Protein AF-A0AA35TFX8-F1 (afdb_monomer_lite)

Structure (mmCIF, N/CA/C/O backbone):
data_AF-A0AA35TFX8-F1
#
_entry.id   AF-A0AA35TFX8-F1
#
loop_
_atom_site.group_PDB
_atom_site.id
_atom_site.type_symbol
_atom_site.label_atom_id
_atom_site.label_alt_id
_atom_site.label_comp_id
_atom_site.label_asym_id
_atom_site.label_entity_id
_atom_site.label_seq_id
_atom_site.pdbx_PDB_ins_code
_atom_site.Cartn_x
_atom_site.Cartn_y
_atom_site.Cartn_z
_atom_site.occupancy
_atom_site.B_iso_or_equiv
_atom_site.auth_seq_id
_atom_site.auth_comp_id
_atom_site.auth_asym_id
_atom_site.auth_atom_id
_atom_site.pdbx_PDB_model_num
ATOM 1 N N . MET A 1 1 ? -72.679 -23.260 6.362 1.00 46.44 1 MET A N 1
ATOM 2 C CA . MET A 1 1 ? -71.727 -23.851 5.399 1.00 46.44 1 MET A CA 1
ATOM 3 C C . MET A 1 1 ? -71.003 -22.729 4.671 1.00 46.44 1 MET A C 1
ATOM 5 O O . MET A 1 1 ? -71.561 -22.204 3.730 1.00 46.44 1 MET A O 1
ATOM 9 N N . TYR A 1 2 ? -69.810 -22.339 5.118 1.00 37.56 2 TYR A N 1
ATOM 10 C CA . TYR A 1 2 ? -68.874 -21.519 4.339 1.00 37.56 2 TYR A CA 1
ATOM 11 C C . TYR A 1 2 ? -67.462 -21.872 4.824 1.00 37.56 2 TYR A C 1
ATOM 13 O O . TYR A 1 2 ? -67.137 -21.664 5.990 1.00 37.56 2 TYR A O 1
ATOM 21 N N . LYS A 1 3 ? -66.669 -22.502 3.951 1.00 39.16 3 LYS A N 1
ATOM 22 C CA . LYS A 1 3 ? -65.233 -22.749 4.153 1.00 39.16 3 LYS A CA 1
ATOM 23 C C . LYS A 1 3 ? -64.471 -21.485 3.732 1.00 39.16 3 LYS A C 1
ATOM 25 O O . LYS A 1 3 ? -64.772 -20.980 2.651 1.00 39.16 3 LYS A O 1
ATOM 30 N N . PRO A 1 4 ? -63.481 -20.992 4.495 1.00 50.59 4 PRO A N 1
ATOM 31 C CA . PRO A 1 4 ? -62.569 -19.984 3.980 1.00 50.59 4 PRO A CA 1
ATOM 32 C C . PRO A 1 4 ? -61.516 -20.654 3.086 1.00 50.59 4 PRO A C 1
ATOM 34 O O . PRO A 1 4 ? -60.924 -21.673 3.443 1.00 50.59 4 PRO A O 1
ATOM 37 N N . ALA A 1 5 ? -61.328 -20.086 1.897 1.00 44.22 5 ALA A N 1
ATOM 38 C CA . ALA A 1 5 ? -60.324 -20.494 0.929 1.00 44.22 5 ALA A CA 1
ATOM 39 C C . ALA A 1 5 ? -58.923 -20.107 1.425 1.00 44.22 5 ALA A C 1
ATOM 41 O O . ALA A 1 5 ? -58.648 -18.941 1.706 1.00 44.22 5 ALA A O 1
ATOM 42 N N . ILE A 1 6 ? -58.040 -21.099 1.519 1.00 43.09 6 ILE A N 1
ATOM 43 C CA . ILE A 1 6 ? -56.610 -20.918 1.759 1.00 43.09 6 ILE A CA 1
ATOM 44 C C . ILE A 1 6 ? -55.979 -20.563 0.410 1.00 43.09 6 ILE A C 1
ATOM 46 O O . ILE A 1 6 ? -55.882 -21.412 -0.475 1.00 43.09 6 ILE A O 1
ATOM 50 N N . PHE A 1 7 ? -55.564 -19.308 0.242 1.00 44.88 7 PHE A N 1
ATOM 51 C CA . PHE A 1 7 ? -54.688 -18.909 -0.858 1.00 44.88 7 PHE A CA 1
ATOM 52 C C . PHE A 1 7 ? -53.270 -19.407 -0.542 1.00 44.88 7 PHE A C 1
ATOM 54 O O . PHE A 1 7 ? -52.520 -18.776 0.200 1.00 44.88 7 PHE A O 1
ATOM 61 N N . MET A 1 8 ? -52.923 -20.579 -1.074 1.00 42.47 8 MET A N 1
ATOM 62 C CA . MET A 1 8 ? -51.545 -21.064 -1.154 1.00 42.47 8 MET A CA 1
ATOM 63 C C . MET A 1 8 ? -50.788 -20.184 -2.155 1.00 42.47 8 MET A C 1
ATOM 65 O O . MET A 1 8 ? -50.942 -20.336 -3.366 1.00 42.47 8 MET A O 1
ATOM 69 N N . ILE A 1 9 ? -49.984 -19.246 -1.657 1.00 48.06 9 ILE A N 1
ATOM 70 C CA . ILE A 1 9 ? -48.990 -18.554 -2.479 1.00 48.06 9 ILE A CA 1
ATOM 71 C C . ILE A 1 9 ? -47.874 -19.566 -2.744 1.00 48.06 9 ILE A C 1
ATOM 73 O O . ILE A 1 9 ? -47.087 -19.891 -1.858 1.00 48.06 9 ILE A O 1
ATOM 77 N N . SER A 1 10 ? -47.860 -20.101 -3.962 1.00 43.56 10 SER A N 1
ATOM 78 C CA . SER A 1 10 ? -46.815 -20.986 -4.466 1.00 43.56 10 SER A CA 1
ATOM 79 C C . SER A 1 10 ? -45.492 -20.219 -4.514 1.00 43.56 10 SER A C 1
ATOM 81 O O . SER A 1 10 ? -45.289 -19.382 -5.394 1.00 43.56 10 SER A O 1
ATOM 83 N N . LEU A 1 11 ? -44.596 -20.479 -3.559 1.00 46.06 11 LEU A N 1
ATOM 84 C CA . LEU A 1 11 ? -43.199 -20.055 -3.660 1.00 46.06 11 LEU A CA 1
ATOM 85 C C . LEU A 1 11 ? -42.548 -20.783 -4.853 1.00 46.06 11 LEU A C 1
ATOM 87 O O . LEU A 1 11 ? -42.761 -21.990 -5.002 1.00 46.06 11 LEU A O 1
ATOM 91 N N . PRO A 1 12 ? -41.761 -20.099 -5.701 1.00 59.03 12 PRO A N 1
ATOM 92 C CA . PRO A 1 12 ? -40.965 -20.776 -6.716 1.00 59.03 12 PRO A CA 1
ATOM 93 C C . PRO A 1 12 ? -39.905 -21.671 -6.045 1.00 59.03 12 PRO A C 1
ATOM 95 O O . PRO A 1 12 ? -39.403 -21.319 -4.972 1.00 59.03 12 PRO A O 1
ATOM 98 N N . PRO A 1 13 ? -39.556 -22.823 -6.647 1.00 52.19 13 PRO A N 1
ATOM 99 C CA . PRO A 1 13 ? -38.568 -23.727 -6.077 1.00 52.19 13 PRO A CA 1
ATOM 100 C C . PRO A 1 13 ? -37.192 -23.053 -6.041 1.00 52.19 13 PRO A C 1
ATOM 102 O O . PRO A 1 13 ? -36.768 -22.417 -7.009 1.00 52.19 13 PRO A O 1
ATOM 105 N N . LEU A 1 14 ? -36.509 -23.195 -4.904 1.00 46.81 14 LEU A N 1
ATOM 106 C CA . LEU A 1 14 ? -35.117 -22.786 -4.715 1.00 46.81 14 LEU A CA 1
ATOM 107 C C . LEU A 1 14 ? -34.228 -23.453 -5.783 1.00 46.81 14 LEU A C 1
ATOM 109 O O . LEU A 1 14 ? -34.401 -24.649 -6.039 1.00 46.81 14 LEU A O 1
ATOM 113 N N . PRO A 1 15 ? -33.276 -22.729 -6.399 1.00 49.41 15 PRO A N 1
ATOM 114 C CA . PRO A 1 15 ? -32.299 -23.353 -7.278 1.00 49.41 15 PRO A CA 1
ATOM 115 C C . PRO A 1 15 ? -31.443 -24.334 -6.467 1.00 49.41 15 PRO A C 1
ATOM 117 O O . PRO A 1 15 ? -30.994 -24.020 -5.364 1.00 49.41 15 PRO A O 1
ATOM 120 N N . ALA A 1 16 ? -31.265 -25.535 -7.016 1.00 46.31 16 ALA A N 1
ATOM 121 C CA . ALA A 1 16 ? -30.458 -26.594 -6.426 1.00 46.31 16 ALA A CA 1
ATOM 122 C C . ALA A 1 16 ? -29.008 -26.126 -6.168 1.00 46.31 16 ALA A C 1
ATOM 124 O O . ALA A 1 16 ? -28.510 -25.266 -6.902 1.00 46.31 16 ALA A O 1
ATOM 125 N N . PRO A 1 17 ? -28.309 -26.696 -5.168 1.00 45.78 17 PRO A N 1
ATOM 126 C CA . PRO A 1 17 ? -26.899 -26.409 -4.939 1.00 45.78 17 PRO A CA 1
ATOM 127 C C . PRO A 1 17 ? -26.095 -26.812 -6.178 1.00 45.78 17 PRO A C 1
ATOM 129 O O . PRO A 1 17 ? -26.141 -27.970 -6.599 1.00 45.78 17 PRO A O 1
ATOM 132 N N . CYS A 1 18 ? -25.363 -25.867 -6.771 1.00 36.03 18 CYS A N 1
ATOM 133 C CA . CYS A 1 18 ? -24.389 -26.187 -7.806 1.00 36.03 18 CYS A CA 1
ATOM 134 C C . CYS A 1 18 ? -23.297 -27.063 -7.189 1.00 36.03 18 CYS A C 1
ATOM 136 O O . CYS A 1 18 ? -22.444 -26.584 -6.444 1.00 36.03 18 CYS A O 1
ATOM 138 N N . HIS A 1 19 ? -23.354 -28.353 -7.513 1.00 35.75 19 HIS A N 1
ATOM 139 C CA . HIS A 1 19 ? -22.256 -29.287 -7.350 1.00 35.75 19 HIS A CA 1
ATOM 140 C C . HIS A 1 19 ? -21.002 -28.717 -8.017 1.00 35.75 19 HIS A C 1
ATOM 142 O O . HIS A 1 19 ? -20.992 -28.397 -9.206 1.00 35.75 19 HIS A O 1
ATOM 148 N N . ILE A 1 20 ? -19.953 -28.601 -7.210 1.00 39.19 20 ILE A N 1
ATOM 149 C CA . ILE A 1 20 ? -18.574 -28.385 -7.623 1.00 39.19 20 ILE A CA 1
ATOM 150 C C . ILE A 1 20 ? -18.202 -29.547 -8.551 1.00 39.19 20 ILE A C 1
ATOM 152 O O . ILE A 1 20 ? -18.060 -30.684 -8.101 1.00 39.19 20 ILE A O 1
ATOM 156 N N . LEU A 1 21 ? -18.085 -29.272 -9.850 1.00 37.91 21 LEU A N 1
ATOM 157 C CA . LEU A 1 21 ? -17.354 -30.144 -10.760 1.00 37.91 21 LEU A CA 1
ATOM 158 C C . LEU A 1 21 ? -15.869 -29.886 -10.526 1.00 37.91 21 LEU A C 1
ATOM 160 O O . LEU A 1 21 ? -15.294 -28.917 -11.013 1.00 37.91 21 LEU A O 1
ATOM 164 N N . GLN A 1 22 ? -15.283 -30.757 -9.714 1.00 40.78 22 GLN A N 1
ATOM 165 C CA . GLN A 1 22 ? -13.855 -31.001 -9.673 1.00 40.78 22 GLN A CA 1
ATOM 166 C C . GLN A 1 22 ? -13.523 -31.873 -10.889 1.00 40.78 22 GLN A C 1
ATOM 168 O O . GLN A 1 22 ? -13.574 -33.096 -10.816 1.00 40.78 22 GLN A O 1
ATOM 173 N N . GLU A 1 23 ? -13.242 -31.243 -12.029 1.00 35.34 23 GLU A N 1
ATOM 174 C CA . GLU A 1 23 ? -12.523 -31.904 -13.118 1.00 35.34 23 GLU A CA 1
ATOM 175 C C . GLU A 1 23 ? -11.025 -31.717 -12.865 1.00 35.34 23 GLU A C 1
ATOM 177 O O . GLU A 1 23 ? -10.430 -30.688 -13.177 1.00 35.34 23 GLU A O 1
ATOM 182 N N . SER A 1 24 ? -10.433 -32.721 -12.222 1.00 39.06 24 SER A N 1
ATOM 183 C CA . SER A 1 24 ? -9.000 -32.982 -12.260 1.00 39.06 24 SER A CA 1
ATOM 184 C C . SER A 1 24 ? -8.685 -33.696 -13.575 1.00 39.06 24 SER A C 1
ATOM 186 O O . SER A 1 24 ? -8.934 -34.895 -13.705 1.00 39.06 24 SER A O 1
ATOM 188 N N . SER A 1 25 ? -8.153 -32.970 -14.550 1.00 37.31 25 SER A N 1
ATOM 189 C CA . SER A 1 25 ? -7.489 -33.553 -15.716 1.00 37.31 25 SER A CA 1
ATOM 190 C C . SER A 1 25 ? -5.995 -33.272 -15.599 1.00 37.31 25 SER A C 1
ATOM 192 O O . SER A 1 25 ? -5.509 -32.216 -16.004 1.00 37.31 25 SER A O 1
ATOM 194 N N . GLU A 1 26 ? -5.294 -34.210 -14.966 1.00 45.06 26 GLU A N 1
ATOM 195 C CA . GLU A 1 26 ? -3.845 -34.348 -15.039 1.00 45.06 26 GLU A CA 1
ATOM 196 C C . GLU A 1 26 ? -3.511 -34.924 -16.423 1.00 45.06 26 GLU A C 1
ATOM 198 O O . GLU A 1 26 ? -3.779 -36.095 -16.686 1.00 45.06 26 GLU A O 1
ATOM 203 N N . GLU A 1 27 ? -2.960 -34.108 -17.323 1.00 42.91 27 GLU A N 1
ATOM 204 C CA . GLU A 1 27 ? -2.281 -34.608 -18.520 1.00 42.91 27 GLU A CA 1
ATOM 205 C C . GLU A 1 27 ? -0.792 -34.259 -18.447 1.00 42.91 27 GLU A C 1
ATOM 207 O O . GLU A 1 27 ? -0.385 -33.097 -18.410 1.00 42.91 27 GLU A O 1
ATOM 212 N N . ASP A 1 28 ? -0.003 -35.327 -18.391 1.00 45.78 28 ASP A N 1
ATOM 213 C CA . ASP A 1 28 ? 1.448 -35.390 -18.470 1.00 45.78 28 ASP A CA 1
ATOM 214 C C . ASP A 1 28 ? 1.917 -34.958 -19.870 1.00 45.78 28 ASP A C 1
ATOM 216 O O . ASP A 1 28 ? 1.682 -35.649 -20.865 1.00 45.78 28 ASP A O 1
ATOM 220 N N . LEU A 1 29 ? 2.575 -33.799 -19.962 1.00 45.09 29 LEU A N 1
ATOM 221 C CA . LEU A 1 29 ? 3.284 -33.363 -21.164 1.00 45.09 29 LEU A CA 1
ATOM 222 C C . LEU A 1 29 ? 4.779 -33.265 -20.869 1.00 45.09 29 LEU A C 1
ATOM 224 O O . LEU A 1 29 ? 5.313 -32.235 -20.458 1.00 45.09 29 LEU A O 1
ATOM 228 N N . THR A 1 30 ? 5.464 -34.364 -21.161 1.00 51.28 30 THR A N 1
ATOM 229 C CA . THR A 1 30 ? 6.911 -34.417 -21.344 1.00 51.28 30 THR A CA 1
ATOM 230 C C . THR A 1 30 ? 7.299 -33.638 -22.608 1.00 51.28 30 THR A C 1
ATOM 232 O O . THR A 1 30 ? 7.243 -34.153 -23.722 1.00 51.28 30 THR A O 1
ATOM 235 N N . VAL A 1 31 ? 7.721 -32.378 -22.456 1.00 51.38 31 VAL A N 1
ATOM 236 C CA . VAL A 1 31 ? 8.338 -31.598 -23.546 1.00 51.38 31 VAL A CA 1
ATOM 237 C C . VAL A 1 31 ? 9.799 -31.306 -23.214 1.00 51.38 31 VAL A C 1
ATOM 239 O O . VAL A 1 31 ? 10.156 -30.379 -22.499 1.00 51.38 31 VAL A O 1
ATOM 242 N N . GLN A 1 32 ? 10.615 -32.216 -23.736 1.00 46.22 32 GLN A N 1
ATOM 243 C CA . GLN A 1 32 ? 11.976 -32.082 -24.247 1.00 46.22 32 GLN A CA 1
ATOM 244 C C . GLN A 1 32 ? 12.605 -30.677 -24.166 1.00 46.22 32 GLN A C 1
ATOM 246 O O . GLN A 1 32 ? 12.155 -29.734 -24.813 1.00 46.22 32 GLN A O 1
ATOM 251 N N . GLY A 1 33 ? 13.713 -30.584 -23.423 1.00 53.59 33 GLY A N 1
ATOM 252 C CA . GLY A 1 33 ? 14.543 -29.388 -23.330 1.00 53.59 33 GLY A CA 1
ATOM 253 C C . GLY A 1 33 ? 15.078 -28.948 -24.691 1.00 53.59 33 GLY A C 1
ATOM 254 O O . GLY A 1 33 ? 15.866 -29.651 -25.325 1.00 53.59 33 GLY A O 1
ATOM 255 N N . SER A 1 34 ? 14.657 -27.758 -25.108 1.00 46.97 34 SER A N 1
ATOM 256 C CA . SER A 1 34 ? 15.261 -26.986 -26.186 1.00 46.97 34 SER A CA 1
ATOM 257 C C . SER A 1 34 ? 15.918 -25.749 -25.581 1.00 46.97 34 SER A C 1
ATOM 259 O O . SER A 1 34 ? 15.240 -24.809 -25.174 1.00 46.97 34 SER A O 1
ATOM 261 N N . ASP A 1 35 ? 17.243 -25.797 -25.507 1.00 51.19 35 ASP A N 1
ATOM 262 C CA . ASP A 1 35 ? 18.134 -24.681 -25.209 1.00 51.19 35 ASP A CA 1
ATOM 263 C C . ASP A 1 35 ? 17.951 -23.577 -26.268 1.00 51.19 35 ASP A C 1
ATOM 265 O O . ASP A 1 35 ? 18.228 -23.787 -27.452 1.00 51.19 35 ASP A O 1
ATOM 269 N N . SER A 1 36 ? 17.393 -22.433 -25.861 1.00 48.16 36 SER A N 1
ATOM 270 C CA . SER A 1 36 ? 17.274 -21.234 -26.696 1.00 48.16 36 SER A CA 1
ATOM 271 C C . SER A 1 36 ? 17.065 -19.980 -25.837 1.00 48.16 36 SER A C 1
ATOM 273 O O . SER A 1 36 ? 15.941 -19.525 -25.658 1.00 48.16 36 SER A O 1
ATOM 275 N N . SER A 1 37 ? 18.181 -19.435 -25.349 1.00 51.41 37 SER A N 1
ATOM 276 C CA . SER A 1 37 ? 18.497 -18.000 -25.201 1.00 51.41 37 SER A CA 1
ATOM 277 C C . SER A 1 37 ? 17.366 -17.030 -24.798 1.00 51.41 37 SER A C 1
ATOM 279 O O . SER A 1 37 ? 16.673 -16.495 -25.658 1.00 51.41 37 SER A O 1
ATOM 281 N N . ASP A 1 38 ? 17.296 -16.744 -23.495 1.00 51.88 38 ASP A N 1
ATOM 282 C CA . ASP A 1 38 ? 17.384 -15.398 -22.885 1.00 51.88 38 ASP A CA 1
ATOM 283 C C . ASP A 1 38 ? 16.699 -14.219 -23.624 1.00 51.88 38 ASP A C 1
ATOM 285 O O . ASP A 1 38 ? 17.381 -13.448 -24.296 1.00 51.88 38 ASP A O 1
ATOM 289 N N . ASP A 1 39 ? 15.362 -14.107 -23.516 1.00 51.06 39 ASP A N 1
ATOM 290 C CA . ASP A 1 39 ? 14.567 -12.867 -23.727 1.00 51.06 39 ASP A CA 1
ATOM 291 C C . ASP A 1 39 ? 13.094 -13.055 -23.267 1.00 51.06 39 ASP A C 1
ATOM 293 O O . ASP A 1 39 ? 12.154 -12.988 -24.062 1.00 51.06 39 ASP A O 1
ATOM 297 N N . SER A 1 40 ? 12.839 -13.440 -22.006 1.00 49.91 40 SER A N 1
ATOM 298 C CA . SER A 1 40 ? 11.455 -13.646 -21.499 1.00 49.91 40 SER A CA 1
ATOM 299 C C . SER A 1 40 ? 11.252 -13.326 -20.010 1.00 49.91 40 SER A C 1
ATOM 301 O O . SER A 1 40 ? 10.298 -13.807 -19.401 1.00 49.91 40 SER A O 1
ATOM 303 N N . GLU A 1 41 ? 12.113 -12.503 -19.406 1.00 53.16 41 GLU A N 1
ATOM 304 C CA . GLU A 1 41 ? 11.999 -12.166 -17.976 1.00 53.16 41 GLU A CA 1
ATOM 305 C C . GLU A 1 41 ? 10.875 -11.152 -17.656 1.00 53.16 41 GLU A C 1
ATOM 307 O O . GLU A 1 41 ? 10.495 -11.027 -16.495 1.00 53.16 41 GLU A O 1
ATOM 312 N N . GLU A 1 42 ? 10.268 -10.484 -18.651 1.00 53.50 42 GLU A N 1
ATOM 313 C CA . GLU A 1 42 ? 9.196 -9.489 -18.420 1.00 53.50 42 GLU A CA 1
ATOM 314 C C . GLU A 1 42 ? 7.765 -10.077 -18.322 1.00 53.50 42 GLU A C 1
ATOM 316 O O . GLU A 1 42 ? 6.894 -9.442 -17.738 1.00 53.50 42 GLU A O 1
ATOM 321 N N . GLU A 1 43 ? 7.484 -11.289 -18.825 1.00 52.66 43 GLU A N 1
ATOM 322 C CA . GLU A 1 43 ? 6.113 -11.870 -18.822 1.00 52.66 43 GLU A CA 1
ATOM 323 C C . GLU A 1 43 ? 5.791 -12.702 -17.558 1.00 52.66 43 GLU A C 1
ATOM 325 O O . GLU A 1 43 ? 4.629 -13.007 -17.276 1.00 52.66 43 GLU A O 1
ATOM 330 N N . ILE A 1 44 ? 6.805 -13.065 -16.762 1.00 56.81 44 ILE A N 1
ATOM 331 C CA . ILE A 1 44 ? 6.626 -13.822 -15.508 1.00 56.81 44 ILE A CA 1
ATOM 332 C C . ILE A 1 44 ? 6.074 -12.911 -14.394 1.00 56.81 44 ILE A C 1
ATOM 334 O O . ILE A 1 44 ? 5.292 -13.370 -13.555 1.00 56.81 44 ILE A O 1
ATOM 338 N N . ASP A 1 45 ? 6.415 -11.619 -14.423 1.00 62.41 45 ASP A N 1
ATOM 339 C CA . ASP A 1 45 ? 6.026 -10.637 -13.403 1.00 62.41 45 ASP A CA 1
ATOM 340 C C . ASP A 1 45 ? 4.518 -10.313 -13.447 1.00 62.41 45 ASP A C 1
ATOM 342 O O . ASP A 1 45 ? 3.835 -10.322 -12.421 1.00 62.41 45 ASP A O 1
ATOM 346 N N . ASP A 1 46 ? 3.936 -10.174 -14.643 1.00 63.78 46 ASP A N 1
ATOM 347 C CA . ASP A 1 46 ? 2.497 -9.921 -14.808 1.00 63.78 46 ASP A CA 1
ATOM 348 C C . ASP A 1 46 ? 1.633 -11.125 -14.385 1.00 63.78 46 ASP A C 1
ATOM 350 O O . ASP A 1 46 ? 0.573 -10.963 -13.768 1.00 63.78 46 ASP A O 1
ATOM 354 N N . SER A 1 47 ? 2.087 -12.353 -14.660 1.00 70.88 47 SER A N 1
ATOM 355 C CA . SER A 1 47 ? 1.386 -13.573 -14.236 1.00 70.88 47 SER A CA 1
ATOM 356 C C . SER A 1 47 ? 1.453 -13.774 -12.718 1.00 70.88 47 SER A C 1
ATOM 358 O O . SER A 1 47 ? 0.460 -14.180 -12.106 1.00 70.88 47 SER A O 1
ATOM 360 N N . ALA A 1 48 ? 2.595 -13.472 -12.094 1.00 72.19 48 ALA A N 1
ATOM 361 C CA . ALA A 1 48 ? 2.761 -13.527 -10.643 1.00 72.19 48 ALA A CA 1
ATOM 362 C C . ALA A 1 48 ? 1.943 -12.431 -9.933 1.00 72.19 48 ALA A C 1
ATOM 364 O O . ALA A 1 48 ? 1.275 -12.704 -8.934 1.00 72.19 48 ALA A O 1
ATOM 365 N N . SER A 1 49 ? 1.910 -11.220 -10.494 1.00 72.38 49 SER A N 1
ATOM 366 C CA . SER A 1 49 ? 1.107 -10.087 -10.014 1.00 72.38 49 SER A CA 1
ATOM 367 C C . SER A 1 49 ? -0.402 -10.366 -10.072 1.00 72.38 49 SER A C 1
ATOM 369 O O . SER A 1 49 ? -1.143 -10.107 -9.112 1.00 72.38 49 SER A O 1
ATOM 371 N N . LEU A 1 50 ? -0.875 -10.983 -11.161 1.00 75.81 50 LEU A N 1
ATOM 372 C CA . LEU A 1 50 ? -2.270 -11.408 -11.297 1.00 75.81 50 LEU A CA 1
ATOM 373 C C . LEU A 1 50 ? -2.619 -12.560 -10.348 1.00 75.81 50 LEU A C 1
ATOM 375 O O . LEU A 1 50 ? -3.687 -12.529 -9.735 1.00 75.81 50 LEU A O 1
ATOM 379 N N . ALA A 1 51 ? -1.734 -13.546 -10.183 1.00 78.62 51 ALA A N 1
ATOM 380 C CA . ALA A 1 51 ? -1.930 -14.637 -9.228 1.00 78.62 51 ALA A CA 1
ATOM 381 C C . ALA A 1 51 ? -1.997 -14.125 -7.777 1.00 78.62 51 ALA A C 1
ATOM 383 O O . ALA A 1 51 ? -2.884 -14.531 -7.025 1.00 78.62 51 ALA A O 1
ATOM 384 N N . SER A 1 52 ? -1.130 -13.173 -7.417 1.00 83.25 52 SER A N 1
ATOM 385 C CA . SER A 1 52 ? -1.138 -12.489 -6.119 1.00 83.25 52 SER A CA 1
ATOM 386 C C . SER A 1 52 ? -2.454 -11.735 -5.884 1.00 83.25 52 SER A C 1
ATOM 388 O O . SER A 1 52 ? -3.143 -11.961 -4.892 1.00 83.25 52 SER A O 1
ATOM 390 N N . SER A 1 53 ? -2.906 -10.954 -6.870 1.00 87.19 53 SER A N 1
ATOM 391 C CA . SER A 1 53 ? -4.186 -10.233 -6.795 1.00 87.19 53 SER A CA 1
ATOM 392 C C . SER A 1 53 ? -5.398 -11.168 -6.669 1.00 87.19 53 SER A C 1
ATOM 394 O O . SER A 1 53 ? -6.400 -10.825 -6.039 1.00 87.19 53 SER A O 1
ATOM 396 N N . VAL A 1 54 ? -5.342 -12.359 -7.272 1.00 84.38 54 VAL A N 1
ATOM 397 C CA . VAL A 1 54 ? -6.388 -13.383 -7.125 1.00 84.38 54 VAL A CA 1
ATOM 398 C C . VAL A 1 54 ? -6.373 -13.987 -5.720 1.00 84.38 54 VAL A C 1
ATOM 400 O O . VAL A 1 54 ? -7.446 -14.184 -5.147 1.00 84.38 54 VAL A O 1
ATOM 403 N N . ALA A 1 55 ? -5.194 -14.237 -5.147 1.00 86.00 55 ALA A N 1
ATOM 404 C CA . ALA A 1 55 ? -5.055 -14.706 -3.770 1.00 86.00 55 ALA A CA 1
ATOM 405 C C . ALA A 1 55 ? -5.575 -13.668 -2.759 1.00 86.00 55 ALA A C 1
ATOM 407 O O . ALA A 1 55 ? -6.321 -14.030 -1.848 1.00 86.00 55 ALA A O 1
ATOM 408 N N . ASP A 1 56 ? -5.290 -12.383 -2.981 1.00 83.12 56 ASP A N 1
ATOM 409 C CA . ASP A 1 56 ? -5.796 -11.270 -2.170 1.00 83.12 56 ASP A CA 1
ATOM 410 C C . ASP A 1 56 ? -7.319 -11.144 -2.246 1.00 83.12 56 ASP A C 1
ATOM 412 O O . ASP A 1 56 ? -8.004 -11.029 -1.231 1.00 83.12 56 ASP A O 1
ATOM 416 N N . LEU A 1 57 ? -7.892 -11.229 -3.450 1.00 84.31 57 LEU A N 1
ATOM 417 C CA . LEU A 1 57 ? -9.346 -11.231 -3.601 1.00 84.31 57 LEU A CA 1
ATOM 418 C C . LEU A 1 57 ? -9.980 -12.457 -2.936 1.00 84.31 57 LEU A C 1
ATOM 420 O O . LEU A 1 57 ? -11.063 -12.347 -2.368 1.00 84.31 57 LEU A O 1
ATOM 424 N N . SER A 1 58 ? -9.325 -13.615 -2.992 1.00 87.06 58 SER A N 1
ATOM 425 C CA . SER A 1 58 ? -9.809 -14.842 -2.357 1.00 87.06 58 SER A CA 1
ATOM 426 C C . SER A 1 58 ? -9.770 -14.754 -0.828 1.00 87.06 58 SER A C 1
ATOM 428 O O . SER A 1 58 ? -10.726 -15.163 -0.165 1.00 87.06 58 SER A O 1
ATOM 430 N N . SER A 1 59 ? -8.708 -14.189 -0.248 1.00 88.31 59 SER A N 1
ATOM 431 C CA . SER A 1 59 ? -8.611 -13.979 1.201 1.00 88.31 59 SER A CA 1
ATOM 432 C C . SER A 1 59 ? -9.635 -12.945 1.684 1.00 88.31 59 SER A C 1
ATOM 434 O O . SER A 1 59 ? -10.318 -13.175 2.684 1.00 88.31 59 SER A O 1
ATOM 436 N N . GLU A 1 60 ? -9.845 -11.867 0.922 1.00 88.94 60 GLU A N 1
ATOM 437 C CA . GLU A 1 60 ? -10.847 -10.845 1.230 1.00 88.94 60 GLU A CA 1
ATOM 438 C C . GLU A 1 60 ? -12.286 -11.375 1.096 1.00 88.94 60 GLU A C 1
ATOM 440 O O . GLU A 1 60 ? -13.165 -10.991 1.872 1.00 88.94 60 GLU A O 1
ATOM 445 N N . ILE A 1 61 ? -12.544 -12.288 0.153 1.00 85.12 61 ILE A N 1
ATOM 446 C CA . ILE A 1 61 ? -13.831 -12.991 0.044 1.00 85.12 61 ILE A CA 1
ATOM 447 C C . ILE A 1 61 ? -14.064 -13.870 1.273 1.00 85.12 61 ILE A C 1
ATOM 449 O O . ILE A 1 61 ? -15.111 -13.731 1.900 1.00 85.12 61 ILE A O 1
ATOM 453 N N . ASN A 1 62 ? -13.091 -14.699 1.661 1.00 87.25 62 ASN A N 1
ATOM 454 C CA . ASN A 1 62 ? -13.217 -15.567 2.836 1.00 87.25 62 ASN A CA 1
ATOM 455 C C . ASN A 1 62 ? -13.474 -14.759 4.116 1.00 87.25 62 ASN A C 1
ATOM 457 O O . ASN A 1 62 ? -14.337 -15.114 4.918 1.00 87.25 62 ASN A O 1
ATOM 461 N N . LEU A 1 63 ? -12.771 -13.637 4.293 1.00 85.81 63 LEU A N 1
ATOM 462 C CA . LEU A 1 63 ? -12.983 -12.749 5.435 1.00 85.81 63 LEU A CA 1
ATOM 463 C C . LEU A 1 63 ? -14.404 -12.158 5.437 1.00 85.81 63 LEU A C 1
ATOM 465 O O . LEU A 1 63 ? -15.057 -12.096 6.480 1.00 85.81 63 LEU A O 1
ATOM 469 N N . LYS A 1 64 ? -14.912 -11.755 4.265 1.00 87.31 64 LYS A N 1
ATOM 470 C CA . LYS A 1 64 ? -16.276 -11.223 4.117 1.00 87.31 64 LYS A CA 1
ATOM 471 C C . LYS A 1 64 ? -17.351 -12.289 4.319 1.00 87.31 64 LYS A C 1
ATOM 473 O O . LYS A 1 64 ? -18.386 -11.973 4.896 1.00 87.31 64 LYS A O 1
ATOM 478 N N . GLU A 1 65 ? -17.125 -13.526 3.892 1.00 87.62 65 GLU A N 1
ATOM 479 C CA . GLU A 1 65 ? -18.035 -14.652 4.145 1.00 87.62 65 GLU A CA 1
ATOM 480 C C . GLU A 1 65 ? -18.118 -14.969 5.642 1.00 87.62 65 GLU A C 1
ATOM 482 O O . GLU A 1 65 ? -19.215 -15.029 6.192 1.00 87.62 65 GLU A O 1
ATOM 487 N N . GLN A 1 66 ? -16.980 -15.023 6.341 1.00 88.44 66 GLN A N 1
ATOM 488 C CA . GLN A 1 66 ? -16.963 -15.199 7.798 1.00 88.44 66 GLN A CA 1
ATOM 489 C C . GLN A 1 66 ? -17.690 -14.067 8.541 1.00 88.44 66 GLN A C 1
ATOM 491 O O . GLN A 1 66 ? -18.376 -14.320 9.534 1.00 88.44 66 GLN A O 1
ATOM 496 N N . LEU A 1 67 ? -17.571 -12.820 8.071 1.00 86.56 67 LEU A N 1
ATOM 497 C CA . LEU A 1 67 ? -18.327 -11.688 8.613 1.00 86.56 67 LEU A CA 1
ATOM 498 C C . LEU A 1 67 ? -19.838 -11.877 8.424 1.00 86.56 67 LEU A C 1
ATOM 500 O O . LEU A 1 67 ? -20.607 -11.626 9.353 1.00 86.56 67 LEU A O 1
ATOM 504 N N . VAL A 1 68 ? -20.268 -12.326 7.244 1.00 84.62 68 VAL A N 1
ATOM 505 C CA . VAL A 1 68 ? -21.684 -12.605 6.974 1.00 84.62 68 VAL A CA 1
ATOM 506 C C . VAL A 1 68 ? -22.200 -13.687 7.920 1.00 84.62 68 VAL A C 1
ATOM 508 O O . VAL A 1 68 ? -23.196 -13.446 8.599 1.00 84.62 68 VAL A O 1
ATOM 511 N N . ASP A 1 69 ? -21.488 -14.803 8.067 1.00 88.88 69 ASP A N 1
ATOM 512 C CA . ASP A 1 69 ? -21.890 -15.896 8.961 1.00 88.88 69 ASP A CA 1
ATOM 513 C C . ASP A 1 69 ? -22.006 -15.441 10.426 1.00 88.88 69 ASP A C 1
ATOM 515 O O . ASP A 1 69 ? -22.952 -15.793 11.141 1.00 88.88 69 ASP A O 1
ATOM 519 N N . GLN A 1 70 ? -21.061 -14.619 10.896 1.00 88.06 70 GLN A N 1
ATOM 520 C CA . GLN A 1 70 ? -21.107 -14.063 12.250 1.00 88.06 70 GLN A CA 1
ATOM 521 C C . GLN A 1 70 ? -22.285 -13.103 12.440 1.00 88.06 70 GLN A C 1
ATOM 523 O O . GLN A 1 70 ? -22.958 -13.162 13.475 1.00 88.06 70 GLN A O 1
ATOM 528 N N . LEU A 1 71 ? -22.565 -12.246 11.454 1.00 83.12 71 LEU A N 1
ATOM 529 C CA . LEU A 1 71 ? -23.712 -11.340 11.489 1.00 83.12 71 LEU A CA 1
ATOM 530 C C . LEU A 1 71 ? -25.038 -12.102 11.458 1.00 83.12 71 LEU A C 1
ATOM 532 O O . LEU A 1 71 ? -25.947 -11.768 12.220 1.00 83.12 71 LEU A O 1
ATOM 536 N N . GLU A 1 72 ? -25.146 -13.148 10.641 1.00 87.38 72 GLU A N 1
ATOM 537 C CA . GLU A 1 72 ? -26.329 -14.004 10.583 1.00 87.38 72 GLU A CA 1
ATOM 538 C C . GLU A 1 72 ? -26.562 -14.710 11.922 1.00 87.38 72 GLU A C 1
ATOM 540 O O . GLU A 1 72 ? -27.670 -14.659 12.461 1.00 87.38 72 GLU A O 1
ATOM 545 N N . LYS A 1 73 ? -25.509 -15.265 12.535 1.00 87.06 73 LYS A N 1
ATOM 546 C CA . LYS A 1 73 ? -25.587 -15.903 13.858 1.00 87.06 73 LYS A CA 1
ATOM 547 C C . LYS A 1 73 ? -25.962 -14.916 14.970 1.00 87.06 73 LYS A C 1
ATOM 549 O O . LYS A 1 73 ? -26.764 -15.233 15.855 1.00 87.06 73 LYS A O 1
ATOM 554 N N . ALA A 1 74 ? -25.408 -13.704 14.939 1.00 79.88 74 ALA A N 1
ATOM 555 C CA . ALA A 1 74 ? -25.778 -12.642 15.872 1.00 79.88 74 ALA A CA 1
ATOM 556 C C . ALA A 1 74 ? -27.252 -12.239 15.695 1.00 79.88 74 ALA A C 1
ATOM 558 O O . ALA A 1 74 ? -27.977 -12.067 16.680 1.00 79.88 74 ALA A O 1
ATOM 559 N N . GLN A 1 75 ? -27.726 -12.166 14.450 1.00 78.06 75 GLN A N 1
ATOM 560 C CA . GLN A 1 75 ? -29.110 -11.847 14.122 1.00 78.06 75 GLN A CA 1
ATOM 561 C C . GLN A 1 75 ? -30.083 -12.948 14.568 1.00 78.06 75 GLN A C 1
ATOM 563 O O . GLN A 1 75 ? -31.125 -12.628 15.146 1.00 78.06 75 GLN A O 1
ATOM 568 N N . THR A 1 76 ? -29.752 -14.229 14.376 1.00 86.62 76 THR A N 1
ATOM 569 C CA . THR A 1 76 ? -30.577 -15.341 14.877 1.00 86.62 76 THR A CA 1
ATOM 570 C C . THR A 1 76 ? -30.656 -15.332 16.400 1.00 86.62 76 THR A C 1
ATOM 572 O O . THR A 1 76 ? -31.744 -15.469 16.958 1.00 86.62 76 THR A O 1
ATOM 575 N N . ASN A 1 77 ? -29.538 -15.083 17.090 1.00 84.06 77 ASN A N 1
ATOM 576 C CA . ASN A 1 77 ? -29.514 -15.003 18.552 1.00 84.06 77 ASN A CA 1
ATOM 577 C C . ASN A 1 77 ? -30.359 -13.835 19.076 1.00 84.06 77 ASN A C 1
ATOM 579 O O . ASN A 1 77 ? -31.156 -14.013 19.999 1.00 84.06 77 ASN A O 1
ATOM 583 N N . LEU A 1 78 ? -30.240 -12.651 18.463 1.00 76.25 78 LEU A N 1
ATOM 584 C CA . LEU A 1 78 ? -31.071 -11.494 18.803 1.00 76.25 78 LEU A CA 1
ATOM 585 C C . LEU A 1 78 ? -32.559 -11.762 18.554 1.00 76.25 78 LEU A C 1
ATOM 587 O O . LEU A 1 78 ? -33.394 -11.352 19.361 1.00 76.25 78 LEU A O 1
ATOM 591 N N . HIS A 1 79 ? -32.900 -12.465 17.471 1.00 84.38 79 HIS A N 1
ATOM 592 C CA . HIS A 1 79 ? -34.280 -12.841 17.177 1.00 84.38 79 HIS A CA 1
ATOM 593 C C . HIS A 1 79 ? -34.863 -13.768 18.253 1.00 84.38 79 HIS A C 1
ATOM 595 O O . HIS A 1 79 ? -35.946 -13.492 18.769 1.00 84.38 79 HIS A O 1
ATOM 601 N N . VAL A 1 80 ? -34.122 -14.807 18.651 1.00 84.25 80 VAL A N 1
ATOM 602 C CA . VAL A 1 80 ? -34.531 -15.732 19.722 1.00 84.25 80 VAL A CA 1
ATOM 603 C C . VAL A 1 80 ? -34.691 -14.995 21.052 1.00 84.25 80 VAL A C 1
ATOM 605 O O . VAL A 1 80 ? -35.705 -15.160 21.729 1.00 84.25 80 VAL A O 1
ATOM 608 N N . MET A 1 81 ? -33.739 -14.128 21.413 1.00 69.25 81 MET A N 1
ATOM 609 C CA . MET A 1 81 ? -33.842 -13.316 22.631 1.00 69.25 81 MET A CA 1
ATOM 610 C C . MET A 1 81 ? -35.076 -12.411 22.603 1.00 69.25 81 MET A C 1
ATOM 612 O O . MET A 1 81 ? -35.827 -12.363 23.578 1.00 69.25 81 MET A O 1
ATOM 616 N N . ARG A 1 82 ? -35.341 -11.731 21.479 1.00 80.81 82 ARG A N 1
ATOM 617 C CA . ARG A 1 82 ? -36.547 -10.909 21.305 1.00 80.81 82 ARG A CA 1
ATOM 618 C C . ARG A 1 82 ? -37.818 -11.730 21.522 1.00 80.81 82 ARG A C 1
ATOM 620 O O . ARG A 1 82 ? -38.693 -11.282 22.259 1.00 80.81 82 ARG A O 1
ATOM 627 N N . GLN A 1 83 ? -37.909 -12.913 20.917 1.00 81.12 83 GLN A N 1
ATOM 628 C CA . GLN A 1 83 ? -39.073 -13.786 21.050 1.00 81.12 83 GLN A CA 1
ATOM 629 C C . GLN A 1 83 ? -39.307 -14.195 22.512 1.00 81.12 83 GLN A C 1
ATOM 631 O O . GLN A 1 83 ? -40.423 -14.068 23.014 1.00 81.12 83 GLN A O 1
ATOM 636 N N . GLN A 1 84 ? -38.249 -14.570 23.236 1.00 79.00 84 GLN A N 1
ATOM 637 C CA . GLN A 1 84 ? -38.342 -14.898 24.663 1.00 79.00 84 GLN A CA 1
ATOM 638 C C . GLN A 1 84 ? -38.830 -13.713 25.515 1.00 79.00 84 GLN A C 1
ATOM 640 O O . GLN A 1 84 ? -39.624 -13.893 26.444 1.00 79.00 84 GLN A O 1
ATOM 645 N N . TYR A 1 85 ? -38.392 -12.487 25.208 1.00 80.88 85 TYR A N 1
ATOM 646 C CA . TYR A 1 85 ? -38.884 -11.290 25.896 1.00 80.88 85 TYR A CA 1
ATOM 647 C C . TYR A 1 85 ? -40.356 -11.000 25.588 1.00 80.88 85 TYR A C 1
ATOM 649 O O . TYR A 1 85 ? -41.110 -10.654 26.502 1.00 80.88 85 TYR A O 1
ATOM 657 N N . GLU A 1 86 ? -40.778 -11.151 24.332 1.00 81.25 86 GLU A N 1
ATOM 658 C CA . GLU A 1 86 ? -42.172 -10.965 23.918 1.00 81.25 86 GLU A CA 1
ATOM 659 C C . GLU A 1 86 ? -43.102 -11.984 24.590 1.00 81.25 86 GLU A C 1
ATOM 661 O O . GLU A 1 86 ? -44.137 -11.602 25.144 1.00 81.25 86 GLU A O 1
ATOM 666 N N . GLU A 1 87 ? -42.701 -13.256 24.641 1.00 81.50 87 GLU A N 1
ATOM 667 C CA . GLU A 1 87 ? -43.434 -14.320 25.335 1.00 81.50 87 GLU A CA 1
ATOM 668 C C . GLU A 1 87 ? -43.573 -14.031 26.835 1.00 81.50 87 GLU A C 1
ATOM 670 O O . GLU A 1 87 ? -44.679 -14.077 27.385 1.00 81.50 87 GLU A O 1
ATOM 675 N N . LYS A 1 88 ? -42.477 -13.645 27.501 1.00 83.38 88 LYS A N 1
ATOM 676 C CA . LYS A 1 88 ? -42.501 -13.294 28.928 1.00 83.38 88 LYS A CA 1
ATOM 677 C C . LYS A 1 88 ? -43.390 -12.081 29.208 1.00 83.38 88 LYS A C 1
ATOM 679 O O . LYS A 1 88 ? -44.092 -12.050 30.220 1.00 83.38 88 LYS A O 1
ATOM 684 N N . MET A 1 89 ? -43.388 -11.091 28.317 1.00 67.06 89 MET A N 1
ATOM 685 C CA . MET A 1 89 ? -44.235 -9.906 28.443 1.00 67.06 89 MET A CA 1
ATOM 686 C C . MET A 1 89 ? -45.720 -10.238 28.287 1.00 67.06 89 MET A C 1
ATOM 688 O O . MET A 1 89 ? -46.541 -9.771 29.076 1.00 67.06 89 MET A O 1
ATOM 692 N N . SER A 1 90 ? -46.054 -11.086 27.314 1.00 78.25 90 SER A N 1
ATOM 693 C CA . SER A 1 90 ? -47.412 -11.596 27.108 1.00 78.25 90 SER A CA 1
ATOM 694 C C . SER A 1 90 ? -47.922 -12.372 28.330 1.00 78.25 90 SER A C 1
ATOM 696 O O . SER A 1 90 ? -49.050 -12.157 28.791 1.00 78.25 90 SER A O 1
ATOM 698 N N . LEU A 1 91 ? -47.069 -13.216 28.922 1.00 82.12 91 LEU A N 1
ATOM 699 C CA . LEU A 1 91 ? -47.402 -13.988 30.120 1.00 82.12 91 LEU A CA 1
ATOM 700 C C . LEU A 1 91 ? -47.701 -13.069 31.308 1.00 82.12 91 LEU A C 1
ATOM 702 O O . LEU A 1 91 ? -48.755 -13.200 31.930 1.00 82.12 91 LEU A O 1
ATOM 706 N N . LEU A 1 92 ? -46.830 -12.094 31.584 1.00 74.56 92 LEU A N 1
ATOM 707 C CA . LEU A 1 92 ? -47.037 -11.132 32.672 1.00 74.56 92 LEU A CA 1
ATOM 708 C C . LEU A 1 92 ? -48.296 -10.283 32.460 1.00 74.56 92 LEU A C 1
ATOM 710 O O . LEU A 1 92 ? -49.075 -10.104 33.394 1.00 74.56 92 LEU A O 1
ATOM 714 N N . GLN A 1 93 ? -48.554 -9.816 31.234 1.00 74.56 93 GLN A N 1
ATOM 715 C CA . GLN A 1 93 ? -49.793 -9.099 30.912 1.00 74.56 93 GLN A CA 1
ATOM 716 C C . GLN A 1 93 ? -51.042 -9.953 31.162 1.00 74.56 93 GLN A C 1
ATOM 718 O O . GLN A 1 93 ? -52.046 -9.448 31.665 1.00 74.56 93 GLN A O 1
ATOM 723 N N . THR A 1 94 ? -50.989 -11.243 30.835 1.00 79.06 94 THR A N 1
ATOM 724 C CA . THR A 1 94 ? -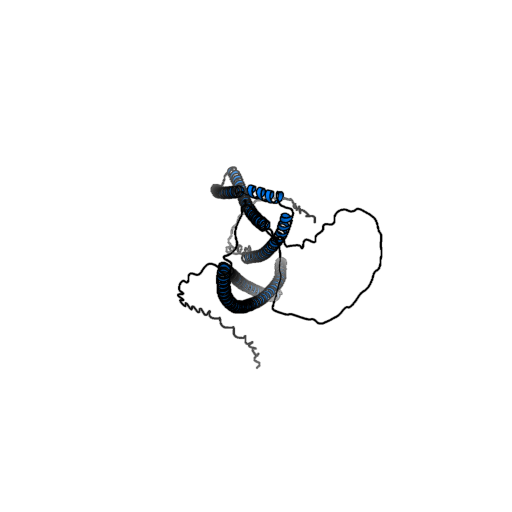52.093 -12.183 31.078 1.00 79.06 94 THR A CA 1
ATOM 725 C C . THR A 1 94 ? -52.290 -12.431 32.572 1.00 79.06 94 THR A C 1
ATOM 727 O O . THR A 1 94 ? -53.418 -12.434 33.061 1.00 79.06 94 THR A O 1
ATOM 730 N N . GLN A 1 95 ? -51.198 -12.571 33.322 1.00 80.44 95 GLN A N 1
ATOM 731 C CA . GLN A 1 95 ? -51.236 -12.787 34.764 1.00 80.44 95 GLN A CA 1
ATOM 732 C C . GLN A 1 95 ? -51.815 -11.573 35.505 1.00 80.44 95 GLN A C 1
ATOM 734 O O . GLN A 1 95 ? -52.654 -11.741 36.388 1.00 80.44 95 GLN A O 1
ATOM 739 N N . ILE A 1 96 ? -51.444 -10.357 35.089 1.00 72.62 96 ILE A N 1
ATOM 740 C CA . ILE A 1 96 ? -52.028 -9.111 35.605 1.00 72.62 96 ILE A CA 1
ATOM 741 C C . ILE A 1 96 ? -53.537 -9.086 35.346 1.00 72.62 96 ILE A C 1
ATOM 743 O O . ILE A 1 96 ? -54.300 -8.903 36.290 1.00 72.62 96 ILE A O 1
ATOM 747 N N . LYS A 1 97 ? -53.985 -9.358 34.111 1.00 86.38 97 LYS A N 1
ATOM 748 C CA . LYS A 1 97 ? -55.423 -9.413 33.781 1.00 86.38 97 LYS A CA 1
ATOM 749 C C . LYS A 1 97 ? -56.184 -10.435 34.632 1.00 86.38 97 LYS A C 1
ATOM 751 O O . LYS A 1 97 ? -57.296 -10.151 35.075 1.00 86.38 97 LYS A O 1
ATOM 756 N N . ASN A 1 98 ? -55.598 -11.607 34.882 1.00 78.44 98 ASN A N 1
ATOM 757 C CA . ASN A 1 98 ? -56.216 -12.633 35.723 1.00 78.44 98 ASN A CA 1
ATOM 758 C C . ASN A 1 98 ? -56.360 -12.154 37.173 1.00 78.44 98 ASN A C 1
ATOM 760 O O . ASN A 1 98 ? -57.461 -12.227 37.718 1.00 78.44 98 ASN A O 1
ATOM 764 N N . ILE A 1 99 ? -55.298 -11.590 37.758 1.00 77.00 99 ILE A N 1
ATOM 765 C CA . ILE A 1 99 ? -55.309 -11.048 39.126 1.00 77.00 99 ILE A CA 1
ATOM 766 C C . ILE A 1 99 ? -56.294 -9.877 39.250 1.00 77.00 99 ILE A C 1
ATOM 768 O O . ILE A 1 99 ? -57.020 -9.787 40.239 1.00 77.00 99 ILE A O 1
ATOM 772 N N . GLU A 1 100 ? -56.371 -8.996 38.250 1.00 66.38 100 GLU A N 1
ATOM 773 C CA . GLU A 1 100 ? -57.365 -7.917 38.207 1.00 66.38 100 GLU A CA 1
ATOM 774 C C . GLU A 1 100 ? -58.793 -8.472 38.175 1.00 66.38 100 GLU A C 1
ATOM 776 O O . GLU A 1 100 ? -59.646 -8.011 38.933 1.00 66.38 100 GLU A O 1
ATOM 781 N N . SER A 1 101 ? -59.043 -9.518 37.380 1.00 77.81 101 SER A N 1
ATOM 782 C CA . SER A 1 101 ? -60.358 -10.164 37.316 1.00 77.81 101 SER A CA 1
ATOM 783 C C . SER A 1 101 ? -60.748 -10.859 38.626 1.00 77.81 101 SER A C 1
ATOM 785 O O . SER A 1 101 ? -61.906 -10.791 39.036 1.00 77.81 101 SER A O 1
ATOM 787 N N . GLU A 1 102 ? -59.800 -11.507 39.310 1.00 81.44 102 GLU A N 1
ATOM 788 C CA . GLU A 1 102 ? -60.027 -12.140 40.613 1.00 81.44 102 GLU A CA 1
ATOM 789 C C . GLU A 1 102 ? -60.278 -11.096 41.696 1.00 81.44 102 GLU A C 1
ATOM 791 O O . GLU A 1 102 ? -61.223 -11.231 42.474 1.00 81.44 102 GLU A O 1
ATOM 796 N N . ARG A 1 103 ? -59.496 -10.011 41.702 1.00 79.38 103 ARG A N 1
ATOM 797 C CA . ARG A 1 103 ? -59.717 -8.861 42.583 1.00 79.38 103 ARG A CA 1
ATOM 798 C C . ARG A 1 103 ? -61.121 -8.295 42.393 1.00 79.38 103 ARG A C 1
ATOM 800 O O . ARG A 1 103 ? -61.809 -8.058 43.381 1.00 79.38 103 ARG A O 1
ATOM 807 N N . ASP A 1 104 ? -61.550 -8.082 41.154 1.00 71.62 104 ASP A N 1
ATOM 808 C CA . ASP A 1 104 ? -62.854 -7.484 40.858 1.00 71.62 104 ASP A CA 1
ATOM 809 C C . ASP A 1 104 ? -64.014 -8.428 41.214 1.00 71.62 104 ASP A C 1
ATOM 811 O O . ASP A 1 104 ? -65.040 -7.970 41.724 1.00 71.62 104 ASP A O 1
ATOM 815 N N . LYS A 1 105 ? -63.835 -9.748 41.051 1.00 78.69 105 LYS A N 1
ATOM 816 C CA . LYS A 1 105 ? -64.773 -10.768 41.557 1.00 78.69 105 LYS A CA 1
ATOM 817 C C . LYS A 1 105 ? -64.894 -10.710 43.082 1.00 78.69 105 LYS A C 1
ATOM 819 O O . LYS A 1 105 ? -65.995 -10.540 43.596 1.00 78.69 105 LYS A O 1
ATOM 824 N N . VAL A 1 106 ? -63.771 -10.749 43.800 1.00 77.75 106 VAL A N 1
ATOM 825 C CA . VAL A 1 106 ? -63.749 -10.703 45.272 1.00 77.75 106 VAL A CA 1
ATOM 826 C C . VAL A 1 106 ? -64.296 -9.375 45.801 1.00 77.75 106 VAL A C 1
ATOM 828 O O . VAL A 1 106 ? -65.019 -9.359 46.793 1.00 77.75 106 VAL A O 1
ATOM 831 N N . LEU A 1 107 ? -64.006 -8.249 45.143 1.00 72.50 107 LEU A N 1
ATOM 832 C CA . LEU A 1 107 ? -64.577 -6.947 45.500 1.00 72.50 107 LEU A CA 1
ATOM 833 C C . LEU A 1 107 ? -66.094 -6.923 45.327 1.00 72.50 107 LEU A C 1
ATOM 835 O O . LEU A 1 107 ? -66.785 -6.366 46.179 1.00 72.50 107 LEU A O 1
ATOM 839 N N . LYS A 1 108 ? -66.621 -7.547 44.271 1.00 74.44 108 LYS A N 1
ATOM 840 C CA . LYS A 1 108 ? -68.065 -7.702 44.076 1.00 74.44 108 LYS A CA 1
ATOM 841 C C . LYS A 1 108 ? -68.683 -8.585 45.168 1.00 74.44 108 LYS A C 1
ATOM 843 O O . LYS A 1 108 ? -69.722 -8.221 45.720 1.00 74.44 108 LYS A O 1
ATOM 848 N N . ASP A 1 109 ? -68.016 -9.668 45.556 1.00 72.44 109 ASP A N 1
ATOM 849 C CA . ASP A 1 109 ? -68.459 -10.564 46.635 1.00 72.44 109 ASP A CA 1
ATOM 850 C C . ASP A 1 109 ? -68.430 -9.878 48.013 1.00 72.44 109 ASP A C 1
ATOM 852 O O . ASP A 1 109 ? -69.356 -10.018 48.815 1.00 72.44 109 ASP A O 1
ATOM 856 N N . ILE A 1 110 ? -67.397 -9.075 48.288 1.00 67.62 110 ILE A N 1
ATOM 857 C CA . ILE A 1 110 ? -67.275 -8.288 49.521 1.00 67.62 110 ILE A CA 1
ATOM 858 C C . ILE A 1 110 ? -68.279 -7.141 49.535 1.00 67.62 110 ILE A C 1
ATOM 860 O O . ILE A 1 110 ? -68.876 -6.902 50.576 1.00 67.62 110 ILE A O 1
ATOM 864 N N . ALA A 1 111 ? -68.501 -6.435 48.426 1.00 63.25 111 ALA A N 1
ATOM 865 C CA . ALA A 1 111 ? -69.539 -5.406 48.341 1.00 63.25 111 ALA A CA 1
ATOM 866 C C . ALA A 1 111 ? -70.928 -6.003 48.613 1.00 63.25 111 ALA A C 1
ATOM 868 O O . ALA A 1 111 ? -71.724 -5.398 49.325 1.00 63.25 111 ALA A O 1
ATOM 869 N N . SER A 1 112 ? -71.166 -7.231 48.146 1.00 63.69 112 SER A N 1
ATOM 870 C CA . SER A 1 112 ? -72.382 -7.994 48.441 1.00 63.69 112 SER A CA 1
ATOM 871 C C . SER A 1 112 ? -72.486 -8.400 49.925 1.00 63.69 112 SER A C 1
ATOM 873 O O . SER A 1 112 ? -73.583 -8.424 50.475 1.00 63.69 112 SER A O 1
ATOM 875 N N . LYS A 1 113 ? -71.356 -8.667 50.605 1.00 58.84 113 LYS A N 1
ATOM 876 C CA . LYS A 1 113 ? -71.279 -8.997 52.051 1.00 58.84 113 LYS A CA 1
ATOM 877 C C . LYS A 1 113 ? -71.208 -7.780 52.992 1.00 58.84 113 LYS A C 1
ATOM 879 O O . LYS A 1 113 ? -71.574 -7.889 54.159 1.00 58.84 113 LYS A O 1
ATOM 884 N N . ARG A 1 114 ? -70.726 -6.623 52.526 1.00 47.66 114 ARG A N 1
ATOM 885 C CA . ARG A 1 114 ? -70.484 -5.398 53.318 1.00 47.66 114 ARG A CA 1
ATOM 886 C C . ARG A 1 114 ? -71.754 -4.604 53.610 1.00 47.66 114 ARG A C 1
ATOM 888 O O . ARG A 1 114 ? -71.734 -3.747 54.489 1.00 47.66 114 ARG A O 1
ATOM 895 N N . SER A 1 115 ? -72.875 -4.963 52.999 1.00 52.72 115 SER A N 1
ATOM 896 C CA . SER A 1 115 ? -74.204 -4.511 53.415 1.00 52.72 115 SER A CA 1
ATOM 897 C C . SER A 1 115 ? -74.571 -4.897 54.866 1.00 52.72 115 SER A C 1
ATOM 899 O O . SER A 1 115 ? -75.693 -4.622 55.278 1.00 52.72 115 SER A O 1
ATOM 901 N N . GLN A 1 116 ? -73.668 -5.521 55.648 1.00 48.44 116 GLN A N 1
ATOM 902 C CA . GLN A 1 116 ? -73.940 -6.002 57.008 1.00 48.44 116 GLN A CA 1
ATOM 903 C C . GLN A 1 116 ? -73.028 -5.521 58.174 1.00 48.44 116 GLN A C 1
ATOM 905 O O . GLN A 1 116 ? -73.386 -5.845 59.300 1.00 48.44 116 GLN A O 1
ATOM 910 N N . SER A 1 117 ? -71.920 -4.753 58.034 1.00 41.88 117 SER A N 1
ATOM 911 C CA . SER A 1 117 ? -71.188 -4.228 59.236 1.00 41.88 117 SER A CA 1
ATOM 912 C C . SER A 1 117 ? -70.077 -3.169 58.978 1.00 41.88 117 SER A C 1
ATOM 914 O O . SER A 1 117 ? -69.348 -3.264 57.989 1.00 41.88 117 SER A O 1
ATOM 916 N N . GLY A 1 118 ? -69.917 -2.174 59.879 1.00 44.44 118 GLY A N 1
ATOM 917 C CA . GLY A 1 118 ? -68.888 -1.094 59.899 1.00 44.44 118 GLY A CA 1
ATOM 918 C C . GLY A 1 118 ? -67.778 -1.308 60.958 1.00 44.44 118 GLY A C 1
ATOM 919 O O . GLY A 1 118 ? -67.788 -2.303 61.661 1.00 44.44 118 GLY A O 1
ATOM 920 N N . GLY A 1 119 ? -66.751 -0.477 61.193 1.00 49.84 119 GLY A N 1
ATOM 921 C CA . GLY A 1 119 ? -66.297 0.808 60.641 1.00 49.84 119 GLY A CA 1
ATOM 922 C C . GLY A 1 119 ? -64.832 1.162 61.023 1.00 49.84 119 GLY A C 1
ATOM 923 O O . GLY A 1 119 ? -64.394 2.277 60.761 1.00 49.84 119 GLY A O 1
ATOM 924 N N . VAL A 1 120 ? -64.031 0.242 61.589 1.00 47.69 120 VAL A N 1
ATOM 925 C CA . VAL A 1 120 ? -62.649 0.531 62.064 1.00 47.69 120 VAL A CA 1
ATOM 926 C C . VAL A 1 120 ? -61.556 0.135 61.056 1.00 47.69 120 VAL A C 1
ATOM 928 O O . VAL A 1 120 ? -60.538 0.810 60.956 1.00 47.69 120 VAL A O 1
ATOM 931 N N . SER A 1 121 ? -61.793 -0.852 60.184 1.00 54.41 121 SER A N 1
ATOM 932 C CA . SER A 1 121 ? -60.827 -1.275 59.146 1.00 54.41 121 SER A CA 1
ATOM 933 C C . SER A 1 121 ? -60.615 -0.243 58.015 1.00 54.41 121 SER A C 1
ATOM 935 O O . SER A 1 121 ? -59.792 -0.444 57.126 1.00 54.41 121 SER A O 1
ATOM 937 N N . SER A 1 122 ? -61.368 0.860 58.002 1.00 50.38 122 SER A N 1
ATOM 938 C CA . SER A 1 122 ? -61.518 1.745 56.839 1.00 50.38 122 SER A CA 1
ATOM 939 C C . SER A 1 122 ? -60.268 2.584 56.512 1.00 50.38 122 SER A C 1
ATOM 941 O O . SER A 1 122 ? -59.969 2.812 55.340 1.00 50.38 122 SER A O 1
ATOM 943 N N . LYS A 1 123 ? -59.499 3.023 57.522 1.00 56.62 123 LYS A N 1
ATOM 944 C CA . LYS A 1 123 ? -58.293 3.855 57.316 1.00 56.62 123 LYS A CA 1
ATOM 945 C C . LYS A 1 123 ? -57.096 3.048 56.807 1.00 56.62 123 LYS A C 1
ATOM 947 O O . LYS A 1 123 ? -56.472 3.455 55.829 1.00 56.62 123 LYS A O 1
ATOM 952 N N . ASP A 1 124 ? -56.837 1.880 57.390 1.00 59.94 124 ASP A N 1
ATOM 953 C CA . ASP A 1 124 ? -55.755 0.986 56.946 1.00 59.94 124 ASP A CA 1
ATOM 954 C C . ASP A 1 124 ? -56.011 0.435 55.541 1.00 59.94 124 ASP A C 1
ATOM 956 O O . ASP A 1 124 ? -55.096 0.269 54.734 1.00 59.94 124 ASP A O 1
ATOM 960 N N . VAL A 1 125 ? -57.284 0.213 55.214 1.00 67.69 125 VAL A N 1
ATOM 961 C CA . VAL A 1 125 ? -57.716 -0.164 53.869 1.00 67.69 125 VAL A CA 1
ATOM 962 C C . VAL A 1 125 ? -57.458 0.973 52.873 1.00 67.69 125 VAL A C 1
ATOM 964 O O . VAL A 1 125 ? -56.934 0.718 51.790 1.00 67.69 125 VAL A O 1
ATOM 967 N N . LYS A 1 126 ? -57.732 2.232 53.240 1.00 62.28 126 LYS A N 1
ATOM 968 C CA . LYS A 1 126 ? -57.466 3.397 52.378 1.00 62.28 126 LYS A CA 1
ATOM 969 C C . LYS A 1 126 ? -55.969 3.565 52.081 1.00 62.28 126 LYS A C 1
ATOM 971 O O . LYS A 1 126 ? -55.601 3.705 50.919 1.00 62.28 126 LYS A O 1
ATOM 976 N N . ALA A 1 127 ? -55.112 3.448 53.097 1.00 70.62 127 ALA A N 1
ATOM 977 C CA . ALA A 1 127 ? -53.658 3.537 52.935 1.00 70.62 127 ALA A CA 1
ATOM 978 C C . ALA A 1 127 ? -53.081 2.399 52.068 1.00 70.62 127 ALA A C 1
ATOM 980 O O . ALA A 1 127 ? -52.184 2.620 51.252 1.00 70.62 127 ALA A O 1
ATOM 981 N N . ARG A 1 128 ? -53.622 1.177 52.189 1.00 70.19 128 ARG A N 1
ATOM 982 C CA . ARG A 1 128 ? -53.239 0.048 51.322 1.00 70.19 128 ARG A CA 1
ATOM 983 C C . ARG A 1 128 ? -53.583 0.303 49.855 1.00 70.19 128 ARG A C 1
ATOM 985 O O . ARG A 1 128 ? -52.740 0.055 48.995 1.00 70.19 128 ARG A O 1
ATOM 992 N N . TYR A 1 129 ? -54.765 0.846 49.567 1.00 69.44 129 TYR A N 1
ATOM 993 C CA . TYR A 1 129 ? -55.155 1.173 48.193 1.00 69.44 129 TYR A CA 1
ATOM 994 C C . TYR A 1 129 ? -54.363 2.337 47.606 1.00 69.44 129 TYR A C 1
ATOM 996 O O . TYR A 1 129 ? -54.027 2.315 46.425 1.00 69.44 129 TYR A O 1
ATOM 1004 N N . GLU A 1 130 ? -54.013 3.329 48.418 1.00 69.62 130 GLU A N 1
ATOM 1005 C CA . GLU A 1 130 ? -53.209 4.468 47.979 1.00 69.62 130 GLU A CA 1
ATOM 1006 C C . GLU A 1 130 ? -51.780 4.039 47.612 1.00 69.62 130 GLU A C 1
ATOM 1008 O O . GLU A 1 130 ? -51.263 4.411 46.555 1.00 69.62 130 GLU A O 1
ATOM 1013 N N . LYS A 1 131 ? -51.189 3.135 48.405 1.00 76.50 131 LYS A N 1
ATOM 1014 C CA . LYS A 1 131 ? -49.906 2.491 48.088 1.00 76.50 131 LYS A CA 1
ATOM 1015 C C . LYS A 1 131 ? -49.985 1.636 46.817 1.00 76.50 131 LYS A C 1
ATOM 1017 O O . LYS A 1 131 ? -49.077 1.686 45.989 1.00 76.50 131 LYS A O 1
ATOM 1022 N N . GLN A 1 132 ? -51.074 0.891 46.630 1.00 75.38 132 GLN A N 1
ATOM 1023 C CA . GLN A 1 132 ? -51.286 0.055 45.444 1.00 75.38 132 GLN A CA 1
ATOM 1024 C C . GLN A 1 132 ? -51.491 0.894 44.169 1.00 75.38 132 GLN A C 1
ATOM 1026 O O . GLN A 1 132 ? -50.927 0.577 43.125 1.00 75.38 132 GLN A O 1
ATOM 1031 N N . LEU A 1 133 ? -52.210 2.018 44.258 1.00 64.62 133 LEU A N 1
ATOM 1032 C CA . LEU A 1 133 ? -52.336 3.001 43.176 1.00 64.62 133 LEU A CA 1
ATOM 1033 C C . LEU A 1 133 ? -50.999 3.670 42.838 1.00 64.62 133 LEU A C 1
ATOM 1035 O O . LEU A 1 133 ? -50.725 3.920 41.665 1.00 64.62 133 LEU A O 1
ATOM 1039 N N . GLY A 1 134 ? -50.163 3.949 43.841 1.00 72.94 134 GLY A N 1
ATOM 1040 C CA . GLY A 1 134 ? -48.796 4.433 43.642 1.00 72.94 134 GLY A CA 1
ATOM 1041 C C . GLY A 1 134 ? -47.932 3.435 42.866 1.00 72.94 134 GLY A C 1
ATOM 1042 O O . GLY A 1 134 ? -47.275 3.825 41.901 1.00 72.94 134 GLY A O 1
ATOM 1043 N N . GLY A 1 135 ? -48.005 2.148 43.225 1.00 71.94 135 GLY A N 1
ATOM 1044 C CA . GLY A 1 135 ? -47.327 1.059 42.513 1.00 71.94 135 GLY A CA 1
ATOM 1045 C C . GLY A 1 135 ? -47.767 0.949 41.052 1.00 71.94 135 GLY A C 1
ATOM 1046 O O . GLY A 1 135 ? -46.937 1.042 40.150 1.00 71.94 135 GLY A O 1
ATOM 1047 N N . LEU A 1 136 ? -49.080 0.895 40.807 1.00 70.81 136 LEU A N 1
ATOM 1048 C CA . LEU A 1 136 ? -49.642 0.806 39.452 1.00 70.81 136 LEU A CA 1
ATOM 1049 C C . LEU A 1 136 ? -49.310 2.035 38.588 1.00 70.81 136 LEU A C 1
ATOM 1051 O O . LEU A 1 136 ? -49.049 1.913 37.392 1.00 70.81 136 LEU A O 1
ATOM 1055 N N . ARG A 1 137 ? -49.273 3.238 39.175 1.00 67.94 137 ARG A N 1
ATOM 1056 C CA . ARG A 1 137 ? -48.841 4.460 38.469 1.00 67.94 137 ARG A CA 1
ATOM 1057 C C . ARG A 1 137 ? -47.347 4.436 38.135 1.00 67.94 137 ARG A C 1
ATOM 1059 O O . ARG A 1 137 ? -46.967 4.921 37.067 1.00 67.94 137 ARG A O 1
ATOM 1066 N N . GLY A 1 138 ? -46.519 3.876 39.017 1.00 77.12 138 GLY A N 1
ATOM 1067 C CA . GLY A 1 138 ? -45.092 3.651 38.778 1.00 77.12 138 GLY A CA 1
ATOM 1068 C C . GLY A 1 138 ? -44.855 2.677 37.625 1.00 77.12 138 GLY A C 1
ATOM 1069 O O . GLY A 1 138 ? -44.134 3.005 36.684 1.00 77.12 138 GLY A O 1
ATOM 1070 N N . GLU A 1 139 ? -45.547 1.540 37.639 1.00 75.31 139 GLU A N 1
ATOM 1071 C CA . GLU A 1 139 ? -45.486 0.528 36.579 1.00 75.31 139 GLU A CA 1
ATOM 1072 C C . GLU A 1 139 ? -45.990 1.058 35.231 1.00 75.31 139 GLU A C 1
ATOM 1074 O O . GLU A 1 139 ? -45.366 0.836 34.197 1.00 75.31 139 GLU A O 1
ATOM 1079 N N . LEU A 1 140 ? -47.066 1.850 35.210 1.00 61.50 140 LEU A N 1
ATOM 1080 C CA . LEU A 1 140 ? -47.540 2.481 33.974 1.00 61.50 140 LEU A CA 1
ATOM 1081 C C . LEU A 1 140 ? -46.485 3.430 33.375 1.00 61.50 140 LEU A C 1
ATOM 1083 O O . LEU A 1 140 ? -46.361 3.550 32.152 1.00 61.50 140 LEU A O 1
ATOM 1087 N N . LYS A 1 141 ? -45.729 4.133 34.227 1.00 80.00 141 LYS A N 1
ATOM 1088 C CA . LYS A 1 141 ? -44.671 5.051 33.791 1.00 80.00 141 LYS A CA 1
ATOM 1089 C C . LYS A 1 141 ? -43.482 4.285 33.214 1.00 80.00 141 LYS A C 1
ATOM 1091 O O . LYS A 1 141 ? -43.002 4.665 32.145 1.00 80.00 141 LYS A O 1
ATOM 1096 N N . THR A 1 142 ? -43.055 3.199 33.855 1.00 75.50 142 THR A N 1
ATOM 1097 C CA . THR A 1 142 ? -41.973 2.347 33.337 1.00 75.50 142 THR A CA 1
ATOM 1098 C C . THR A 1 142 ? -42.375 1.684 32.018 1.00 75.50 142 THR A C 1
ATOM 1100 O O . THR A 1 142 ? -41.610 1.743 31.057 1.00 75.50 142 THR A O 1
ATOM 1103 N N . LEU A 1 143 ? -43.613 1.191 31.894 1.00 70.62 143 LEU A N 1
ATOM 1104 C CA . LEU A 1 143 ? -44.141 0.628 30.642 1.00 70.62 143 LEU A CA 1
ATOM 1105 C C . LEU A 1 143 ? -44.197 1.654 29.501 1.00 70.62 143 LEU A C 1
ATOM 1107 O O . LEU A 1 143 ? -43.869 1.340 28.355 1.00 70.62 143 LEU A O 1
ATOM 1111 N N . LYS A 1 144 ? -44.573 2.907 29.786 1.00 71.88 144 LYS A N 1
ATOM 1112 C CA . LYS A 1 144 ? -44.551 3.987 28.784 1.00 71.88 144 LYS A CA 1
ATOM 1113 C C . LYS A 1 144 ? -43.130 4.345 28.344 1.00 71.88 144 LYS A C 1
ATOM 1115 O O . LYS A 1 144 ? -42.927 4.621 27.160 1.00 71.88 144 LYS A O 1
ATOM 1120 N N . MET A 1 145 ? -42.161 4.335 29.261 1.00 74.38 145 MET A N 1
ATOM 1121 C CA . MET A 1 145 ? -40.749 4.547 28.926 1.00 74.38 145 MET A CA 1
ATOM 1122 C C . MET A 1 145 ? -40.215 3.409 28.051 1.00 74.38 145 MET A C 1
ATOM 1124 O O . MET A 1 145 ? -39.691 3.691 26.974 1.00 74.38 145 MET A O 1
ATOM 1128 N N . ALA A 1 146 ? -40.487 2.155 28.419 1.00 70.94 146 ALA A N 1
ATOM 1129 C CA . ALA A 1 146 ? -40.129 0.982 27.624 1.00 70.94 146 ALA A CA 1
ATOM 1130 C C . ALA A 1 146 ? -40.761 1.012 26.219 1.00 70.94 146 ALA A C 1
ATOM 1132 O O . ALA A 1 146 ? -40.088 0.747 25.226 1.00 70.94 146 ALA A O 1
ATOM 1133 N N . LYS A 1 147 ? -42.028 1.435 26.085 1.00 70.94 147 LYS A N 1
ATOM 1134 C CA . LYS A 1 147 ? -42.681 1.617 24.773 1.00 70.94 147 LYS A CA 1
ATOM 1135 C C . LYS A 1 147 ? -41.995 2.691 23.921 1.00 70.94 147 LYS A C 1
ATOM 1137 O O . LYS A 1 147 ? -41.846 2.520 22.710 1.00 70.94 147 LYS A O 1
ATOM 1142 N N . LYS A 1 148 ? -41.601 3.816 24.527 1.00 83.94 148 LYS A N 1
ATOM 1143 C CA . LYS A 1 148 ? -40.889 4.900 23.827 1.00 83.94 148 LYS A CA 1
ATOM 1144 C C . LYS A 1 148 ? -39.511 4.435 23.358 1.00 83.94 148 LYS A C 1
ATOM 1146 O O . LYS A 1 148 ? -39.095 4.778 22.256 1.00 83.94 148 LYS A O 1
ATOM 1151 N N . GLU A 1 149 ? -38.828 3.650 24.176 1.00 76.56 149 GLU A N 1
ATOM 1152 C CA . GLU A 1 149 ? -37.523 3.076 23.866 1.00 76.56 149 GLU A CA 1
ATOM 1153 C C . GLU A 1 149 ? -37.611 2.015 22.764 1.00 76.56 149 GLU A C 1
ATOM 1155 O O . GLU A 1 149 ? -36.891 2.101 21.773 1.00 76.56 149 GLU A O 1
ATOM 1160 N N . HIS A 1 150 ? -38.608 1.131 22.827 1.00 73.00 150 HIS A N 1
ATOM 1161 C CA . HIS A 1 150 ? -38.918 0.177 21.761 1.00 73.00 150 HIS A CA 1
ATOM 1162 C C . HIS A 1 150 ? -39.248 0.874 20.428 1.00 73.00 150 HIS A C 1
ATOM 1164 O O . HIS A 1 150 ? -38.788 0.467 19.362 1.00 73.00 150 HIS A O 1
ATOM 1170 N N . SER A 1 151 ? -39.995 1.984 20.465 1.00 75.81 151 SER A N 1
ATOM 1171 C CA . SER A 1 151 ? -40.261 2.795 19.269 1.00 75.81 151 SER A CA 1
ATOM 1172 C C . SER A 1 151 ? -38.987 3.402 18.667 1.00 75.81 151 SER A C 1
ATOM 1174 O O . SER A 1 151 ? -38.889 3.509 17.444 1.00 75.81 151 SER A O 1
ATOM 1176 N N . LYS A 1 152 ? -38.003 3.781 19.492 1.00 84.25 152 LYS A N 1
ATOM 1177 C CA . LYS A 1 152 ? -36.696 4.252 19.010 1.00 84.25 152 LYS A CA 1
ATOM 1178 C C . LYS A 1 152 ? -35.872 3.111 18.410 1.00 84.25 152 LYS A C 1
ATOM 1180 O O . LYS A 1 152 ? -35.299 3.296 17.340 1.00 84.25 152 LYS A O 1
ATOM 1185 N N . ALA A 1 153 ? -35.862 1.943 19.050 1.00 76.88 153 ALA A N 1
ATOM 1186 C CA . ALA A 1 153 ? -35.166 0.759 18.549 1.00 76.88 153 ALA A CA 1
ATOM 1187 C C . ALA A 1 153 ? -35.687 0.328 17.166 1.00 76.88 153 ALA A C 1
ATOM 1189 O O . ALA A 1 153 ? -34.892 0.088 16.264 1.00 76.88 153 ALA A O 1
ATOM 1190 N N . LEU A 1 154 ? -37.009 0.341 16.954 1.00 74.75 154 LEU A N 1
ATOM 1191 C CA . LEU A 1 154 ? -37.623 0.055 15.649 1.00 74.75 154 LEU A CA 1
ATOM 1192 C C . LEU A 1 154 ? -37.172 1.020 14.545 1.00 74.75 154 LEU A C 1
ATOM 1194 O O . LEU A 1 154 ? -36.895 0.587 13.429 1.00 74.75 154 LEU A O 1
ATOM 1198 N N . LYS A 1 155 ? -37.070 2.322 14.846 1.00 87.56 155 LYS A N 1
ATOM 1199 C CA . LYS A 1 155 ? -36.588 3.318 13.875 1.00 87.56 155 LYS A CA 1
ATOM 1200 C C . LYS A 1 155 ? -35.122 3.092 13.514 1.00 87.56 155 LYS A C 1
ATOM 1202 O O . LYS A 1 155 ? -34.785 3.152 12.337 1.00 87.56 155 LYS A O 1
ATOM 1207 N N . LYS A 1 156 ? -34.281 2.785 14.508 1.00 81.88 156 LYS A N 1
ATOM 1208 C CA . LYS A 1 156 ? -32.873 2.435 14.281 1.00 81.88 156 LYS A CA 1
ATOM 1209 C C . LYS A 1 156 ? -32.749 1.159 13.438 1.00 81.88 156 LYS A C 1
ATOM 1211 O O . LYS A 1 156 ? -31.977 1.127 12.492 1.00 81.88 156 LYS A O 1
ATOM 1216 N N . ASN A 1 157 ? -33.570 0.145 13.711 1.00 73.12 157 ASN A N 1
ATOM 1217 C CA . ASN A 1 157 ? -33.583 -1.092 12.930 1.00 73.12 157 ASN A CA 1
ATOM 1218 C C . ASN A 1 157 ? -33.994 -0.859 11.464 1.00 73.12 157 ASN A C 1
ATOM 1220 O O . ASN A 1 157 ? -33.355 -1.380 10.558 1.00 73.12 157 ASN A O 1
ATOM 1224 N N . ALA A 1 158 ? -35.010 -0.025 11.220 1.00 84.62 158 ALA A N 1
ATOM 1225 C CA . ALA A 1 158 ? -35.427 0.333 9.863 1.00 84.62 158 ALA A CA 1
ATOM 1226 C C . ALA A 1 158 ? -34.344 1.116 9.091 1.00 84.62 158 ALA A C 1
ATOM 1228 O O . ALA A 1 158 ? -34.212 0.960 7.879 1.00 84.62 158 ALA A O 1
ATOM 1229 N N . GLN A 1 159 ? -33.551 1.946 9.779 1.00 84.38 159 GLN A N 1
ATOM 1230 C CA . GLN A 1 159 ? -32.399 2.628 9.175 1.00 84.38 159 GLN A CA 1
ATOM 1231 C C . GLN A 1 159 ? -31.310 1.630 8.771 1.00 84.38 159 GLN A C 1
ATOM 1233 O O . GLN A 1 159 ? -30.868 1.658 7.624 1.00 84.38 159 GLN A O 1
ATOM 1238 N N . ASN A 1 160 ? -30.962 0.700 9.664 1.00 76.62 160 ASN A N 1
ATOM 1239 C CA . ASN A 1 160 ? -29.994 -0.358 9.375 1.00 76.62 160 ASN A CA 1
ATOM 1240 C C . ASN A 1 160 ? -30.449 -1.246 8.200 1.00 76.62 160 ASN A C 1
ATOM 1242 O O . ASN A 1 160 ? -29.644 -1.624 7.354 1.00 76.62 160 ASN A O 1
ATOM 1246 N N . GLU A 1 161 ? -31.746 -1.552 8.103 1.00 84.25 161 GLU A N 1
ATOM 1247 C CA . GLU A 1 161 ? -32.307 -2.324 6.986 1.00 84.25 161 GLU A CA 1
ATOM 1248 C C . GLU A 1 161 ? -32.145 -1.597 5.640 1.00 84.25 161 GLU A C 1
ATOM 1250 O O . GLU A 1 161 ? -31.833 -2.217 4.620 1.00 84.25 161 GLU A O 1
ATOM 1255 N N . ASN A 1 162 ? -32.313 -0.274 5.624 1.00 90.25 162 ASN A N 1
ATOM 1256 C CA . ASN A 1 162 ? -32.109 0.532 4.421 1.00 90.25 162 ASN A CA 1
ATOM 1257 C C . ASN A 1 162 ? -30.632 0.623 4.027 1.00 90.25 162 ASN A C 1
ATOM 1259 O O . ASN A 1 162 ? -30.311 0.550 2.841 1.00 90.25 162 ASN A O 1
ATOM 1263 N N . GLU A 1 163 ? -29.733 0.732 5.002 1.00 86.62 163 GLU A N 1
ATOM 1264 C CA . GLU A 1 163 ? -28.294 0.707 4.754 1.00 86.62 163 GLU A CA 1
ATOM 1265 C C . GLU A 1 163 ? -27.844 -0.645 4.189 1.00 86.62 163 GLU A C 1
ATOM 1267 O O . GLU A 1 163 ? -27.133 -0.692 3.184 1.00 86.62 163 GLU A O 1
ATOM 1272 N N . LEU A 1 164 ? -28.368 -1.747 4.731 1.00 77.88 164 LEU A N 1
ATOM 1273 C CA . LEU A 1 164 ? -28.125 -3.086 4.200 1.00 77.88 164 LEU A CA 1
ATOM 1274 C C . LEU A 1 164 ? -28.625 -3.231 2.755 1.00 77.88 164 LEU A C 1
ATOM 1276 O O . LEU A 1 164 ? -27.950 -3.838 1.923 1.00 77.88 164 LEU A O 1
ATOM 1280 N N . ARG A 1 165 ? -29.795 -2.667 2.427 1.00 94.19 165 ARG A N 1
ATOM 1281 C CA . ARG A 1 165 ? -30.297 -2.646 1.042 1.00 94.19 165 ARG A CA 1
ATOM 1282 C C . ARG A 1 165 ? -29.372 -1.865 0.111 1.00 94.19 165 ARG A C 1
ATOM 1284 O O . ARG A 1 165 ? -29.119 -2.342 -0.994 1.00 94.19 165 ARG A O 1
ATOM 1291 N N . ARG A 1 166 ? -28.857 -0.712 0.549 1.00 93.12 166 ARG A N 1
ATOM 1292 C CA . ARG A 1 166 ? -27.907 0.101 -0.225 1.00 93.12 166 ARG A CA 1
ATOM 1293 C C . ARG A 1 166 ? -26.624 -0.677 -0.509 1.00 93.12 166 ARG A C 1
ATOM 1295 O O . ARG A 1 166 ? -26.265 -0.840 -1.666 1.00 93.12 166 ARG A O 1
ATOM 1302 N N . LEU A 1 167 ? -26.009 -1.258 0.522 1.00 86.50 167 LEU A N 1
ATOM 1303 C CA . LEU A 1 167 ? -24.776 -2.039 0.374 1.00 86.50 167 LEU A CA 1
ATOM 1304 C C . LEU A 1 167 ? -24.960 -3.263 -0.539 1.00 86.50 167 LEU A C 1
ATOM 1306 O O . LEU A 1 167 ? -24.083 -3.581 -1.340 1.00 86.50 167 LEU A O 1
ATOM 1310 N N . LYS A 1 168 ? -26.121 -3.933 -0.481 1.00 85.88 168 LYS A N 1
ATOM 1311 C CA . LYS A 1 168 ? -26.454 -5.024 -1.415 1.00 85.88 168 LYS A CA 1
ATOM 1312 C C . LYS A 1 168 ? -26.566 -4.542 -2.864 1.00 85.88 168 LYS A C 1
ATOM 1314 O O . LYS A 1 168 ? -26.136 -5.261 -3.767 1.00 85.88 168 LYS A O 1
ATOM 1319 N N . ALA A 1 169 ? -27.138 -3.361 -3.095 1.00 92.56 169 ALA A N 1
ATOM 1320 C CA . ALA A 1 169 ? -27.227 -2.769 -4.427 1.00 92.56 169 ALA A CA 1
ATOM 1321 C C . ALA A 1 169 ? -25.835 -2.403 -4.971 1.00 92.56 169 ALA A C 1
ATOM 1323 O O . ALA A 1 169 ? -25.500 -2.824 -6.079 1.00 92.56 169 ALA A O 1
ATOM 1324 N N . ASP A 1 170 ? -25.006 -1.742 -4.159 1.00 88.25 170 ASP A N 1
ATOM 1325 C CA . ASP A 1 170 ? -23.632 -1.363 -4.51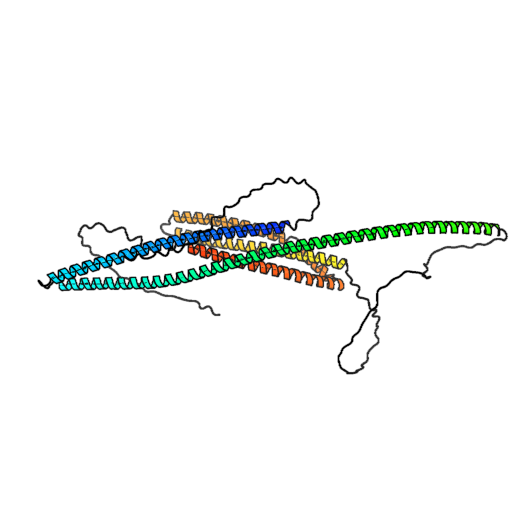3 1.00 88.25 170 ASP A CA 1
ATOM 1326 C C . ASP A 1 170 ? -22.794 -2.612 -4.856 1.00 88.25 170 ASP A C 1
ATOM 1328 O O . ASP A 1 170 ? -22.097 -2.656 -5.869 1.00 88.25 170 ASP A O 1
ATOM 1332 N N . LEU A 1 171 ? -22.928 -3.696 -4.083 1.00 81.88 171 LEU A N 1
ATOM 1333 C CA . LEU A 1 171 ? -22.244 -4.967 -4.351 1.00 81.88 171 LEU A CA 1
ATOM 1334 C C . LEU A 1 171 ? -22.656 -5.583 -5.696 1.00 81.88 171 LEU A C 1
ATOM 1336 O O . LEU A 1 171 ? -21.814 -6.111 -6.429 1.00 81.88 171 LEU A O 1
ATOM 1340 N N . LEU A 1 172 ? -23.943 -5.530 -6.040 1.00 92.06 172 LEU A N 1
ATOM 1341 C CA . LEU A 1 172 ? -24.425 -6.003 -7.339 1.00 92.06 172 LEU A CA 1
ATOM 1342 C C . LEU A 1 172 ? -23.895 -5.142 -8.490 1.00 92.06 172 LEU A C 1
ATOM 1344 O O . LEU A 1 172 ? -23.555 -5.682 -9.545 1.00 92.06 172 LEU A O 1
ATOM 1348 N N . GLU A 1 173 ? -23.799 -3.828 -8.304 1.00 95.25 173 GLU A N 1
ATOM 1349 C CA . GLU A 1 173 ? -23.219 -2.919 -9.291 1.00 95.25 173 GLU A CA 1
ATOM 1350 C C . GLU A 1 173 ? -21.722 -3.182 -9.493 1.00 95.25 173 GLU A C 1
ATOM 1352 O O . GLU A 1 173 ? -21.273 -3.344 -10.629 1.00 95.25 173 GLU A O 1
ATOM 1357 N N . MET A 1 174 ? -20.972 -3.380 -8.408 1.00 82.31 174 MET A N 1
ATOM 1358 C CA . MET A 1 174 ? -19.555 -3.750 -8.460 1.00 82.31 174 MET A CA 1
ATOM 1359 C C . MET A 1 174 ? -19.337 -5.095 -9.164 1.00 82.31 174 MET A C 1
ATOM 1361 O O . MET A 1 174 ? -18.432 -5.228 -9.990 1.00 82.31 174 MET A O 1
ATOM 1365 N N . LYS A 1 175 ? -20.204 -6.091 -8.925 1.00 91.38 175 LYS A N 1
ATOM 1366 C CA . LYS A 1 175 ? -20.176 -7.369 -9.663 1.00 91.38 175 LYS A CA 1
ATOM 1367 C C . LYS A 1 175 ? -20.380 -7.163 -11.166 1.00 91.38 175 LYS A C 1
ATOM 1369 O O . LYS A 1 175 ? -19.662 -7.766 -11.964 1.00 91.38 175 LYS A O 1
ATOM 1374 N N . LYS A 1 176 ? -21.312 -6.292 -11.569 1.00 95.56 176 LYS A N 1
ATOM 1375 C CA . LYS A 1 176 ? -21.521 -5.946 -12.987 1.00 95.56 176 LYS A CA 1
ATOM 1376 C C . LYS A 1 176 ? -20.307 -5.228 -13.579 1.00 95.56 176 LYS A C 1
ATOM 1378 O O . LYS A 1 176 ? -19.889 -5.570 -14.685 1.00 95.56 176 LYS A O 1
ATOM 1383 N N . ALA A 1 177 ? -19.721 -4.280 -12.847 1.00 90.69 177 ALA A N 1
ATOM 1384 C CA . ALA A 1 177 ? -18.519 -3.565 -13.268 1.00 90.69 177 ALA A CA 1
ATOM 1385 C C . ALA A 1 177 ? -17.332 -4.522 -13.474 1.00 90.69 177 ALA A C 1
ATOM 1387 O O . ALA A 1 177 ? -16.677 -4.459 -14.514 1.00 90.69 177 ALA A O 1
ATOM 1388 N N . ARG A 1 178 ? -17.126 -5.483 -12.560 1.00 90.19 178 ARG A N 1
ATOM 1389 C CA . ARG A 1 178 ? -16.099 -6.530 -12.690 1.00 90.19 178 ARG A CA 1
ATOM 1390 C C . ARG A 1 178 ? -16.273 -7.342 -13.969 1.00 90.19 178 ARG A C 1
ATOM 1392 O O . ARG A 1 178 ? -15.316 -7.517 -14.714 1.00 90.19 178 ARG A O 1
ATOM 1399 N N . VAL A 1 179 ? -17.486 -7.827 -14.245 1.00 96.44 179 VAL A N 1
ATOM 1400 C CA . VAL A 1 179 ? -17.759 -8.607 -15.465 1.00 96.44 179 VAL A CA 1
ATOM 1401 C C . VAL A 1 179 ? -17.513 -7.767 -16.720 1.00 96.44 179 VAL A C 1
ATOM 1403 O O . VAL A 1 179 ? -16.934 -8.260 -17.689 1.00 96.44 179 VAL A O 1
ATOM 1406 N N . LYS A 1 180 ? -17.905 -6.488 -16.702 1.00 94.38 180 LYS A N 1
ATOM 1407 C CA . LYS A 1 180 ? -17.664 -5.564 -17.816 1.00 94.38 180 LYS A CA 1
ATOM 1408 C C . LYS A 1 180 ? -16.168 -5.378 -18.082 1.00 94.38 180 LYS A C 1
ATOM 1410 O O . LYS A 1 180 ? -15.760 -5.478 -19.236 1.00 94.38 180 LYS A O 1
ATOM 1415 N N . LEU A 1 181 ? -15.367 -5.175 -17.037 1.00 91.75 181 LEU A N 1
ATOM 1416 C CA . LEU A 1 181 ? -13.917 -5.023 -17.155 1.00 91.75 181 LEU A CA 1
ATOM 1417 C C . LEU A 1 181 ? -13.249 -6.317 -17.642 1.00 91.75 181 LEU A C 1
ATOM 1419 O O . LEU A 1 181 ? -12.433 -6.281 -18.554 1.00 91.75 181 LEU A O 1
ATOM 1423 N N . LEU A 1 182 ? -13.660 -7.473 -17.116 1.00 88.19 182 LEU A N 1
ATOM 1424 C CA . LEU A 1 182 ? -13.144 -8.779 -17.534 1.00 88.19 182 LEU A CA 1
ATOM 1425 C C . LEU A 1 182 ? -13.390 -9.023 -19.036 1.00 88.19 182 LEU A C 1
ATOM 1427 O O . LEU A 1 182 ? -12.510 -9.492 -19.758 1.00 88.19 182 LEU A O 1
ATOM 1431 N N . ASN A 1 183 ? -14.563 -8.635 -19.538 1.00 92.00 183 ASN A N 1
ATOM 1432 C CA . ASN A 1 183 ? -14.864 -8.701 -20.967 1.00 92.00 183 ASN A CA 1
ATOM 1433 C C . ASN A 1 183 ? -14.052 -7.691 -21.795 1.00 92.00 183 ASN A C 1
ATOM 1435 O O . ASN A 1 183 ? -13.631 -8.033 -22.898 1.00 92.00 183 ASN A O 1
ATOM 1439 N N . GLN A 1 184 ? -13.801 -6.483 -21.276 1.00 91.94 184 GLN A N 1
ATOM 1440 C CA . GLN A 1 184 ? -12.921 -5.503 -21.926 1.00 91.94 184 GLN A CA 1
ATOM 1441 C C . GLN A 1 184 ? -11.485 -6.026 -22.032 1.00 91.94 184 GLN A C 1
ATOM 1443 O O . GLN A 1 184 ? -10.927 -6.006 -23.123 1.00 91.94 184 GLN A O 1
ATOM 1448 N N . MET A 1 185 ? -10.940 -6.611 -20.963 1.00 83.81 185 MET A N 1
ATOM 1449 C CA . MET A 1 185 ? -9.607 -7.224 -20.976 1.00 83.81 185 MET A CA 1
ATOM 1450 C C . MET A 1 185 ? -9.504 -8.355 -22.002 1.00 83.81 185 MET A C 1
ATOM 1452 O O . MET A 1 185 ? -8.550 -8.409 -22.773 1.00 83.81 185 MET A O 1
ATOM 1456 N N . ARG A 1 186 ? -10.508 -9.241 -22.074 1.00 91.94 186 ARG A N 1
ATOM 1457 C CA . ARG A 1 186 ? -10.542 -10.300 -23.099 1.00 91.94 186 ARG A CA 1
ATOM 1458 C C . ARG A 1 186 ? -10.587 -9.728 -24.518 1.00 91.94 186 ARG A C 1
ATOM 1460 O O . ARG A 1 186 ? -9.922 -10.258 -25.408 1.00 91.94 186 ARG A O 1
ATOM 1467 N N . ALA A 1 187 ? -11.355 -8.661 -24.736 1.00 93.69 187 ALA A N 1
ATOM 1468 C CA . ALA A 1 187 ? -11.444 -8.001 -26.034 1.00 93.69 187 ALA A CA 1
ATOM 1469 C C . ALA A 1 187 ? -10.121 -7.319 -26.424 1.00 93.69 187 ALA A C 1
ATOM 1471 O O . ALA A 1 187 ? -9.682 -7.451 -27.567 1.00 93.69 187 ALA A O 1
ATOM 1472 N N . GLU A 1 188 ? -9.457 -6.647 -25.483 1.00 90.25 188 GLU A N 1
ATOM 1473 C CA . GLU A 1 188 ? -8.157 -6.003 -25.694 1.00 90.25 188 GLU A CA 1
ATOM 1474 C C . GLU A 1 188 ? -7.040 -7.023 -25.929 1.00 90.25 188 GLU A C 1
ATOM 1476 O O . GLU A 1 188 ? -6.283 -6.869 -26.884 1.00 90.25 188 GLU A O 1
ATOM 1481 N N . ALA A 1 189 ? -6.998 -8.120 -25.167 1.00 87.81 189 ALA A N 1
ATOM 1482 C CA . ALA A 1 189 ? -6.059 -9.218 -25.397 1.00 87.81 189 ALA A CA 1
ATOM 1483 C C . ALA A 1 189 ? -6.252 -9.846 -26.789 1.00 87.81 189 ALA A C 1
ATOM 1485 O O . ALA A 1 189 ? -5.289 -10.056 -27.531 1.00 87.81 189 ALA A O 1
ATOM 1486 N N . SER A 1 190 ? -7.506 -10.082 -27.200 1.00 89.50 190 SER A N 1
ATOM 1487 C CA . SER A 1 190 ? -7.809 -10.573 -28.551 1.00 89.50 190 SER A CA 1
ATOM 1488 C C . SER A 1 190 ? -7.406 -9.573 -29.639 1.00 89.50 190 SER A C 1
ATOM 1490 O O . SER A 1 190 ? -6.987 -9.987 -30.723 1.00 89.50 190 SER A O 1
ATOM 1492 N N . ARG A 1 191 ? -7.543 -8.268 -29.382 1.00 93.56 191 ARG A N 1
ATOM 1493 C CA . ARG A 1 191 ? -7.147 -7.209 -30.313 1.00 93.56 191 ARG A CA 1
ATOM 1494 C C . ARG A 1 191 ? -5.625 -7.116 -30.438 1.00 93.56 191 ARG A C 1
ATOM 1496 O O . ARG A 1 191 ? -5.135 -7.114 -31.565 1.00 93.56 191 ARG A O 1
ATOM 1503 N N . LYS A 1 192 ? -4.890 -7.132 -29.321 1.00 90.31 192 LYS A N 1
ATOM 1504 C CA . LYS A 1 192 ? -3.418 -7.138 -29.287 1.00 90.31 192 LYS A CA 1
ATOM 1505 C C . LYS A 1 192 ? -2.865 -8.333 -30.064 1.00 90.31 192 LYS A C 1
ATOM 1507 O O . LYS A 1 192 ? -2.089 -8.149 -30.997 1.00 90.31 192 LYS A O 1
ATOM 1512 N N . LYS A 1 193 ? -3.399 -9.536 -29.816 1.00 94.00 193 LYS A N 1
ATOM 1513 C CA . LYS A 1 193 ? -3.046 -10.752 -30.569 1.00 94.00 193 LYS A CA 1
ATOM 1514 C C . LYS A 1 193 ? -3.289 -10.608 -32.078 1.00 94.00 193 LYS A C 1
ATOM 1516 O O . LYS A 1 193 ? -2.509 -11.103 -32.893 1.00 94.00 193 LYS A O 1
ATOM 1521 N N . GLN A 1 194 ? -4.370 -9.935 -32.485 1.00 93.25 194 GLN A N 1
ATOM 1522 C CA . GLN A 1 194 ? -4.645 -9.680 -33.903 1.00 93.25 194 GLN A CA 1
ATOM 1523 C C . GLN A 1 194 ? -3.665 -8.663 -34.509 1.00 93.25 194 GLN A C 1
ATOM 1525 O O . GLN A 1 194 ? -3.245 -8.832 -35.656 1.00 93.25 194 GLN A O 1
ATOM 1530 N N . GLU A 1 195 ? -3.314 -7.612 -33.772 1.00 92.06 195 GLU A N 1
ATOM 1531 C CA . GLU A 1 195 ? -2.357 -6.586 -34.195 1.00 92.06 195 GLU A CA 1
ATOM 1532 C C . GLU A 1 195 ? -0.937 -7.161 -34.315 1.00 92.06 195 GLU A C 1
ATOM 1534 O O . GLU A 1 195 ? -0.291 -6.964 -35.345 1.00 92.06 195 GLU A O 1
ATOM 1539 N N . GLU A 1 196 ? -0.505 -7.985 -33.361 1.00 88.75 196 GLU A N 1
ATOM 1540 C CA . GLU A 1 196 ? 0.749 -8.746 -33.426 1.00 88.75 196 GLU A CA 1
ATOM 1541 C C . GLU A 1 196 ? 0.772 -9.685 -34.634 1.00 88.75 196 GLU A C 1
ATOM 1543 O O . GLU A 1 196 ? 1.713 -9.666 -35.428 1.00 88.75 196 GLU A O 1
ATOM 1548 N N . ALA A 1 197 ? -0.304 -10.444 -34.868 1.00 91.94 197 ALA A N 1
ATOM 1549 C CA . ALA A 1 197 ? -0.400 -11.309 -36.042 1.00 91.94 197 ALA A CA 1
ATOM 1550 C C . ALA A 1 197 ? -0.316 -10.517 -37.362 1.00 91.94 197 ALA A C 1
ATOM 1552 O O . ALA A 1 197 ? 0.262 -11.001 -38.341 1.00 91.94 197 ALA A O 1
ATOM 1553 N N . ARG A 1 198 ? -0.866 -9.295 -37.417 1.00 95.38 198 ARG A N 1
ATOM 1554 C CA . ARG A 1 198 ? -0.719 -8.392 -38.574 1.00 95.38 198 ARG A CA 1
ATOM 1555 C C . ARG A 1 198 ? 0.720 -7.899 -38.715 1.00 95.38 198 ARG A C 1
ATOM 1557 O O . ARG A 1 198 ? 1.244 -7.914 -39.830 1.00 95.38 198 ARG A O 1
ATOM 1564 N N . HIS A 1 199 ? 1.363 -7.515 -37.616 1.00 92.25 199 HIS A N 1
ATOM 1565 C CA . HIS A 1 199 ? 2.748 -7.058 -37.621 1.00 92.25 199 HIS A CA 1
ATOM 1566 C C . HIS A 1 199 ? 3.702 -8.162 -38.096 1.00 92.25 199 HIS A C 1
ATOM 1568 O O . HIS A 1 199 ? 4.477 -7.946 -39.026 1.00 92.25 199 HIS A O 1
ATOM 1574 N N . THR A 1 200 ? 3.562 -9.384 -37.580 1.00 92.50 200 THR A N 1
ATOM 1575 C CA . THR A 1 200 ? 4.363 -10.546 -37.994 1.00 92.50 200 THR A CA 1
ATOM 1576 C C . THR A 1 200 ? 4.199 -10.866 -39.480 1.00 92.50 200 THR A C 1
ATOM 1578 O O . THR A 1 200 ? 5.180 -11.178 -40.166 1.00 92.50 200 THR A O 1
ATOM 1581 N N . ARG A 1 201 ? 2.981 -10.733 -40.027 1.00 95.62 201 ARG A N 1
ATOM 1582 C CA . ARG A 1 201 ? 2.738 -10.874 -41.475 1.00 95.62 201 ARG A CA 1
ATOM 1583 C C . ARG A 1 201 ? 3.465 -9.795 -42.275 1.00 95.62 201 ARG A C 1
ATOM 1585 O O . ARG A 1 201 ? 4.117 -10.124 -43.264 1.00 95.62 201 ARG A O 1
ATOM 1592 N N . HIS A 1 202 ? 3.399 -8.541 -41.833 1.00 94.69 202 HIS A N 1
ATOM 1593 C CA . HIS A 1 202 ? 4.075 -7.426 -42.494 1.00 94.69 202 HIS A CA 1
ATOM 1594 C C . HIS A 1 202 ? 5.602 -7.585 -42.466 1.00 94.69 202 HIS A C 1
ATOM 1596 O O . HIS A 1 202 ? 6.255 -7.477 -43.502 1.00 94.69 202 HIS A O 1
ATOM 1602 N N . VAL A 1 203 ? 6.176 -7.954 -41.317 1.00 93.25 203 VAL A N 1
ATOM 1603 C CA . VAL A 1 203 ? 7.612 -8.253 -41.183 1.00 93.25 203 VAL A CA 1
ATOM 1604 C C . VAL A 1 203 ? 8.020 -9.402 -42.106 1.00 93.25 203 VAL A C 1
ATOM 1606 O O . VAL A 1 203 ? 9.029 -9.311 -42.803 1.00 93.25 203 VAL A O 1
ATOM 1609 N N . SER A 1 204 ? 7.219 -10.468 -42.172 1.00 93.44 204 SER A N 1
ATOM 1610 C CA . SER A 1 204 ? 7.478 -11.600 -43.070 1.00 93.44 204 SER A CA 1
ATOM 1611 C C . SER A 1 204 ? 7.440 -11.192 -44.546 1.00 93.44 204 SER A C 1
ATOM 1613 O O . SER A 1 204 ? 8.254 -11.668 -45.339 1.00 93.44 204 SER A O 1
ATOM 1615 N N . GLN A 1 205 ? 6.528 -10.294 -44.930 1.00 94.88 205 GLN A N 1
ATOM 1616 C CA . GLN A 1 205 ? 6.462 -9.749 -46.285 1.00 94.88 205 GLN A CA 1
ATOM 1617 C C . GLN A 1 205 ? 7.684 -8.879 -46.603 1.00 94.88 205 GLN A C 1
ATOM 1619 O O . GLN A 1 205 ? 8.330 -9.102 -47.627 1.00 94.88 205 GLN A O 1
ATOM 1624 N N . LEU A 1 206 ? 8.067 -7.972 -45.700 1.00 95.00 206 LEU A N 1
ATOM 1625 C CA . LEU A 1 206 ? 9.264 -7.143 -45.858 1.00 95.00 206 LEU A CA 1
ATOM 1626 C C . LEU A 1 206 ? 10.541 -7.989 -45.966 1.00 95.00 206 LEU A C 1
ATOM 1628 O O . LEU A 1 206 ? 11.388 -7.710 -46.813 1.00 95.00 206 LEU A O 1
ATOM 1632 N N . LYS A 1 207 ? 10.669 -9.072 -45.185 1.00 94.06 207 LYS A N 1
ATOM 1633 C CA . LYS A 1 207 ? 11.787 -10.026 -45.306 1.00 94.06 207 LYS A CA 1
ATOM 1634 C C . LYS A 1 207 ? 11.813 -10.711 -46.681 1.00 94.06 207 LYS A C 1
ATOM 1636 O O . LYS A 1 207 ? 12.875 -10.822 -47.296 1.00 94.06 207 LYS A O 1
ATOM 1641 N N . LYS A 1 208 ? 10.655 -11.123 -47.214 1.00 96.88 208 LYS A N 1
ATOM 1642 C CA . LYS A 1 208 ? 10.543 -11.698 -48.572 1.00 96.88 208 LYS A CA 1
ATOM 1643 C C . LYS A 1 208 ? 10.889 -10.688 -49.671 1.00 96.88 208 LYS A C 1
ATOM 1645 O O . LYS A 1 208 ? 11.483 -11.054 -50.678 1.00 96.88 208 LYS A O 1
ATOM 1650 N N . GLU A 1 209 ? 10.522 -9.422 -49.512 1.00 96.00 209 GLU A N 1
ATOM 1651 C CA . GLU A 1 209 ? 10.882 -8.373 -50.472 1.00 96.00 209 GLU A CA 1
ATOM 1652 C C . GLU A 1 209 ? 12.369 -8.008 -50.398 1.00 96.00 209 GLU A C 1
ATOM 1654 O O . GLU A 1 209 ? 13.005 -7.825 -51.435 1.00 96.00 209 GLU A O 1
ATOM 1659 N N . SER A 1 210 ? 12.935 -7.963 -49.190 1.00 93.38 210 SER A N 1
ATOM 1660 C CA . SER A 1 210 ? 14.364 -7.744 -48.960 1.00 93.38 210 SER A CA 1
ATOM 1661 C C . SER A 1 210 ? 15.212 -8.834 -49.621 1.00 93.38 210 SER A C 1
ATOM 1663 O O . SER A 1 210 ? 16.081 -8.526 -50.428 1.00 93.38 210 SER A O 1
ATOM 1665 N N . THR A 1 211 ? 14.881 -10.112 -49.403 1.00 93.69 211 THR A N 1
ATOM 1666 C CA . THR A 1 211 ? 15.583 -11.245 -50.042 1.00 93.69 211 THR A CA 1
ATOM 1667 C C . THR A 1 211 ? 15.505 -11.206 -51.571 1.00 93.69 211 THR A C 1
ATOM 1669 O O . THR A 1 211 ? 16.500 -11.459 -52.247 1.00 93.69 211 THR A O 1
ATOM 1672 N N . LYS A 1 212 ? 14.364 -10.814 -52.157 1.00 97.19 212 LYS A N 1
ATOM 1673 C CA . LYS A 1 212 ? 14.254 -10.608 -53.614 1.00 97.19 212 LYS A CA 1
ATOM 1674 C C . LYS A 1 212 ? 15.171 -9.491 -54.121 1.00 97.19 212 LYS A C 1
ATOM 1676 O O . LYS A 1 212 ? 15.789 -9.649 -55.174 1.00 97.19 212 LYS A O 1
ATOM 1681 N N . LYS A 1 213 ? 15.243 -8.365 -53.402 1.00 95.69 213 LYS A N 1
ATOM 1682 C CA . LYS A 1 213 ? 16.141 -7.249 -53.741 1.00 95.69 213 LYS A CA 1
ATOM 1683 C C . LYS A 1 213 ? 17.603 -7.674 -53.623 1.00 95.69 213 LYS A C 1
ATOM 1685 O O . LYS A 1 213 ? 18.363 -7.399 -54.543 1.00 95.69 213 LYS A O 1
ATOM 1690 N N . GLU A 1 214 ? 17.952 -8.413 -52.576 1.00 96.44 214 GLU A N 1
ATOM 1691 C CA . GLU A 1 214 ? 19.292 -8.966 -52.359 1.00 96.44 214 GLU A CA 1
ATOM 1692 C C . GLU A 1 214 ? 19.724 -9.867 -53.525 1.00 96.44 214 GLU A C 1
ATOM 1694 O O . GLU A 1 214 ? 20.746 -9.623 -54.162 1.00 96.44 214 GLU A O 1
ATOM 1699 N N . HIS A 1 215 ? 18.888 -10.835 -53.918 1.00 97.62 215 HIS A N 1
ATOM 1700 C CA . HIS A 1 215 ? 19.168 -11.680 -55.085 1.00 97.62 215 HIS A CA 1
ATOM 1701 C C . HIS A 1 215 ? 19.299 -10.873 -56.384 1.00 97.62 215 HIS A C 1
ATOM 1703 O O . HIS A 1 215 ? 20.107 -11.211 -57.254 1.00 97.62 215 HIS A O 1
ATOM 1709 N N . LYS A 1 216 ? 18.522 -9.792 -56.540 1.00 97.38 216 LYS A N 1
ATOM 1710 C CA . LYS A 1 216 ? 18.633 -8.918 -57.711 1.00 97.38 216 LYS A CA 1
ATOM 1711 C C . LYS A 1 216 ? 19.952 -8.144 -57.718 1.00 97.38 216 LYS A C 1
ATOM 1713 O O . LYS A 1 216 ? 20.560 -8.047 -58.783 1.00 97.38 216 LYS A O 1
ATOM 1718 N N . ILE A 1 217 ? 20.389 -7.629 -56.569 1.00 95.88 217 ILE A N 1
ATOM 1719 C CA . ILE A 1 217 ? 21.689 -6.966 -56.404 1.00 95.88 217 ILE A CA 1
ATOM 1720 C C . ILE A 1 217 ? 22.803 -7.951 -56.755 1.00 95.88 217 ILE A C 1
ATOM 1722 O O . ILE A 1 217 ? 23.578 -7.675 -57.666 1.00 95.88 217 ILE A O 1
ATOM 1726 N N . GLN A 1 218 ? 22.792 -9.147 -56.165 1.00 97.50 218 GLN A N 1
ATOM 1727 C CA . GLN A 1 218 ? 23.782 -10.190 -56.433 1.00 97.50 218 GLN A CA 1
ATOM 1728 C C . GLN A 1 218 ? 23.858 -10.568 -57.926 1.00 97.50 218 GLN A C 1
ATOM 1730 O O . GLN A 1 218 ? 24.942 -10.723 -58.491 1.00 97.50 218 GLN A O 1
ATOM 1735 N N . SER A 1 219 ? 22.710 -10.674 -58.605 1.00 97.00 219 SER A N 1
ATOM 1736 C CA . SER A 1 219 ? 22.664 -10.920 -60.053 1.00 97.00 219 SER A CA 1
ATOM 1737 C C . SER A 1 219 ? 23.294 -9.779 -60.860 1.00 97.00 219 SER A C 1
ATOM 1739 O O . SER A 1 219 ? 24.019 -10.047 -61.820 1.00 97.00 219 SER A O 1
ATOM 1741 N N . LEU A 1 220 ? 23.009 -8.522 -60.503 1.00 97.00 220 LEU A N 1
ATOM 1742 C CA . LEU A 1 220 ? 23.561 -7.346 -61.182 1.00 97.00 220 LEU A CA 1
ATOM 1743 C C . LEU A 1 220 ? 25.065 -7.199 -60.927 1.00 97.00 220 LEU A C 1
ATOM 1745 O O . LEU A 1 220 ? 25.806 -6.854 -61.846 1.00 97.00 220 LEU A O 1
ATOM 1749 N N . GLU A 1 221 ? 25.526 -7.504 -59.717 1.00 95.44 221 GLU A N 1
ATOM 1750 C CA . GLU A 1 221 ? 26.946 -7.531 -59.364 1.00 95.44 221 GLU A CA 1
ATOM 1751 C C . GLU A 1 221 ? 27.700 -8.591 -60.168 1.00 95.44 221 GLU A C 1
ATOM 1753 O O . GLU A 1 221 ? 28.749 -8.292 -60.740 1.00 95.44 221 GLU A O 1
ATOM 1758 N N . ALA A 1 222 ? 27.144 -9.798 -60.305 1.00 96.56 222 ALA A N 1
ATOM 1759 C CA . ALA A 1 222 ? 27.733 -10.845 -61.136 1.00 96.56 222 ALA A CA 1
ATOM 1760 C C . ALA A 1 222 ? 27.825 -10.427 -62.617 1.00 96.56 222 ALA A C 1
ATOM 1762 O O . ALA A 1 222 ? 28.840 -10.673 -63.273 1.00 96.56 222 ALA A O 1
ATOM 1763 N N . ASP A 1 223 ? 26.802 -9.754 -63.156 1.00 95.31 223 ASP A N 1
ATOM 1764 C CA . ASP A 1 223 ? 26.840 -9.198 -64.515 1.00 95.31 223 ASP A CA 1
ATOM 1765 C C . ASP A 1 223 ? 27.877 -8.080 -64.666 1.00 95.31 223 ASP A C 1
ATOM 1767 O O . ASP A 1 223 ? 28.595 -8.033 -65.671 1.00 95.31 223 ASP A O 1
ATOM 1771 N N . ALA A 1 224 ? 27.985 -7.191 -63.678 1.00 95.81 224 ALA A N 1
ATOM 1772 C CA . ALA A 1 224 ? 28.986 -6.132 -63.660 1.00 95.81 224 ALA A CA 1
ATOM 1773 C C . ALA A 1 224 ? 30.406 -6.713 -63.619 1.00 95.81 224 ALA A C 1
ATOM 1775 O O . ALA A 1 224 ? 31.262 -6.294 -64.400 1.00 95.81 224 ALA A O 1
ATOM 1776 N N . GLN A 1 225 ? 30.639 -7.736 -62.793 1.00 96.00 225 GLN A N 1
ATOM 1777 C CA . GLN A 1 225 ? 31.905 -8.464 -62.740 1.00 96.00 225 GLN A CA 1
ATOM 1778 C C . GLN A 1 225 ? 32.225 -9.148 -64.076 1.00 96.00 225 GLN A C 1
ATOM 1780 O O . GLN A 1 225 ? 33.336 -9.001 -64.586 1.00 96.00 225 GLN A O 1
ATOM 1785 N N . ARG A 1 226 ? 31.254 -9.832 -64.704 1.00 94.75 226 ARG A N 1
ATOM 1786 C CA . ARG A 1 226 ? 31.423 -10.431 -66.043 1.00 94.75 226 ARG A CA 1
ATOM 1787 C C . ARG A 1 226 ? 31.830 -9.386 -67.082 1.00 94.75 226 ARG A C 1
ATOM 1789 O O . ARG A 1 226 ? 32.798 -9.594 -67.818 1.00 94.75 226 ARG A O 1
ATOM 1796 N N . LYS A 1 227 ? 31.130 -8.248 -67.123 1.00 95.75 227 LYS A N 1
ATOM 1797 C CA . LYS A 1 227 ? 31.452 -7.131 -68.026 1.00 95.75 2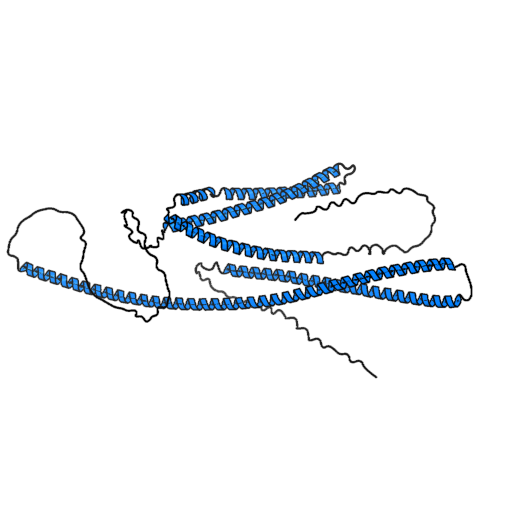27 LYS A CA 1
ATOM 1798 C C . LYS A 1 227 ? 32.841 -6.560 -67.738 1.00 95.75 227 LYS A C 1
ATOM 1800 O O . LYS A 1 227 ? 33.593 -6.333 -68.680 1.00 95.75 227 LYS A O 1
ATOM 1805 N N . ALA A 1 228 ? 33.216 -6.395 -66.470 1.00 94.31 228 ALA A N 1
ATOM 1806 C CA . ALA A 1 228 ? 34.542 -5.922 -66.077 1.00 94.31 228 ALA A CA 1
ATOM 1807 C C . ALA A 1 228 ? 35.658 -6.876 -66.536 1.00 94.31 228 ALA A C 1
ATOM 1809 O O . ALA A 1 228 ? 36.669 -6.422 -67.071 1.00 94.31 228 ALA A O 1
ATOM 1810 N N . ILE A 1 229 ? 35.460 -8.193 -66.410 1.00 95.69 229 ILE A N 1
ATOM 1811 C CA . ILE A 1 229 ? 36.409 -9.204 -66.903 1.00 95.69 229 ILE A CA 1
ATOM 1812 C C . ILE A 1 229 ? 36.562 -9.112 -68.425 1.00 95.69 229 ILE A C 1
ATOM 1814 O O . ILE A 1 229 ? 37.686 -9.129 -68.927 1.00 95.69 229 ILE A O 1
ATOM 1818 N N . ILE A 1 230 ? 35.460 -8.991 -69.172 1.00 95.50 230 ILE A N 1
ATOM 1819 C CA . ILE A 1 230 ? 35.505 -8.851 -70.637 1.00 95.50 230 ILE A CA 1
ATOM 1820 C C . ILE A 1 230 ? 36.223 -7.558 -71.035 1.00 95.50 230 ILE A C 1
ATOM 1822 O O . ILE A 1 230 ? 37.101 -7.591 -71.895 1.00 95.50 230 ILE A O 1
ATOM 1826 N N . MET A 1 231 ? 35.893 -6.436 -70.393 1.00 93.31 231 MET A N 1
ATOM 1827 C CA . MET A 1 231 ? 36.552 -5.152 -70.639 1.00 93.31 231 MET A CA 1
ATOM 1828 C C . MET A 1 231 ? 38.050 -5.223 -70.348 1.00 93.31 231 MET A C 1
ATOM 1830 O O . MET A 1 231 ? 38.836 -4.708 -71.137 1.00 93.31 231 MET A O 1
ATOM 1834 N N . LYS A 1 232 ? 38.456 -5.915 -69.277 1.00 95.19 232 LYS A N 1
ATOM 1835 C CA . LYS A 1 232 ? 39.867 -6.162 -68.966 1.00 95.19 232 LYS A CA 1
ATOM 1836 C C . LYS A 1 232 ? 40.552 -6.982 -70.062 1.00 95.19 232 LYS A C 1
ATOM 1838 O O . LYS A 1 232 ? 41.571 -6.543 -70.575 1.00 95.19 232 LYS A O 1
ATOM 1843 N N . ARG A 1 233 ? 39.955 -8.097 -70.505 1.00 94.94 233 ARG A N 1
ATOM 1844 C CA . ARG A 1 233 ? 40.490 -8.907 -71.621 1.00 94.94 233 ARG A CA 1
ATOM 1845 C C . ARG A 1 233 ? 40.639 -8.092 -72.908 1.00 94.94 233 ARG A C 1
ATOM 1847 O O . ARG A 1 233 ? 41.678 -8.160 -73.550 1.00 94.94 233 ARG A O 1
ATOM 1854 N N . ARG A 1 234 ? 39.635 -7.282 -73.263 1.00 94.50 234 ARG A N 1
ATOM 1855 C CA . ARG A 1 234 ? 39.689 -6.389 -74.434 1.00 94.50 234 ARG A CA 1
ATOM 1856 C C . ARG A 1 234 ? 40.750 -5.298 -74.285 1.00 94.50 234 ARG A C 1
ATOM 1858 O O . ARG A 1 234 ? 41.439 -4.988 -75.253 1.00 94.50 234 ARG A O 1
ATOM 1865 N N . ALA A 1 235 ? 40.897 -4.722 -73.093 1.00 93.06 235 ALA A N 1
ATOM 1866 C CA . ALA A 1 235 ? 41.951 -3.755 -72.804 1.00 93.06 235 ALA A CA 1
ATOM 1867 C C . ALA A 1 235 ? 43.346 -4.390 -72.927 1.00 93.06 235 ALA A C 1
ATOM 1869 O O . ALA A 1 235 ? 44.230 -3.781 -73.531 1.00 93.06 235 ALA A O 1
ATOM 1870 N N . ASP A 1 236 ? 43.519 -5.620 -72.436 1.00 93.00 236 ASP A N 1
ATOM 1871 C CA . ASP A 1 236 ? 44.761 -6.390 -72.545 1.00 93.00 236 ASP A CA 1
ATOM 1872 C C . ASP A 1 236 ? 45.074 -6.747 -74.015 1.00 93.00 236 ASP A C 1
ATOM 1874 O O . ASP A 1 236 ? 46.198 -6.533 -74.469 1.00 93.00 236 ASP A O 1
ATOM 1878 N N . GLU A 1 237 ? 44.083 -7.189 -74.803 1.00 91.69 237 GLU A N 1
ATOM 1879 C CA . GLU A 1 237 ? 44.209 -7.413 -76.258 1.00 91.69 237 GLU A CA 1
ATOM 1880 C C . GLU A 1 237 ? 44.657 -6.138 -76.994 1.00 91.69 237 GLU A C 1
ATOM 1882 O O . GLU A 1 237 ? 45.612 -6.158 -77.776 1.00 91.69 237 GLU A O 1
ATOM 1887 N N . LEU A 1 238 ? 44.007 -5.000 -76.719 1.00 93.25 238 LEU A N 1
ATOM 1888 C CA . LEU A 1 238 ? 44.373 -3.707 -77.303 1.00 93.25 238 LEU A CA 1
ATOM 1889 C C . LEU A 1 238 ? 45.779 -3.264 -76.881 1.00 93.25 238 LEU A C 1
ATOM 1891 O O . LEU A 1 238 ? 46.521 -2.709 -77.696 1.00 93.25 238 LEU A O 1
ATOM 1895 N N . ALA A 1 239 ? 46.169 -3.502 -75.628 1.00 90.62 239 ALA A N 1
ATOM 1896 C CA . ALA A 1 239 ? 47.512 -3.209 -75.139 1.00 90.62 239 ALA A CA 1
ATOM 1897 C C . ALA A 1 239 ? 48.573 -4.065 -75.853 1.00 90.62 239 ALA A C 1
ATOM 1899 O O . ALA A 1 239 ? 49.614 -3.535 -76.256 1.00 90.62 239 ALA A O 1
ATOM 1900 N N . LEU A 1 240 ? 48.297 -5.354 -76.084 1.00 91.44 240 LEU A N 1
ATOM 1901 C CA . LEU A 1 240 ? 49.164 -6.253 -76.851 1.00 91.44 240 LEU A CA 1
ATOM 1902 C C . LEU A 1 240 ? 49.301 -5.810 -78.313 1.00 91.44 240 LEU A C 1
ATOM 1904 O O . LEU A 1 240 ? 50.423 -5.717 -78.812 1.00 91.44 240 LEU A O 1
ATOM 1908 N N . LEU A 1 241 ? 48.201 -5.454 -78.985 1.00 88.12 241 LEU A N 1
ATOM 1909 C CA . LEU A 1 241 ? 48.237 -4.950 -80.366 1.00 88.12 241 LEU A CA 1
ATOM 1910 C C . LEU A 1 241 ? 48.993 -3.619 -80.479 1.00 88.12 241 LEU A C 1
ATOM 1912 O O . LEU A 1 241 ? 49.789 -3.437 -81.403 1.00 88.12 241 LEU A O 1
ATOM 1916 N N . ARG A 1 242 ? 48.817 -2.702 -79.515 1.00 86.69 242 ARG A N 1
ATOM 1917 C CA . ARG A 1 242 ? 49.612 -1.461 -79.413 1.00 86.69 242 ARG A CA 1
ATOM 1918 C C . ARG A 1 242 ? 51.099 -1.750 -79.219 1.00 86.69 242 ARG A C 1
ATOM 1920 O O . ARG A 1 242 ? 51.941 -1.068 -79.797 1.00 86.69 242 ARG A O 1
ATOM 1927 N N . ARG A 1 243 ? 51.446 -2.770 -78.430 1.00 86.50 243 ARG A N 1
ATOM 1928 C CA . ARG A 1 243 ? 52.836 -3.221 -78.276 1.00 86.50 243 ARG A CA 1
ATOM 1929 C C . ARG A 1 243 ? 53.377 -3.812 -79.581 1.00 86.50 243 ARG A C 1
ATOM 1931 O O . ARG A 1 243 ? 54.486 -3.468 -79.970 1.00 86.50 243 ARG A O 1
ATOM 1938 N N . GLN A 1 244 ? 52.599 -4.628 -80.290 1.00 83.19 244 GLN A N 1
ATOM 1939 C CA . GLN A 1 244 ? 53.001 -5.229 -81.566 1.00 83.19 244 GLN A CA 1
ATOM 1940 C C . GLN A 1 244 ? 53.209 -4.176 -82.666 1.00 83.19 244 GLN A C 1
ATOM 1942 O O . GLN A 1 244 ? 54.197 -4.231 -83.394 1.00 83.19 244 GLN A O 1
ATOM 1947 N N . THR A 1 245 ? 52.326 -3.179 -82.760 1.00 80.00 245 THR A N 1
ATOM 1948 C CA . THR A 1 245 ? 52.480 -2.035 -83.679 1.00 80.00 245 THR A CA 1
ATOM 1949 C C . THR A 1 245 ? 53.672 -1.157 -83.313 1.00 80.00 245 THR A C 1
ATOM 1951 O O . THR A 1 245 ? 54.445 -0.817 -84.203 1.00 80.00 245 THR A O 1
ATOM 1954 N N . ARG A 1 246 ? 53.914 -0.876 -82.023 1.00 76.69 246 ARG A N 1
ATOM 1955 C CA . ARG A 1 246 ? 55.154 -0.212 -81.573 1.00 76.69 246 ARG A CA 1
ATOM 1956 C C . ARG A 1 246 ? 56.409 -0.997 -81.957 1.00 76.69 246 ARG A C 1
ATOM 1958 O O . ARG A 1 246 ? 57.358 -0.387 -82.423 1.00 76.69 246 ARG A O 1
ATOM 1965 N N . MET A 1 247 ? 56.413 -2.325 -81.828 1.00 70.00 247 MET A N 1
ATOM 1966 C CA . MET A 1 247 ? 57.546 -3.165 -82.252 1.00 70.00 247 MET A CA 1
ATOM 1967 C C . MET A 1 247 ? 57.740 -3.141 -83.778 1.00 70.00 247 MET A C 1
ATOM 1969 O O . MET A 1 247 ? 58.872 -3.069 -84.244 1.00 70.00 247 MET A O 1
ATOM 1973 N N . ARG A 1 248 ? 56.654 -3.124 -84.568 1.00 65.06 248 ARG A N 1
ATOM 1974 C CA . ARG A 1 248 ? 56.720 -2.978 -86.037 1.00 65.06 248 ARG A CA 1
ATOM 1975 C C . ARG A 1 248 ? 57.213 -1.595 -86.471 1.00 65.06 248 ARG A C 1
ATOM 1977 O O . ARG A 1 248 ? 57.995 -1.511 -87.405 1.00 65.06 248 ARG A O 1
ATOM 1984 N N . HIS A 1 249 ? 56.790 -0.532 -85.790 1.00 59.72 249 HIS A N 1
ATOM 1985 C CA . HIS A 1 249 ? 57.243 0.837 -86.065 1.00 59.72 249 HIS A CA 1
ATOM 1986 C C . HIS A 1 249 ? 58.652 1.119 -85.516 1.00 59.72 249 HIS A C 1
ATOM 1988 O O . HIS A 1 249 ? 59.379 1.928 -86.079 1.00 59.72 249 HIS A O 1
ATOM 1994 N N . SER A 1 250 ? 59.073 0.414 -84.462 1.00 57.09 250 SER A N 1
ATOM 1995 C CA . SER A 1 250 ? 60.453 0.421 -83.964 1.00 57.09 250 SER A CA 1
ATOM 1996 C C . SER A 1 250 ? 61.404 -0.333 -84.896 1.00 57.09 250 SER A C 1
ATOM 1998 O O . SER A 1 250 ? 62.566 0.047 -84.992 1.00 57.09 250 SER A O 1
ATOM 2000 N N . ALA A 1 251 ? 60.933 -1.371 -85.595 1.00 55.50 251 ALA A N 1
ATOM 2001 C CA . ALA A 1 251 ? 61.713 -2.083 -86.609 1.00 55.50 251 ALA A CA 1
ATOM 2002 C C . ALA A 1 251 ? 61.851 -1.292 -87.926 1.00 55.50 251 ALA A C 1
ATOM 2004 O O . ALA A 1 251 ? 62.806 -1.506 -88.662 1.00 55.50 251 ALA A O 1
ATOM 2005 N N . SER A 1 252 ? 60.935 -0.358 -88.217 1.00 52.69 252 SER A N 1
ATOM 2006 C CA . SER A 1 252 ? 61.000 0.524 -89.393 1.00 52.69 252 SER A CA 1
ATOM 2007 C C . SER A 1 252 ? 61.678 1.873 -89.131 1.00 52.69 252 SER A C 1
ATOM 2009 O O . SER A 1 252 ? 61.654 2.730 -90.007 1.00 52.69 252 SER A O 1
ATOM 2011 N N . ASN A 1 253 ? 62.253 2.090 -87.942 1.00 46.69 253 ASN A N 1
ATOM 2012 C CA . ASN A 1 253 ? 62.922 3.347 -87.593 1.00 46.69 253 ASN A CA 1
ATOM 2013 C C . ASN A 1 253 ? 64.279 3.123 -86.902 1.00 46.69 253 ASN A C 1
ATOM 2015 O O . ASN A 1 253 ? 64.674 3.873 -86.012 1.00 46.69 253 ASN A O 1
ATOM 2019 N N . SER A 1 254 ? 65.010 2.083 -87.318 1.00 46.53 254 SER A N 1
ATOM 2020 C CA . SER A 1 254 ? 66.422 1.892 -86.973 1.00 46.53 254 SER A CA 1
ATOM 2021 C C . SER A 1 254 ? 67.338 2.589 -87.987 1.00 46.53 254 SER A C 1
ATOM 2023 O O . SER A 1 254 ? 68.168 1.957 -88.635 1.00 46.53 254 SER A O 1
ATOM 2025 N N . SER A 1 255 ? 67.192 3.902 -88.134 1.00 43.03 255 SER A N 1
ATOM 2026 C CA . SER A 1 255 ? 68.272 4.759 -88.624 1.00 43.03 255 SER A CA 1
ATOM 2027 C C . SER A 1 255 ? 68.023 6.182 -88.145 1.00 43.03 255 SER A C 1
ATOM 2029 O O . SER A 1 255 ? 67.067 6.805 -88.597 1.00 43.03 255 SER A O 1
ATOM 2031 N N . LEU A 1 256 ? 68.905 6.637 -87.245 1.00 41.94 256 LEU A N 1
ATOM 2032 C CA . LEU A 1 256 ? 69.331 8.013 -86.925 1.00 41.94 256 LEU A CA 1
ATOM 2033 C C . LEU A 1 256 ? 69.440 8.231 -85.398 1.00 41.94 256 LEU A C 1
ATOM 2035 O O . LEU A 1 256 ? 68.479 8.573 -84.717 1.00 41.94 256 LEU A O 1
ATOM 2039 N N . SER A 1 257 ? 70.655 7.941 -84.903 1.00 35.94 257 SER A N 1
ATOM 2040 C CA . SER A 1 257 ? 71.506 8.760 -84.003 1.00 35.94 257 SER A CA 1
ATOM 2041 C C . SER A 1 257 ? 70.804 9.709 -83.010 1.00 35.94 257 SER A C 1
ATOM 2043 O O . SER A 1 257 ? 70.113 10.621 -83.441 1.00 35.94 257 SER A O 1
ATOM 2045 N N . SER A 1 258 ? 70.881 9.571 -81.678 1.00 37.25 258 SER A N 1
ATOM 2046 C CA . SER A 1 258 ? 72.013 9.495 -80.719 1.00 37.25 258 SER A CA 1
ATOM 2047 C C . SER A 1 258 ? 72.323 10.828 -80.009 1.00 37.25 258 SER A C 1
ATOM 2049 O O . SER A 1 258 ? 72.558 11.835 -80.666 1.00 37.25 258 SER A O 1
ATOM 2051 N N . THR A 1 259 ? 72.500 10.727 -78.678 1.00 33.81 259 THR A N 1
ATOM 2052 C CA . THR A 1 259 ? 73.166 11.664 -77.730 1.00 33.81 259 THR A CA 1
ATOM 2053 C C . THR A 1 259 ? 72.345 12.909 -77.331 1.00 33.81 259 THR A C 1
ATOM 2055 O O . THR A 1 259 ? 71.645 13.456 -78.164 1.00 33.81 259 THR A O 1
ATOM 2058 N N . SER A 1 260 ? 72.294 13.412 -76.089 1.00 32.56 260 SER A N 1
ATOM 2059 C CA . SER A 1 260 ? 73.146 13.276 -74.895 1.00 32.56 260 SER A CA 1
ATOM 2060 C C . SER A 1 260 ? 72.402 13.724 -73.611 1.00 32.56 260 SER A C 1
ATOM 2062 O O . SER A 1 260 ? 71.639 14.682 -73.640 1.00 32.56 260 SER A O 1
ATOM 2064 N N . SER A 1 261 ? 72.671 13.021 -72.502 1.00 35.31 261 SER A N 1
ATOM 2065 C CA . SER A 1 261 ? 72.745 13.437 -71.078 1.00 35.31 261 SER A CA 1
ATOM 2066 C C . SER A 1 261 ? 72.153 14.777 -70.582 1.00 35.31 261 SER A C 1
ATOM 2068 O O . SER A 1 261 ? 72.618 15.826 -71.009 1.00 35.31 261 SER A O 1
ATOM 2070 N N . SER A 1 262 ? 71.363 14.743 -69.490 1.00 32.97 262 SER A N 1
ATOM 2071 C CA . SER A 1 262 ? 71.816 15.192 -68.146 1.00 32.97 262 SER A CA 1
ATOM 2072 C C . SER A 1 262 ? 70.744 15.084 -67.037 1.00 32.97 262 SER A C 1
ATOM 2074 O O . SER A 1 262 ? 69.577 15.392 -67.241 1.00 32.97 262 SER A O 1
ATOM 2076 N N . SER A 1 263 ? 71.238 14.638 -65.879 1.00 36.94 263 SER A N 1
ATOM 2077 C CA . SER A 1 263 ? 70.773 14.525 -64.483 1.00 36.94 263 SER A CA 1
ATOM 2078 C C . SER A 1 263 ? 69.443 15.084 -63.925 1.00 36.94 263 SER A C 1
ATOM 2080 O O . SER A 1 263 ? 68.963 16.162 -64.256 1.00 36.94 263 SER A O 1
ATOM 2082 N N . SER A 1 264 ? 69.068 14.384 -62.838 1.00 35.12 264 SER A N 1
ATOM 2083 C CA . SER A 1 264 ? 68.527 14.820 -61.528 1.00 35.12 264 SER A CA 1
ATOM 2084 C C . SER A 1 264 ? 67.006 14.874 -61.274 1.00 35.12 264 SER A C 1
ATOM 2086 O O . SER A 1 264 ? 66.272 15.722 -61.759 1.00 35.12 264 SER A O 1
ATOM 2088 N N . HIS A 1 265 ? 66.595 13.931 -60.421 1.00 35.38 265 HIS A N 1
ATOM 2089 C CA . HIS A 1 265 ? 65.404 13.815 -59.559 1.00 35.38 265 HIS A CA 1
ATOM 2090 C C . HIS A 1 265 ? 65.548 14.677 -58.268 1.00 35.38 265 HIS A C 1
ATOM 2092 O O . HIS A 1 265 ? 66.682 15.086 -58.010 1.00 35.38 265 HIS A O 1
ATOM 2098 N N . PRO A 1 266 ? 64.542 14.822 -57.355 1.00 54.78 266 PRO A N 1
ATOM 2099 C CA . PRO A 1 266 ? 63.103 14.476 -57.440 1.00 54.78 266 PRO A CA 1
ATOM 2100 C C . PRO A 1 266 ? 62.079 15.429 -56.720 1.00 54.78 266 PRO A C 1
ATOM 2102 O O . PRO A 1 266 ? 62.440 16.294 -55.931 1.00 54.78 266 PRO A O 1
ATOM 2105 N N . HIS A 1 267 ? 60.785 15.067 -56.867 1.00 37.66 267 HIS A N 1
ATOM 2106 C CA . HIS A 1 267 ? 59.700 15.034 -55.844 1.00 37.66 267 HIS A CA 1
ATOM 2107 C C . HIS A 1 267 ? 58.747 16.252 -55.636 1.00 37.66 267 HIS A C 1
ATOM 2109 O O . HIS A 1 267 ? 59.061 17.359 -56.052 1.00 37.66 267 HIS A O 1
ATOM 2115 N N . PRO A 1 268 ? 57.496 16.041 -55.139 1.00 48.22 268 PRO A N 1
ATOM 2116 C CA . PRO A 1 268 ? 56.313 15.970 -56.007 1.00 48.22 268 PRO A CA 1
ATOM 2117 C C . PRO A 1 268 ? 55.189 16.957 -55.621 1.00 48.22 268 PRO A C 1
ATOM 2119 O O . PRO A 1 268 ? 55.035 17.333 -54.460 1.00 48.22 268 PRO A O 1
ATOM 2122 N N . SER A 1 269 ? 54.300 17.277 -56.561 1.00 30.02 269 SER A N 1
ATOM 2123 C CA . SER A 1 269 ? 53.003 17.878 -56.242 1.00 30.02 269 SER A CA 1
ATOM 2124 C C . SER A 1 269 ? 51.904 17.343 -57.160 1.00 30.02 269 SER A C 1
ATOM 2126 O O . SER A 1 269 ? 52.048 17.218 -58.374 1.00 30.02 269 SER A O 1
ATOM 2128 N N . HIS A 1 270 ? 50.816 16.946 -56.507 1.00 40.81 270 HIS A N 1
ATOM 2129 C CA . HIS A 1 270 ? 49.585 16.404 -57.064 1.00 40.81 270 HIS A CA 1
ATOM 2130 C C . HIS A 1 270 ? 48.929 17.369 -58.066 1.00 40.81 270 HIS A C 1
ATOM 2132 O O . HIS A 1 270 ? 48.868 18.565 -57.776 1.00 40.81 270 HIS A O 1
ATOM 2138 N N . PRO A 1 271 ? 48.328 16.879 -59.165 1.00 39.25 271 PRO A N 1
ATOM 2139 C CA . PRO A 1 271 ? 47.411 17.680 -59.954 1.00 39.25 271 PRO A CA 1
ATOM 2140 C C . PRO A 1 271 ? 45.948 17.421 -59.568 1.00 39.25 271 PRO A C 1
ATOM 2142 O O . PRO A 1 271 ? 45.507 16.291 -59.348 1.00 39.25 271 PRO A O 1
ATOM 2145 N N . LEU A 1 272 ? 45.205 18.522 -59.529 1.00 29.12 272 LEU A N 1
ATOM 2146 C CA . LEU A 1 272 ? 43.755 18.598 -59.653 1.00 29.12 272 LEU A CA 1
ATOM 2147 C C . LEU A 1 272 ? 43.342 18.473 -61.132 1.00 29.12 272 LEU A C 1
ATOM 2149 O O . LEU A 1 272 ? 44.077 18.932 -62.002 1.00 29.12 272 LEU A O 1
ATOM 2153 N N . SER A 1 273 ? 42.091 18.029 -61.342 1.00 31.42 273 SER A N 1
ATOM 2154 C CA . SER A 1 273 ? 41.193 18.362 -62.474 1.00 31.42 273 SER A CA 1
ATOM 2155 C C . SER A 1 273 ? 41.535 17.799 -63.871 1.00 31.42 273 SER A C 1
ATOM 2157 O O . SER A 1 273 ? 42.690 17.711 -64.248 1.00 31.42 273 SER A O 1
ATOM 2159 N N . SER A 1 274 ? 40.619 17.430 -64.777 1.00 31.44 274 SER A N 1
ATOM 2160 C CA . SER A 1 274 ? 39.144 17.392 -64.837 1.00 31.44 274 SER A CA 1
ATOM 2161 C C . SER A 1 274 ? 38.732 17.118 -66.294 1.00 31.44 274 SER A C 1
ATOM 2163 O O . SER A 1 274 ? 39.035 17.964 -67.133 1.00 31.44 274 SER A O 1
ATOM 2165 N N . HIS A 1 275 ? 38.007 16.037 -66.606 1.00 32.59 275 HIS A N 1
ATOM 2166 C CA . HIS A 1 275 ? 37.184 15.924 -67.835 1.00 32.59 275 HIS A CA 1
ATOM 2167 C C . HIS A 1 275 ? 36.191 14.741 -67.706 1.00 32.59 275 HIS A C 1
ATOM 2169 O O . HIS A 1 275 ? 36.619 13.597 -67.594 1.00 32.59 275 HIS A O 1
ATOM 2175 N N . SER A 1 276 ? 34.909 14.977 -67.386 1.00 30.83 276 SER A N 1
ATOM 2176 C CA . SER A 1 276 ? 33.746 15.167 -68.294 1.00 30.83 276 SER A CA 1
ATOM 2177 C C . SER A 1 276 ? 33.373 13.941 -69.154 1.00 30.83 276 SER A C 1
ATOM 2179 O O . SER A 1 276 ? 34.028 13.657 -70.147 1.00 30.83 276 SER A O 1
ATOM 2181 N N . SER A 1 277 ? 32.342 13.189 -68.722 1.00 30.50 277 SER A N 1
ATOM 2182 C CA . SER A 1 277 ? 30.997 13.052 -69.361 1.00 30.50 277 SER A CA 1
ATOM 2183 C C . SER A 1 277 ? 30.925 11.832 -70.318 1.00 30.50 277 SER A C 1
ATOM 2185 O O . SER A 1 277 ? 31.899 11.559 -70.997 1.00 30.50 277 SER A O 1
ATOM 2187 N N . ALA A 1 278 ? 29.871 11.012 -70.459 1.00 31.48 278 ALA A N 1
ATOM 2188 C CA . ALA A 1 278 ? 28.438 11.157 -70.195 1.00 31.48 278 ALA A CA 1
ATOM 2189 C C . ALA A 1 278 ? 27.677 9.796 -70.222 1.00 31.48 278 ALA A C 1
ATOM 2191 O O . ALA A 1 278 ? 28.161 8.821 -70.796 1.00 31.48 278 ALA A O 1
ATOM 2192 N N . SER A 1 279 ? 26.411 9.855 -69.765 1.00 31.97 279 SER A N 1
ATOM 2193 C CA . SER A 1 279 ? 25.216 9.021 -70.079 1.00 31.97 279 SER A CA 1
ATOM 2194 C C . SER A 1 279 ? 25.044 7.667 -69.357 1.00 31.97 279 SER A C 1
ATOM 2196 O O . SER A 1 279 ? 25.990 6.902 -69.252 1.00 31.97 279 SER A O 1
ATOM 2198 N N . GLY A 1 280 ? 23.869 7.276 -68.834 1.00 28.20 280 GLY A N 1
ATOM 2199 C CA . GLY A 1 280 ? 22.514 7.858 -68.818 1.00 28.20 280 GLY A CA 1
ATOM 2200 C C . GLY A 1 280 ? 21.508 6.929 -68.086 1.00 28.20 280 GLY A C 1
ATOM 2201 O O . GLY A 1 280 ? 21.859 5.795 -67.768 1.00 28.20 280 GLY A O 1
ATOM 2202 N N . GLY A 1 281 ? 20.272 7.403 -67.841 1.00 28.14 281 GLY A N 1
ATOM 2203 C CA . GLY A 1 281 ? 19.117 6.617 -67.334 1.00 28.14 281 GLY A CA 1
ATOM 2204 C C . GLY A 1 281 ? 18.444 7.218 -66.079 1.00 28.14 281 GLY A C 1
ATOM 2205 O O . GLY A 1 281 ? 19.012 7.086 -65.006 1.00 28.14 281 GLY A O 1
ATOM 2206 N N . VAL A 1 282 ? 17.391 8.057 -66.172 1.00 30.42 282 VAL A N 1
ATOM 2207 C CA . VAL A 1 282 ? 15.925 7.734 -66.169 1.00 30.42 282 VAL A CA 1
ATOM 2208 C C . VAL A 1 282 ? 15.451 7.135 -64.819 1.00 30.42 282 VAL A C 1
ATOM 2210 O O . VAL A 1 282 ? 16.049 6.173 -64.366 1.00 30.42 282 VAL A O 1
ATOM 2213 N N . GLY A 1 283 ? 14.406 7.589 -64.106 1.00 29.59 283 GLY A N 1
ATOM 2214 C CA . GLY A 1 283 ? 13.273 8.488 -64.388 1.00 29.59 283 GLY A CA 1
ATOM 2215 C C . GLY A 1 283 ? 12.598 8.995 -63.085 1.00 29.59 283 GLY A C 1
ATOM 2216 O O . GLY A 1 283 ? 12.946 8.554 -61.996 1.00 29.59 283 GLY A O 1
ATOM 2217 N N . VAL A 1 284 ? 11.830 10.091 -63.158 1.00 29.14 284 VAL A N 1
ATOM 2218 C CA . VAL A 1 284 ? 10.343 10.172 -63.192 1.00 29.14 284 VAL A CA 1
ATOM 2219 C C . VAL A 1 284 ? 9.657 10.096 -61.820 1.00 29.14 284 VAL A C 1
ATOM 2221 O O . VAL A 1 284 ? 9.626 9.040 -61.196 1.00 29.14 284 VAL A O 1
ATOM 2224 N N . SER A 1 285 ? 9.050 11.224 -61.420 1.00 29.23 285 SER A N 1
ATOM 2225 C CA . SER A 1 285 ? 7.741 11.429 -60.745 1.00 29.23 285 SER A CA 1
ATOM 2226 C C . SER A 1 285 ? 7.720 12.892 -60.259 1.00 29.23 285 SER A C 1
ATOM 2228 O O . SER A 1 285 ? 8.695 13.313 -59.651 1.00 29.23 285 SER A O 1
ATOM 2230 N N . GLY A 1 286 ? 6.732 13.760 -60.458 1.00 29.59 286 GLY A N 1
ATOM 2231 C CA . GLY A 1 286 ? 5.442 13.747 -61.140 1.00 29.59 286 GLY A CA 1
ATOM 2232 C C . GLY A 1 286 ? 4.907 15.197 -61.129 1.00 29.59 286 GLY A C 1
ATOM 2233 O O . GLY A 1 286 ? 5.308 15.990 -60.277 1.00 29.59 286 GLY A O 1
ATOM 2234 N N . GLU A 1 287 ? 4.050 15.546 -62.085 1.00 28.75 287 GLU A N 1
ATOM 2235 C CA . GLU A 1 287 ? 3.226 16.770 -62.094 1.00 28.75 287 GLU A CA 1
ATOM 2236 C C . GLU A 1 287 ? 1.832 16.384 -61.564 1.00 28.75 287 GLU A C 1
ATOM 2238 O O . GLU A 1 287 ? 1.363 15.286 -61.856 1.00 28.75 287 GLU A O 1
ATOM 2243 N N . ALA A 1 288 ? 1.222 17.067 -60.592 1.00 32.38 288 ALA A N 1
ATOM 2244 C CA . ALA A 1 288 ? 0.835 18.477 -60.449 1.00 32.38 288 ALA A CA 1
ATOM 2245 C C . ALA A 1 288 ? -0.561 18.753 -61.023 1.00 32.38 288 ALA A C 1
ATOM 2247 O O . ALA A 1 288 ? -0.796 18.535 -62.200 1.00 32.38 288 ALA A O 1
ATOM 2248 N N . GLU A 1 289 ? -1.441 19.244 -60.147 1.00 24.81 289 GLU A N 1
ATOM 2249 C CA . GLU A 1 289 ? -2.592 20.139 -60.360 1.00 24.81 289 GLU A CA 1
ATOM 2250 C C . GLU A 1 289 ? -3.300 20.255 -58.990 1.00 24.81 289 GLU A C 1
ATOM 2252 O O . GLU A 1 289 ? -3.305 19.297 -58.225 1.00 24.81 289 GLU A O 1
ATOM 2257 N N . SER A 1 290 ? -3.900 21.354 -58.540 1.00 26.69 290 SER A N 1
ATOM 2258 C CA . SER A 1 290 ? -4.085 22.710 -59.048 1.00 26.69 290 SER A CA 1
ATOM 2259 C C . SER A 1 290 ? -4.573 23.565 -57.861 1.00 26.69 290 SER A C 1
ATOM 2261 O O . SER A 1 290 ? -5.243 23.045 -56.975 1.00 26.69 290 SER A O 1
ATOM 2263 N N . SER A 1 291 ? -4.203 24.848 -57.876 1.00 30.78 291 SER A N 1
ATOM 2264 C CA . SER A 1 291 ? -4.969 26.040 -57.458 1.00 30.78 291 SER A CA 1
ATOM 2265 C C . SER A 1 291 ? -5.777 26.047 -56.146 1.00 30.78 291 SER A C 1
ATOM 2267 O O . SER A 1 291 ? -6.727 25.302 -55.973 1.00 30.78 291 SER A O 1
ATOM 2269 N N . GLU A 1 292 ? -5.519 27.026 -55.274 1.00 27.78 292 GLU A N 1
ATOM 2270 C CA . GLU A 1 292 ? -6.277 28.292 -55.250 1.00 27.78 292 GLU A CA 1
ATOM 2271 C C . GLU A 1 292 ? -5.843 29.192 -54.082 1.00 27.78 292 GLU A C 1
ATOM 2273 O O . GLU A 1 292 ? -5.543 28.766 -52.969 1.00 27.78 292 GLU A O 1
ATOM 2278 N N . THR A 1 293 ? -5.797 30.484 -54.386 1.00 28.72 293 THR A N 1
ATOM 2279 C CA . THR A 1 293 ? -5.533 31.604 -53.486 1.00 28.72 293 THR A CA 1
ATOM 2280 C C . THR A 1 293 ? -6.841 32.135 -52.908 1.00 28.72 293 THR A C 1
ATOM 2282 O O . THR A 1 293 ? -7.775 32.379 -53.671 1.00 28.72 293 THR A O 1
ATOM 2285 N N . THR A 1 294 ? -6.905 32.467 -51.615 1.00 28.92 294 THR A N 1
ATOM 2286 C CA . THR A 1 294 ? -7.930 33.403 -51.114 1.00 28.92 294 THR A CA 1
ATOM 2287 C C . THR A 1 294 ? -7.461 34.168 -49.874 1.00 28.92 294 THR A C 1
ATOM 2289 O O . THR A 1 294 ? -7.308 33.579 -48.812 1.00 28.92 294 THR A O 1
ATOM 2292 N N . SER A 1 295 ? -7.370 35.502 -50.021 1.00 26.08 295 SER A N 1
ATOM 2293 C CA . SER A 1 295 ? -7.580 36.557 -48.997 1.00 26.08 295 SER A CA 1
ATOM 2294 C C . SER A 1 295 ? -6.606 36.614 -47.793 1.00 26.08 295 SER A C 1
ATOM 2296 O O . SER A 1 295 ? -6.102 35.603 -47.345 1.00 26.08 295 SER A O 1
ATOM 2298 N N . VAL A 1 296 ? -6.250 37.743 -47.167 1.00 28.70 296 VAL A N 1
ATOM 2299 C CA . VAL A 1 296 ? -6.887 39.061 -47.015 1.00 28.70 296 VAL A CA 1
ATOM 2300 C C . VAL A 1 296 ? -5.831 40.070 -46.479 1.00 28.70 296 VAL A C 1
ATOM 2302 O O . VAL A 1 296 ? -5.114 39.761 -45.538 1.00 28.70 296 VAL A O 1
ATOM 2305 N N . VAL A 1 297 ? -5.812 41.282 -47.057 1.00 31.39 297 VAL A N 1
ATOM 2306 C CA . VAL A 1 297 ? -5.897 42.615 -46.395 1.00 31.39 297 VAL A CA 1
ATOM 2307 C C . VAL A 1 297 ? -4.752 43.171 -45.500 1.00 31.39 297 VAL A C 1
ATOM 2309 O O . VAL A 1 297 ? -4.480 42.682 -44.414 1.00 31.39 297 VAL A O 1
ATOM 2312 N N . PHE A 1 298 ? -4.251 44.343 -45.947 1.00 26.94 298 PHE A N 1
ATOM 2313 C CA . PHE A 1 298 ? -3.728 45.534 -45.225 1.00 26.94 298 PHE A CA 1
ATOM 2314 C C . PHE A 1 298 ? -2.541 45.388 -44.246 1.00 26.94 298 PHE A C 1
ATOM 2316 O O . PHE A 1 298 ? -2.668 44.782 -43.191 1.00 26.94 298 PHE A O 1
ATOM 2323 N N . ARG A 1 299 ? -1.470 46.187 -44.424 1.00 32.25 299 ARG A N 1
ATOM 2324 C CA . ARG A 1 299 ? -1.398 47.620 -44.040 1.00 32.25 299 ARG A CA 1
ATOM 2325 C C . ARG A 1 299 ? -0.025 48.232 -44.386 1.00 32.25 299 ARG A C 1
ATOM 2327 O O . ARG A 1 299 ? 1.012 47.671 -44.048 1.00 32.25 299 ARG A O 1
ATOM 2334 N N . ASP A 1 300 ? -0.048 49.414 -44.996 1.00 30.72 300 ASP A N 1
ATOM 2335 C CA . ASP A 1 300 ? 1.083 50.339 -45.142 1.00 30.72 300 ASP A CA 1
ATOM 2336 C C . ASP A 1 300 ? 1.634 50.821 -43.789 1.00 30.72 300 ASP A C 1
ATOM 2338 O O . ASP A 1 300 ? 0.840 51.178 -42.914 1.00 30.72 300 ASP A O 1
ATOM 2342 N N . ARG A 1 301 ? 2.968 50.977 -43.671 1.00 31.39 301 ARG A N 1
ATOM 2343 C CA . ARG A 1 301 ? 3.604 52.217 -43.159 1.00 31.39 301 ARG A CA 1
ATOM 2344 C C . ARG A 1 301 ? 5.134 52.253 -43.396 1.00 31.39 301 ARG A C 1
ATOM 2346 O O . ARG A 1 301 ? 5.784 51.229 -43.200 1.00 31.39 301 ARG A O 1
ATOM 2353 N N . PRO A 1 302 ? 5.734 53.409 -43.767 1.00 37.00 302 PRO A N 1
ATOM 2354 C CA . PRO A 1 302 ? 7.108 53.474 -44.268 1.00 37.00 302 PRO A CA 1
ATOM 2355 C C . PRO A 1 302 ? 8.164 53.957 -43.250 1.00 37.00 302 PRO A C 1
ATOM 2357 O O . PRO A 1 302 ? 7.865 54.667 -42.296 1.00 37.00 302 PRO A O 1
ATOM 2360 N N . SER A 1 303 ? 9.418 53.614 -43.574 1.00 33.06 303 SER A N 1
ATOM 2361 C CA . SER A 1 303 ? 10.651 54.423 -43.510 1.00 33.06 303 SER A CA 1
ATOM 2362 C C . SER A 1 303 ? 10.956 55.270 -42.267 1.00 33.06 303 SER A C 1
ATOM 2364 O O . SER A 1 303 ? 10.425 56.367 -42.125 1.00 33.06 303 SER A O 1
ATOM 2366 N N . VAL A 1 304 ? 12.037 54.908 -41.559 1.00 31.91 304 VAL A N 1
ATOM 2367 C CA . VAL A 1 304 ? 13.034 55.885 -41.075 1.00 31.91 304 VAL A CA 1
ATOM 2368 C C . VAL A 1 304 ? 14.443 55.301 -41.242 1.00 31.91 304 VAL A C 1
ATOM 2370 O O . VAL A 1 304 ? 14.714 54.169 -40.851 1.00 31.91 304 VAL A O 1
ATOM 2373 N N . LYS A 1 305 ? 15.328 56.083 -41.868 1.00 38.56 305 LYS A N 1
ATOM 2374 C CA . LYS A 1 305 ? 16.760 55.818 -42.048 1.00 38.56 305 LYS A CA 1
ATOM 2375 C C . LYS A 1 305 ? 17.527 56.382 -40.850 1.00 38.56 305 LYS A C 1
ATOM 2377 O O . LYS A 1 305 ? 17.361 57.566 -40.585 1.00 38.56 305 LYS A O 1
ATOM 2382 N N . THR A 1 306 ? 18.455 55.626 -40.266 1.00 29.77 306 THR A N 1
ATOM 2383 C CA . THR A 1 306 ? 19.626 56.188 -39.565 1.00 29.77 306 THR A CA 1
ATOM 2384 C C . THR A 1 306 ? 20.808 55.210 -39.562 1.00 29.77 306 THR A C 1
ATOM 2386 O O . THR A 1 306 ? 20.761 54.124 -39.000 1.00 29.77 306 THR A O 1
ATOM 2389 N N . LEU A 1 307 ? 21.843 55.636 -40.291 1.00 33.09 307 LEU A N 1
ATOM 2390 C CA . LEU A 1 307 ? 23.293 55.482 -40.107 1.00 33.09 307 LEU A CA 1
ATOM 2391 C C . LEU A 1 307 ? 23.801 54.526 -39.007 1.00 33.09 307 LEU A C 1
ATOM 2393 O O . LEU A 1 307 ? 23.592 54.804 -37.833 1.00 33.09 307 LEU A O 1
ATOM 2397 N N . ALA A 1 308 ? 24.622 53.536 -39.389 1.00 29.92 308 ALA A N 1
ATOM 2398 C CA . ALA A 1 308 ? 25.978 53.339 -38.846 1.00 29.92 308 ALA A CA 1
ATOM 2399 C C . ALA A 1 308 ? 26.671 52.079 -39.416 1.00 29.92 308 ALA A C 1
ATOM 2401 O O . ALA A 1 308 ? 26.092 51.002 -39.495 1.00 29.92 308 ALA A O 1
ATOM 2402 N N . THR A 1 309 ? 27.935 52.292 -39.794 1.00 31.61 309 THR A N 1
ATOM 2403 C CA . THR A 1 309 ? 29.101 51.392 -39.703 1.00 31.61 309 THR A CA 1
ATOM 2404 C C . THR A 1 309 ? 29.133 50.048 -40.454 1.00 31.61 309 THR A C 1
ATOM 2406 O O . THR A 1 309 ? 28.492 49.051 -40.137 1.00 31.61 309 THR A O 1
ATOM 2409 N N . LYS A 1 310 ? 30.059 50.013 -41.422 1.00 41.38 310 LYS A N 1
ATOM 2410 C CA . LYS A 1 310 ? 30.778 48.827 -41.906 1.00 41.38 310 LYS A CA 1
ATOM 2411 C C . LYS A 1 310 ? 31.357 48.051 -40.711 1.00 41.38 310 LYS A C 1
ATOM 2413 O O . LYS A 1 310 ? 32.297 48.529 -40.086 1.00 41.38 310 LYS A O 1
ATOM 2418 N N . PHE A 1 311 ? 30.844 46.853 -40.456 1.00 33.50 311 PHE A N 1
ATOM 2419 C CA . PHE A 1 311 ? 31.602 45.746 -39.875 1.00 33.50 311 PHE A CA 1
ATOM 2420 C C . PHE A 1 311 ? 31.070 44.430 -40.458 1.00 33.50 311 PHE A C 1
ATOM 2422 O O . PHE A 1 311 ? 29.905 44.322 -40.844 1.00 33.50 311 PHE A O 1
ATOM 2429 N N . GLU A 1 312 ? 31.980 43.486 -40.638 1.00 32.84 312 GLU A N 1
ATOM 2430 C CA . GLU A 1 312 ? 31.905 42.298 -41.486 1.00 32.84 312 GLU A CA 1
ATOM 2431 C C . GLU A 1 312 ? 30.610 41.475 -41.389 1.00 32.84 312 GLU A C 1
ATOM 2433 O O . GLU A 1 312 ? 30.242 40.955 -40.339 1.00 32.84 312 GLU A O 1
ATOM 2438 N N . ARG A 1 313 ? 29.971 41.235 -42.543 1.00 32.41 313 ARG A N 1
ATOM 2439 C CA . ARG A 1 313 ? 29.058 40.100 -42.734 1.00 32.41 313 ARG A CA 1
ATOM 2440 C C . ARG A 1 313 ? 29.726 39.055 -43.614 1.00 32.41 313 ARG A C 1
ATOM 2442 O O . ARG A 1 313 ? 29.475 39.000 -44.810 1.00 32.41 313 ARG A O 1
ATOM 2449 N N . ASN A 1 314 ? 30.499 38.177 -42.985 1.00 36.44 314 ASN A N 1
ATOM 2450 C CA . ASN A 1 314 ? 30.675 36.812 -43.470 1.00 36.44 314 ASN A CA 1
ATOM 2451 C C . ASN A 1 314 ? 29.765 35.894 -42.639 1.00 36.44 314 ASN A C 1
ATOM 2453 O O . ASN A 1 314 ? 30.212 35.122 -41.799 1.00 36.44 314 ASN A O 1
ATOM 2457 N N . SER A 1 315 ? 28.450 36.017 -42.850 1.00 33.69 315 SER A N 1
ATOM 2458 C CA . SER A 1 315 ? 27.468 35.050 -42.348 1.00 33.69 315 SER A CA 1
ATOM 2459 C C . SER A 1 315 ? 27.116 34.094 -43.478 1.00 33.69 315 SER A C 1
ATOM 2461 O O . SER A 1 315 ? 26.054 34.162 -44.104 1.00 33.69 315 SER A O 1
ATOM 2463 N N . SER A 1 316 ? 28.062 33.205 -43.773 1.00 36.47 316 SER A N 1
ATOM 2464 C CA . SER A 1 316 ? 27.749 31.977 -44.483 1.00 36.47 316 SER A CA 1
ATOM 2465 C C . SER A 1 316 ? 26.727 31.237 -43.633 1.00 36.47 316 SER A C 1
ATOM 2467 O O . SER A 1 316 ? 27.041 30.793 -42.527 1.00 36.47 316 SER A O 1
ATOM 2469 N N . HIS A 1 317 ? 25.508 31.132 -44.156 1.00 39.19 317 HIS A N 1
ATOM 2470 C CA . HIS A 1 317 ? 24.461 30.248 -43.671 1.00 39.19 317 HIS A CA 1
ATOM 2471 C C . HIS A 1 317 ? 25.029 28.831 -43.527 1.00 39.19 317 HIS A C 1
ATOM 2473 O O . HIS A 1 317 ? 25.009 28.021 -44.456 1.00 39.19 317 HIS A O 1
ATOM 2479 N N . ARG A 1 318 ? 25.565 28.520 -42.344 1.00 40.62 318 ARG A N 1
ATOM 2480 C CA . ARG A 1 318 ? 25.825 27.148 -41.937 1.00 40.62 318 ARG A CA 1
ATOM 2481 C C . ARG A 1 318 ? 24.465 26.547 -41.642 1.00 40.62 318 ARG A C 1
ATOM 2483 O O . ARG A 1 318 ? 23.894 26.775 -40.580 1.00 40.62 318 ARG A O 1
ATOM 2490 N N . LYS A 1 319 ? 23.958 25.800 -42.624 1.00 38.22 319 LYS A N 1
ATOM 2491 C CA . LYS A 1 319 ? 22.908 24.795 -42.452 1.00 38.22 319 LYS A CA 1
ATOM 2492 C C . LYS A 1 319 ? 23.112 24.125 -41.092 1.00 38.22 319 LYS A C 1
ATOM 2494 O O . LYS A 1 319 ? 24.208 23.632 -40.814 1.00 38.22 319 LYS A O 1
ATOM 2499 N N . SER A 1 320 ? 22.085 24.165 -40.249 1.00 40.56 320 SER A N 1
ATOM 2500 C CA . SER A 1 320 ? 22.038 23.506 -38.948 1.00 40.56 320 SER A CA 1
ATOM 2501 C C . SER A 1 320 ? 22.128 21.992 -39.142 1.00 40.56 320 SER A C 1
ATOM 2503 O O . SER A 1 320 ? 21.131 21.277 -39.156 1.00 40.56 320 SER A O 1
ATOM 2505 N N . SER A 1 321 ? 23.348 21.505 -39.346 1.00 38.84 321 SER A N 1
ATOM 2506 C CA . SER A 1 321 ? 23.687 20.099 -39.212 1.00 38.84 321 SER A CA 1
ATOM 2507 C C . SER A 1 321 ? 23.482 19.752 -37.747 1.00 38.84 321 SER A C 1
ATOM 2509 O O . SER A 1 321 ? 24.199 20.268 -36.890 1.00 38.84 321 SER A O 1
ATOM 2511 N N . VAL A 1 322 ? 22.484 18.916 -37.471 1.00 48.78 322 VAL A N 1
ATOM 2512 C CA . VAL A 1 322 ? 22.213 18.323 -36.161 1.00 48.78 322 VAL A CA 1
ATOM 2513 C C . VAL A 1 322 ? 23.501 17.650 -35.676 1.00 48.78 322 VAL A C 1
ATOM 2515 O O . VAL A 1 322 ? 23.869 16.562 -36.107 1.00 48.78 322 VAL A O 1
ATOM 2518 N N . PHE A 1 323 ? 24.258 18.360 -34.843 1.00 49.03 323 PHE A N 1
ATOM 2519 C CA . PHE A 1 323 ? 25.512 17.882 -34.283 1.00 49.03 323 PHE A CA 1
ATOM 2520 C C . PHE A 1 323 ? 25.184 17.070 -33.037 1.00 49.03 323 PHE A C 1
ATOM 2522 O O . PHE A 1 323 ? 24.997 17.623 -31.957 1.00 49.03 323 PHE A O 1
ATOM 2529 N N . THR A 1 324 ? 25.110 15.750 -33.178 1.00 57.41 324 THR A N 1
ATOM 2530 C CA . THR A 1 324 ? 25.071 14.854 -32.023 1.00 57.41 324 THR A CA 1
ATOM 2531 C C . THR A 1 324 ? 26.485 14.378 -31.709 1.00 57.41 324 THR A C 1
ATOM 2533 O O . THR A 1 324 ? 26.954 13.387 -32.274 1.00 57.41 324 THR A O 1
ATOM 2536 N N . SER A 1 325 ? 27.187 15.090 -30.828 1.00 67.31 325 SER A N 1
ATOM 2537 C CA . SER A 1 325 ? 28.488 14.639 -30.330 1.00 67.31 325 SER A CA 1
ATOM 2538 C C . SER A 1 325 ? 28.310 13.317 -29.583 1.00 67.31 325 SER A C 1
ATOM 2540 O O . SER A 1 325 ? 27.606 13.245 -28.576 1.00 67.31 325 SER A O 1
ATOM 2542 N N . THR A 1 326 ? 28.950 12.250 -30.056 1.00 76.19 326 THR A N 1
ATOM 2543 C CA . THR A 1 326 ? 29.071 10.981 -29.319 1.00 76.19 326 THR A CA 1
ATOM 2544 C C . THR A 1 326 ? 29.649 11.194 -27.916 1.00 76.19 326 THR A C 1
ATOM 2546 O O . THR A 1 326 ? 29.252 10.498 -26.983 1.00 76.19 326 THR A O 1
ATOM 2549 N N . SER A 1 327 ? 30.499 12.213 -27.744 1.00 81.06 327 SER A N 1
ATOM 2550 C CA . SER A 1 327 ? 31.032 12.633 -26.445 1.00 81.06 327 SER A CA 1
ATOM 2551 C C . SER A 1 327 ? 29.946 13.194 -25.518 1.00 81.06 327 SER A C 1
ATOM 2553 O O . SER A 1 327 ? 29.849 12.755 -24.376 1.00 81.06 327 SER A O 1
ATOM 2555 N N . ALA A 1 328 ? 29.060 14.073 -26.005 1.00 84.00 328 ALA A N 1
ATOM 2556 C CA . ALA A 1 328 ? 27.955 14.620 -25.203 1.00 84.00 328 ALA A CA 1
ATOM 2557 C C . ALA A 1 328 ? 26.973 13.527 -24.746 1.00 84.00 328 ALA A C 1
ATOM 2559 O O . ALA A 1 328 ? 26.557 13.517 -23.592 1.00 84.00 328 ALA A O 1
ATOM 2560 N N . ARG A 1 329 ? 26.683 12.547 -25.614 1.00 86.19 329 ARG A N 1
ATOM 2561 C CA . ARG A 1 329 ? 25.889 11.357 -25.257 1.00 86.19 329 ARG A CA 1
ATOM 2562 C C . ARG A 1 329 ? 26.543 10.508 -24.171 1.00 86.19 329 ARG A C 1
ATOM 2564 O O . ARG A 1 329 ? 25.864 10.058 -23.256 1.00 86.19 329 ARG A O 1
ATOM 2571 N N . LYS A 1 330 ? 27.857 10.285 -24.257 1.00 85.88 330 LYS A N 1
ATOM 2572 C CA . LYS A 1 330 ? 28.604 9.543 -23.231 1.00 85.88 330 LYS A CA 1
ATOM 2573 C C . LYS A 1 330 ? 28.612 10.294 -21.894 1.00 85.88 330 LYS A C 1
ATOM 2575 O O . LYS A 1 330 ? 28.373 9.681 -20.861 1.00 85.88 330 LYS A O 1
ATOM 2580 N N . LYS A 1 331 ? 28.820 11.617 -21.921 1.00 84.69 331 LYS A N 1
ATOM 2581 C CA . LYS A 1 331 ? 28.728 12.484 -20.735 1.00 84.69 331 LYS A CA 1
ATOM 2582 C C . LYS A 1 331 ? 27.332 12.436 -20.109 1.00 84.69 331 LYS A C 1
ATOM 2584 O O . LYS A 1 331 ? 27.238 12.291 -18.898 1.00 84.69 331 LYS A O 1
ATOM 2589 N N . TRP A 1 332 ? 26.276 12.488 -20.927 1.00 90.62 332 TRP A N 1
ATOM 2590 C CA . TRP A 1 332 ? 24.894 12.356 -20.462 1.00 90.62 332 TRP A CA 1
ATOM 2591 C C . TRP A 1 332 ? 24.655 11.022 -19.757 1.00 90.62 332 TRP A C 1
ATOM 2593 O O . TRP A 1 332 ? 24.212 11.033 -18.621 1.00 90.62 332 TRP A O 1
ATOM 2603 N N . ARG A 1 333 ? 25.022 9.888 -20.368 1.00 89.69 333 ARG A N 1
ATOM 2604 C CA . ARG A 1 333 ? 24.837 8.567 -19.738 1.00 89.69 333 ARG A CA 1
ATOM 2605 C C . ARG A 1 333 ? 25.550 8.444 -18.394 1.00 89.69 333 ARG A C 1
ATOM 2607 O O . ARG A 1 333 ? 24.999 7.882 -17.457 1.00 89.69 333 ARG A O 1
ATOM 2614 N N . ASN A 1 334 ? 26.764 8.984 -18.288 1.00 86.06 334 ASN A N 1
ATOM 2615 C CA . ASN A 1 334 ? 27.482 9.005 -17.015 1.00 86.06 334 ASN A CA 1
ATOM 2616 C C . ASN A 1 334 ? 26.765 9.886 -15.980 1.00 86.06 334 ASN A C 1
ATOM 2618 O O . ASN A 1 334 ? 26.677 9.507 -14.819 1.00 86.06 334 ASN A O 1
ATOM 2622 N N . PHE A 1 335 ? 26.252 11.046 -16.393 1.00 86.00 335 PHE A N 1
ATOM 2623 C CA . PHE A 1 335 ? 25.506 11.956 -15.522 1.00 86.00 335 PHE A CA 1
ATOM 2624 C C . PHE A 1 335 ? 24.171 11.350 -15.062 1.00 86.00 335 PHE A C 1
ATOM 2626 O O . PHE A 1 335 ? 23.840 11.407 -13.885 1.00 86.00 335 PHE A O 1
ATOM 2633 N N . GLU A 1 336 ? 23.448 10.701 -15.971 1.00 88.69 336 GLU A N 1
ATOM 2634 C CA . GLU A 1 336 ? 22.208 9.966 -15.722 1.00 88.69 336 GLU A CA 1
ATOM 2635 C C . GLU A 1 336 ? 22.412 8.816 -14.729 1.00 88.69 336 GLU A C 1
ATOM 2637 O O . GLU A 1 336 ? 21.662 8.704 -13.757 1.00 88.69 336 GLU A O 1
ATOM 2642 N N . LYS A 1 337 ? 23.467 8.012 -14.922 1.00 87.94 337 LYS A N 1
ATOM 2643 C CA . LYS A 1 337 ? 23.839 6.956 -13.975 1.00 87.94 337 LYS A CA 1
ATOM 2644 C C . LYS A 1 337 ? 24.108 7.536 -12.585 1.00 87.94 337 LYS A C 1
ATOM 2646 O O . LYS A 1 337 ? 23.525 7.073 -11.618 1.00 87.94 337 LYS A O 1
ATOM 2651 N N . LYS A 1 338 ? 24.899 8.608 -12.495 1.00 85.69 338 LYS A N 1
ATOM 2652 C CA . LYS A 1 338 ? 25.214 9.263 -11.215 1.00 85.69 338 LYS A CA 1
ATOM 2653 C C . LYS A 1 338 ? 24.003 9.854 -10.511 1.00 85.69 338 LYS A C 1
ATOM 2655 O O . LYS A 1 338 ? 23.910 9.757 -9.296 1.00 85.69 338 LYS A O 1
ATOM 2660 N N . ILE A 1 339 ? 23.077 10.462 -11.254 1.00 85.94 339 ILE A N 1
ATOM 2661 C CA . ILE A 1 339 ? 21.814 10.941 -10.681 1.00 85.94 339 ILE A CA 1
ATOM 2662 C C . ILE A 1 339 ? 21.029 9.764 -10.102 1.00 85.94 339 ILE A C 1
ATOM 2664 O O . ILE A 1 339 ? 20.532 9.862 -8.987 1.00 85.94 339 ILE A O 1
ATOM 2668 N N . THR A 1 340 ? 20.940 8.657 -10.839 1.00 86.94 340 THR A N 1
ATOM 2669 C CA . THR A 1 340 ? 20.202 7.464 -10.403 1.00 86.94 340 THR A CA 1
ATOM 2670 C C . THR A 1 340 ? 20.842 6.840 -9.163 1.00 86.94 340 THR A C 1
ATOM 2672 O O . THR A 1 340 ? 20.148 6.627 -8.173 1.00 86.94 340 THR A O 1
ATOM 2675 N N . ASP A 1 341 ? 22.161 6.644 -9.173 1.00 85.81 341 ASP A N 1
ATOM 2676 C CA . ASP A 1 341 ? 22.919 6.096 -8.044 1.00 85.81 341 ASP A CA 1
ATOM 2677 C C . ASP A 1 341 ? 22.797 7.010 -6.807 1.00 85.81 341 ASP A C 1
ATOM 2679 O O . ASP A 1 341 ? 22.536 6.535 -5.704 1.00 85.81 341 ASP A O 1
ATOM 2683 N N . ALA A 1 342 ? 22.868 8.337 -6.984 1.00 85.69 342 ALA A N 1
ATOM 2684 C CA . ALA A 1 342 ? 22.677 9.298 -5.898 1.00 85.69 342 ALA A CA 1
ATOM 2685 C C . ALA A 1 342 ? 21.241 9.306 -5.344 1.00 85.69 342 ALA A C 1
ATOM 2687 O O . ALA A 1 342 ? 21.058 9.464 -4.137 1.00 85.69 342 ALA A O 1
ATOM 2688 N N . ILE A 1 343 ? 20.219 9.146 -6.195 1.00 86.38 343 ILE A N 1
ATOM 2689 C CA . ILE A 1 343 ? 18.821 9.010 -5.756 1.00 86.38 343 ILE A CA 1
ATOM 2690 C C . ILE A 1 343 ? 18.655 7.731 -4.935 1.00 86.38 343 ILE A C 1
ATOM 2692 O O . ILE A 1 343 ? 18.088 7.794 -3.847 1.00 86.38 343 ILE A O 1
ATOM 2696 N N . MET A 1 344 ? 19.171 6.600 -5.426 1.00 86.50 344 MET A N 1
ATOM 2697 C CA . MET A 1 344 ? 19.092 5.317 -4.725 1.00 86.50 344 MET A CA 1
ATOM 2698 C C . MET A 1 344 ? 19.813 5.377 -3.381 1.00 86.50 344 MET A C 1
ATOM 2700 O O . MET A 1 344 ? 19.224 5.016 -2.369 1.00 86.50 344 MET A O 1
ATOM 2704 N N . ASN A 1 345 ? 21.030 5.924 -3.342 1.00 88.25 345 ASN A N 1
ATOM 2705 C CA . ASN A 1 345 ? 21.778 6.082 -2.099 1.00 88.25 345 ASN A CA 1
ATOM 2706 C C . ASN A 1 345 ? 21.020 6.949 -1.078 1.00 88.25 345 ASN A C 1
ATOM 2708 O O . ASN A 1 345 ? 20.832 6.557 0.070 1.00 88.25 345 ASN A O 1
ATOM 2712 N N . ARG A 1 346 ? 20.496 8.107 -1.511 1.00 89.12 346 ARG A N 1
ATOM 2713 C CA . ARG A 1 346 ? 19.684 8.987 -0.650 1.00 89.12 346 ARG A CA 1
ATOM 2714 C C . ARG A 1 346 ? 18.411 8.308 -0.152 1.00 89.12 346 ARG A C 1
ATOM 2716 O O . ARG A 1 346 ? 18.015 8.547 0.985 1.00 89.12 346 ARG A O 1
ATOM 2723 N N . LEU A 1 347 ? 17.768 7.488 -0.984 1.00 89.06 347 LEU A N 1
ATOM 2724 C CA . LEU A 1 347 ? 16.591 6.718 -0.592 1.00 89.06 347 LEU A CA 1
ATOM 2725 C C . LEU A 1 347 ? 16.943 5.665 0.466 1.00 89.06 347 LEU A C 1
ATOM 2727 O O . LEU A 1 347 ? 16.221 5.557 1.456 1.00 89.06 347 LEU A O 1
ATOM 2731 N N . THR A 1 348 ? 18.051 4.939 0.297 1.00 91.25 348 THR A N 1
ATOM 2732 C CA . THR A 1 348 ? 18.546 3.964 1.281 1.00 91.25 348 THR A CA 1
ATOM 2733 C C . THR A 1 348 ? 18.842 4.642 2.617 1.00 91.25 348 THR A C 1
ATOM 2735 O O . THR A 1 348 ? 18.277 4.245 3.633 1.00 91.25 348 THR A O 1
ATOM 2738 N N . VAL A 1 349 ? 19.619 5.732 2.613 1.00 91.06 349 VAL A N 1
ATOM 2739 C CA . VAL A 1 349 ? 19.928 6.524 3.819 1.00 91.06 349 VAL A CA 1
ATOM 2740 C C . VAL A 1 349 ? 18.651 7.020 4.501 1.00 91.06 349 VAL A C 1
ATOM 2742 O O . VAL A 1 349 ? 18.498 6.866 5.712 1.00 91.06 349 VAL A O 1
ATOM 2745 N N . ALA A 1 350 ? 17.703 7.580 3.743 1.00 91.56 350 ALA A N 1
ATOM 2746 C CA . ALA A 1 350 ? 16.438 8.066 4.292 1.00 91.56 350 ALA A CA 1
ATOM 2747 C C . ALA A 1 350 ? 15.582 6.936 4.892 1.00 91.56 350 ALA A C 1
ATOM 2749 O O . ALA A 1 350 ? 14.920 7.142 5.909 1.00 91.56 350 ALA A O 1
ATOM 2750 N N . THR A 1 351 ? 15.602 5.750 4.280 1.00 91.06 351 THR A N 1
ATOM 2751 C CA . THR A 1 351 ? 14.859 4.574 4.754 1.00 91.06 351 THR A CA 1
ATOM 2752 C C . THR A 1 351 ? 15.457 4.046 6.055 1.00 91.06 351 THR A C 1
ATOM 2754 O O . THR A 1 351 ? 14.743 3.966 7.053 1.00 91.06 351 THR A O 1
ATOM 2757 N N . LEU A 1 352 ? 16.770 3.795 6.078 1.00 94.69 352 LEU A N 1
ATOM 2758 C CA . LEU A 1 352 ? 17.488 3.330 7.269 1.00 94.69 352 LEU A CA 1
ATOM 2759 C C . LEU A 1 352 ? 17.372 4.327 8.429 1.00 94.69 352 LEU A C 1
ATOM 2761 O O . LEU A 1 352 ? 17.121 3.929 9.564 1.00 94.69 352 LEU A O 1
ATOM 2765 N N . SER A 1 353 ? 17.463 5.631 8.144 1.00 93.94 353 SER A N 1
ATOM 2766 C CA . SER A 1 353 ? 17.282 6.683 9.155 1.00 93.94 353 SER A CA 1
ATOM 2767 C C . SER A 1 353 ? 15.875 6.654 9.756 1.00 93.94 353 SER A C 1
ATOM 2769 O O .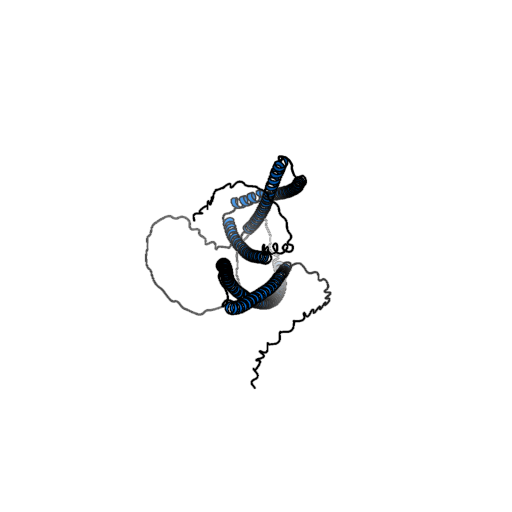 SER A 1 353 ? 15.716 6.680 10.974 1.00 93.94 353 SER A O 1
ATOM 2771 N N . LYS A 1 354 ? 14.841 6.530 8.914 1.00 95.56 354 LYS A N 1
ATOM 2772 C CA . LYS A 1 354 ? 13.447 6.464 9.369 1.00 95.56 354 LYS A CA 1
ATOM 2773 C C . LYS A 1 354 ? 13.167 5.213 10.204 1.00 95.56 354 LYS A C 1
ATOM 2775 O O . LYS A 1 354 ? 12.389 5.279 11.156 1.00 95.56 354 LYS A O 1
ATOM 2780 N N . ASP A 1 355 ? 13.764 4.078 9.855 1.00 94.94 355 ASP A N 1
ATOM 2781 C CA . ASP A 1 355 ? 13.623 2.849 10.636 1.00 94.94 355 ASP A CA 1
ATOM 2782 C C . ASP A 1 355 ? 14.373 2.932 11.967 1.00 94.94 355 ASP A C 1
ATOM 2784 O O . ASP A 1 355 ? 13.820 2.550 13.000 1.00 94.94 355 ASP A O 1
ATOM 2788 N N . MET A 1 356 ? 15.565 3.528 11.986 1.00 96.44 356 MET A N 1
ATOM 2789 C CA . MET A 1 356 ? 16.284 3.825 13.225 1.00 96.44 356 MET A CA 1
ATOM 2790 C C . MET A 1 356 ? 15.455 4.725 14.157 1.00 96.44 356 MET A C 1
ATOM 2792 O O . MET A 1 356 ? 15.318 4.406 15.339 1.00 96.44 356 MET A O 1
ATOM 2796 N N . ASP A 1 357 ? 14.830 5.788 13.639 1.00 95.88 357 ASP A N 1
ATOM 2797 C CA . ASP A 1 357 ? 13.954 6.672 14.423 1.00 95.88 357 ASP A CA 1
ATOM 2798 C C . ASP A 1 357 ? 12.769 5.911 15.046 1.00 95.88 357 ASP A C 1
ATOM 2800 O O . ASP A 1 357 ? 12.427 6.127 16.211 1.00 95.88 357 ASP A O 1
ATOM 2804 N N . ARG A 1 358 ? 12.168 4.962 14.312 1.00 95.31 358 ARG A N 1
ATOM 2805 C CA . ARG A 1 358 ? 11.091 4.096 14.833 1.00 95.31 358 ARG A CA 1
ATOM 2806 C C . ARG A 1 358 ? 11.571 3.210 15.980 1.00 95.31 358 ARG A C 1
ATOM 2808 O O . ARG A 1 358 ? 10.854 3.048 16.971 1.00 95.31 358 ARG A O 1
ATOM 2815 N N . TRP A 1 359 ? 12.762 2.623 15.860 1.00 96.69 359 TRP A N 1
ATOM 2816 C CA . TRP A 1 359 ? 13.350 1.819 16.933 1.00 96.69 359 TRP A CA 1
ATOM 2817 C C . TRP A 1 359 ? 13.688 2.667 18.157 1.00 96.69 359 TRP A C 1
ATOM 2819 O O . TRP A 1 359 ? 13.377 2.251 19.273 1.00 96.69 359 TRP A O 1
ATOM 2829 N N . ILE A 1 360 ? 14.239 3.868 17.964 1.00 97.19 360 ILE A N 1
ATOM 2830 C CA . ILE A 1 360 ? 14.494 4.835 19.040 1.00 97.19 360 ILE A CA 1
ATOM 2831 C C . ILE A 1 360 ? 13.188 5.187 19.755 1.00 97.19 360 ILE A C 1
ATOM 2833 O O . ILE A 1 360 ? 13.116 5.102 20.980 1.00 97.19 360 ILE A O 1
ATOM 2837 N N . GLU A 1 361 ? 12.121 5.489 19.014 1.00 96.56 361 GLU A N 1
ATOM 2838 C CA . GLU A 1 361 ? 10.822 5.797 19.610 1.00 96.56 361 GLU A CA 1
ATOM 2839 C C . GLU A 1 361 ? 10.269 4.609 20.415 1.00 96.56 361 GLU A C 1
ATOM 2841 O O . GLU A 1 361 ? 9.765 4.783 21.530 1.00 96.56 361 GLU A O 1
ATOM 2846 N N . LYS A 1 362 ? 10.386 3.382 19.889 1.00 96.38 362 LYS A N 1
ATOM 2847 C CA . LYS A 1 362 ? 9.960 2.167 20.597 1.00 96.38 362 LYS A CA 1
ATOM 2848 C C . LYS A 1 362 ? 10.776 1.940 21.870 1.00 96.38 362 LYS A C 1
ATOM 2850 O O . LYS A 1 362 ? 10.184 1.653 22.910 1.00 96.38 362 LYS A O 1
ATOM 2855 N N . ARG A 1 363 ? 12.101 2.101 21.805 1.00 97.62 363 ARG A N 1
ATOM 2856 C CA . ARG A 1 363 ? 12.999 2.019 22.964 1.00 97.62 363 ARG A CA 1
ATOM 2857 C C . ARG A 1 363 ? 12.577 3.017 24.032 1.00 97.62 363 ARG A C 1
ATOM 2859 O O . ARG A 1 363 ? 12.360 2.624 25.169 1.00 97.62 363 ARG A O 1
ATOM 2866 N N . ASP A 1 364 ? 12.387 4.279 23.660 1.00 97.56 364 ASP A N 1
ATOM 2867 C CA . ASP A 1 364 ? 12.041 5.343 24.600 1.00 97.56 364 ASP A CA 1
ATOM 2868 C C . ASP A 1 364 ? 10.675 5.099 25.262 1.00 97.56 364 ASP A C 1
ATOM 2870 O O . ASP A 1 364 ? 10.502 5.390 26.446 1.00 97.56 364 ASP A O 1
ATOM 2874 N N . ARG A 1 365 ? 9.704 4.519 24.539 1.00 96.69 365 ARG A N 1
ATOM 2875 C CA . ARG A 1 365 ? 8.417 4.089 25.117 1.00 96.69 365 ARG A CA 1
ATOM 2876 C C . ARG A 1 365 ? 8.594 2.977 26.156 1.00 96.69 365 ARG A C 1
ATOM 2878 O O . ARG A 1 365 ? 7.995 3.062 27.226 1.00 96.69 365 ARG A O 1
ATOM 2885 N N . LEU A 1 366 ? 9.398 1.951 25.860 1.00 96.56 366 LEU A N 1
ATOM 2886 C CA . LEU A 1 366 ? 9.661 0.858 26.805 1.00 96.56 366 LEU A CA 1
ATOM 2887 C C . LEU A 1 366 ? 10.466 1.336 28.017 1.00 96.56 366 LEU A C 1
ATOM 2889 O O . LEU A 1 366 ? 10.120 0.978 29.138 1.00 96.56 366 LEU A O 1
ATOM 2893 N N . SER A 1 367 ? 11.467 2.194 27.811 1.00 96.19 367 SER A N 1
ATOM 2894 C CA . SER A 1 367 ? 12.256 2.788 28.894 1.00 96.19 367 SER A CA 1
ATOM 2895 C C . SER A 1 367 ? 11.383 3.596 29.851 1.00 96.19 367 SER A C 1
ATOM 2897 O O . SER A 1 367 ? 11.478 3.404 31.058 1.00 96.19 367 SER A O 1
ATOM 2899 N N . ARG A 1 368 ? 10.454 4.420 29.337 1.00 97.62 368 ARG A N 1
ATOM 2900 C CA . ARG A 1 368 ? 9.493 5.148 30.189 1.00 97.62 368 ARG A CA 1
ATOM 2901 C C . ARG A 1 368 ? 8.622 4.203 31.015 1.00 97.62 368 ARG A C 1
ATOM 2903 O O . ARG A 1 368 ? 8.454 4.430 32.207 1.00 97.62 368 ARG A O 1
ATOM 2910 N N . ARG A 1 369 ? 8.114 3.120 30.415 1.00 96.62 369 ARG A N 1
ATOM 2911 C CA . ARG A 1 369 ? 7.319 2.111 31.136 1.00 96.62 369 ARG A CA 1
ATOM 2912 C C . ARG A 1 369 ? 8.144 1.381 32.202 1.00 96.62 369 ARG A C 1
ATOM 2914 O O . ARG A 1 369 ? 7.642 1.122 33.291 1.00 96.62 369 ARG A O 1
ATOM 2921 N N . ALA A 1 370 ? 9.404 1.066 31.909 1.00 95.75 370 ALA A N 1
ATOM 2922 C CA . ALA A 1 370 ? 10.312 0.477 32.887 1.00 95.75 370 ALA A CA 1
ATOM 2923 C C . ALA A 1 370 ? 10.563 1.438 34.060 1.00 95.75 370 ALA A C 1
ATOM 2925 O O . ALA A 1 370 ? 10.561 1.009 35.211 1.00 95.75 370 ALA A O 1
ATOM 2926 N N . ASP A 1 371 ? 10.710 2.739 33.797 1.00 96.69 371 ASP A N 1
ATOM 2927 C CA . ASP A 1 371 ? 10.863 3.755 34.842 1.00 96.69 371 ASP A CA 1
ATOM 2928 C C . ASP A 1 371 ? 9.582 3.942 35.680 1.00 96.69 371 ASP A C 1
ATOM 2930 O O . ASP A 1 371 ? 9.671 4.099 36.899 1.00 96.69 371 ASP A O 1
ATOM 2934 N N . GLU A 1 372 ? 8.392 3.837 35.077 1.00 96.06 372 GLU A N 1
ATOM 2935 C CA . GLU A 1 372 ? 7.106 3.802 35.796 1.00 96.06 372 GLU A CA 1
ATOM 2936 C C . GLU A 1 372 ? 7.015 2.594 36.743 1.00 96.06 372 GLU A C 1
ATOM 2938 O O . GLU A 1 372 ? 6.663 2.755 37.914 1.00 96.06 372 GLU A O 1
ATOM 2943 N N . LEU A 1 373 ? 7.393 1.396 36.279 1.00 94.44 373 LEU A N 1
ATOM 2944 C CA . LEU A 1 373 ? 7.431 0.193 37.119 1.00 94.44 373 LEU A CA 1
ATOM 2945 C C . LEU A 1 373 ? 8.490 0.292 38.221 1.00 94.44 373 LEU A C 1
ATOM 2947 O O . LEU A 1 373 ? 8.224 -0.082 39.362 1.00 94.44 373 LEU A O 1
ATOM 2951 N N . ARG A 1 374 ? 9.669 0.858 37.931 1.00 94.56 374 ARG A N 1
ATOM 2952 C CA . ARG A 1 374 ? 10.699 1.148 38.947 1.00 94.56 374 ARG A CA 1
ATOM 2953 C C . ARG A 1 374 ? 10.177 2.096 40.017 1.00 94.56 374 ARG A C 1
ATOM 2955 O O . ARG A 1 374 ? 10.443 1.889 41.204 1.00 94.56 374 ARG A O 1
ATOM 2962 N N . TYR A 1 375 ? 9.439 3.127 39.612 1.00 95.19 375 TYR A N 1
ATOM 2963 C CA . TYR A 1 375 ? 8.816 4.067 40.535 1.00 95.19 375 TYR A CA 1
ATOM 2964 C C . TYR A 1 375 ? 7.741 3.383 41.388 1.00 95.19 375 TYR A C 1
ATOM 2966 O O . TYR A 1 375 ? 7.741 3.545 42.608 1.00 95.19 375 TYR A O 1
ATOM 2974 N N . HIS A 1 376 ? 6.885 2.560 40.776 1.00 92.38 376 HIS A N 1
ATOM 2975 C CA . HIS A 1 376 ? 5.840 1.812 41.473 1.00 92.38 376 HIS A CA 1
ATOM 2976 C C . HIS A 1 376 ? 6.417 0.802 42.476 1.00 92.38 376 HIS A C 1
ATOM 2978 O O . HIS A 1 376 ? 6.055 0.838 43.652 1.00 92.38 376 HIS A O 1
ATOM 2984 N N . ARG A 1 377 ? 7.418 0.012 42.062 1.00 93.12 377 ARG A N 1
ATOM 2985 C CA . ARG A 1 377 ? 8.204 -0.865 42.945 1.00 93.12 377 ARG A CA 1
ATOM 2986 C C . ARG A 1 377 ? 8.777 -0.087 44.128 1.00 93.12 377 ARG A C 1
ATOM 2988 O O . ARG A 1 377 ? 8.669 -0.521 45.270 1.00 93.12 377 ARG A O 1
ATOM 2995 N N . SER A 1 378 ? 9.369 1.080 43.865 1.00 91.62 378 SER A N 1
ATOM 2996 C CA . SER A 1 378 ? 9.961 1.935 44.903 1.00 91.62 378 SER A CA 1
ATOM 2997 C C . SER A 1 378 ? 8.926 2.519 45.872 1.00 91.62 378 SER A C 1
ATOM 2999 O O . SER A 1 378 ? 9.287 2.867 46.995 1.00 91.62 378 SER A O 1
ATOM 3001 N N . HIS A 1 379 ? 7.668 2.673 45.449 1.00 89.94 379 HIS A N 1
ATOM 3002 C CA . HIS A 1 379 ? 6.565 3.112 46.304 1.00 89.94 379 HIS A CA 1
ATOM 3003 C C . HIS A 1 379 ? 6.052 1.964 47.179 1.00 89.94 379 HIS A C 1
ATOM 3005 O O . HIS A 1 379 ? 5.969 2.131 48.392 1.00 89.94 379 HIS A O 1
ATOM 3011 N N . LEU A 1 380 ? 5.806 0.791 46.586 1.00 87.44 380 LEU A N 1
ATOM 3012 C CA . LEU A 1 380 ? 5.416 -0.431 47.299 1.00 87.44 380 LEU A CA 1
ATOM 3013 C C . LEU A 1 380 ? 6.423 -0.784 48.397 1.00 87.44 380 LEU A C 1
ATOM 3015 O O . LEU A 1 380 ? 6.043 -1.032 49.535 1.00 87.44 380 LEU A O 1
ATOM 3019 N N . LEU A 1 381 ? 7.723 -0.691 48.106 1.00 86.19 381 LEU A N 1
ATOM 3020 C CA . LEU A 1 381 ? 8.780 -0.976 49.081 1.00 86.19 381 LEU A CA 1
ATOM 3021 C C . LEU A 1 381 ? 8.808 -0.011 50.287 1.00 86.19 381 LEU A C 1
ATOM 3023 O O . LEU A 1 381 ? 9.456 -0.310 51.288 1.00 86.19 381 LEU A O 1
ATOM 3027 N N . LYS A 1 382 ? 8.153 1.156 50.191 1.00 88.50 382 LYS A N 1
ATOM 3028 C CA . LYS A 1 382 ? 8.027 2.138 51.284 1.00 88.50 382 LYS A CA 1
ATOM 3029 C C . LYS A 1 382 ? 6.773 1.928 52.133 1.00 88.50 382 LYS A C 1
ATOM 3031 O O . LYS A 1 382 ? 6.668 2.545 53.193 1.00 88.50 382 LYS A O 1
ATOM 3036 N N . GLU A 1 383 ? 5.823 1.112 51.685 1.00 86.75 383 GLU A N 1
ATOM 3037 C CA . GLU A 1 383 ? 4.637 0.783 52.470 1.00 86.75 383 GLU A CA 1
ATOM 3038 C C . GLU A 1 383 ? 4.997 -0.165 53.620 1.00 86.75 383 GLU A C 1
ATOM 3040 O O . GLU A 1 383 ? 5.920 -0.970 53.534 1.00 86.75 383 GLU A O 1
ATOM 3045 N N . SER A 1 384 ? 4.279 -0.054 54.742 1.00 71.75 384 SER A N 1
ATOM 3046 C CA . SER A 1 384 ? 4.639 -0.755 55.985 1.00 71.75 384 SER A CA 1
ATOM 3047 C C . SER A 1 384 ? 4.454 -2.283 55.913 1.00 71.75 384 SER A C 1
ATOM 3049 O O . SER A 1 384 ? 4.912 -2.986 56.815 1.00 71.75 384 SER A O 1
ATOM 3051 N N . SER A 1 385 ? 3.785 -2.786 54.868 1.00 74.94 385 SER A N 1
ATOM 3052 C CA . SER A 1 385 ? 3.581 -4.208 54.567 1.00 74.94 385 SER A CA 1
ATOM 3053 C C . SER A 1 385 ? 3.442 -4.417 53.046 1.00 74.94 385 SER A C 1
ATOM 3055 O O . SER A 1 385 ? 2.315 -4.467 52.550 1.00 74.94 385 SER A O 1
ATOM 3057 N N . PRO A 1 386 ? 4.549 -4.486 52.290 1.00 78.38 386 PRO A N 1
ATOM 3058 C CA . PRO A 1 386 ? 4.487 -4.698 50.848 1.00 78.38 386 PRO A CA 1
ATOM 3059 C C . PRO A 1 386 ? 4.004 -6.114 50.518 1.00 78.38 386 PRO A C 1
ATOM 3061 O O . PRO A 1 386 ? 4.431 -7.076 51.162 1.00 78.38 386 PRO A O 1
ATOM 3064 N N . ASP A 1 387 ? 3.148 -6.240 49.505 1.00 87.06 387 ASP A N 1
ATOM 3065 C CA . ASP A 1 387 ? 2.739 -7.537 48.968 1.00 87.06 387 ASP A CA 1
ATOM 3066 C C . ASP A 1 387 ? 3.910 -8.169 48.181 1.00 87.06 387 ASP A C 1
ATOM 3068 O O . ASP A 1 387 ? 4.373 -7.587 47.191 1.00 87.06 387 ASP A O 1
ATOM 3072 N N . PRO A 1 388 ? 4.445 -9.327 48.616 1.00 86.50 388 PRO A N 1
ATOM 3073 C CA . PRO A 1 388 ? 5.559 -9.977 47.937 1.00 86.50 388 PRO A CA 1
ATOM 3074 C C . PRO A 1 388 ? 5.187 -10.512 46.547 1.00 86.50 388 PRO A C 1
ATOM 3076 O O . PRO A 1 388 ? 6.065 -10.551 45.686 1.00 86.50 388 PRO A O 1
ATOM 3079 N N . GLU A 1 389 ? 3.928 -10.897 46.305 1.00 89.31 389 GLU A N 1
ATOM 3080 C CA . GLU A 1 389 ? 3.501 -11.404 44.991 1.00 89.31 389 GLU A CA 1
ATOM 3081 C C . GLU A 1 389 ? 3.453 -10.270 43.956 1.00 89.31 389 GLU A C 1
ATOM 3083 O O . GLU A 1 389 ? 3.935 -10.425 42.833 1.00 89.31 389 GLU A O 1
ATOM 3088 N N . GLU A 1 390 ? 2.953 -9.096 44.351 1.00 88.94 390 GLU A N 1
ATOM 3089 C CA . GLU A 1 390 ? 2.918 -7.903 43.497 1.00 88.94 390 GLU A CA 1
ATOM 3090 C C . GLU A 1 390 ? 4.331 -7.380 43.195 1.00 88.94 390 GLU A C 1
ATOM 3092 O O . GLU A 1 390 ? 4.650 -7.054 42.050 1.00 88.94 390 GLU A O 1
ATOM 3097 N N . LEU A 1 391 ? 5.222 -7.371 44.194 1.00 90.81 391 LEU A N 1
ATOM 3098 C CA . LEU A 1 391 ? 6.630 -7.016 43.998 1.00 90.81 391 LEU A CA 1
ATOM 3099 C C . LEU A 1 391 ? 7.342 -7.954 43.020 1.00 90.81 391 LEU A C 1
ATOM 3101 O O . LEU A 1 391 ? 8.081 -7.475 42.158 1.00 90.81 391 LEU A O 1
ATOM 3105 N N . GLN A 1 392 ? 7.120 -9.264 43.153 1.00 92.06 392 GLN A N 1
ATOM 3106 C CA . GLN A 1 392 ? 7.714 -10.253 42.260 1.00 92.06 392 GLN A CA 1
ATOM 3107 C C . GLN A 1 392 ? 7.189 -10.087 40.827 1.00 92.06 392 GLN A C 1
ATOM 3109 O O . GLN A 1 392 ? 7.983 -10.073 39.889 1.00 92.06 392 GLN A O 1
ATOM 3114 N N . SER A 1 393 ? 5.882 -9.866 40.655 1.00 93.88 393 SER A N 1
ATOM 3115 C CA . SER A 1 393 ? 5.289 -9.605 39.337 1.00 93.88 393 SER A CA 1
ATOM 3116 C C . SER A 1 393 ? 5.888 -8.366 38.663 1.00 93.88 393 SER A C 1
ATOM 3118 O O . SER A 1 393 ? 6.153 -8.389 37.463 1.00 93.88 393 SER A O 1
ATOM 3120 N N . ILE A 1 394 ? 6.119 -7.284 39.414 1.00 92.62 394 ILE A N 1
ATOM 3121 C CA . ILE A 1 394 ? 6.731 -6.061 38.872 1.00 92.62 394 ILE A CA 1
ATOM 3122 C C . ILE A 1 394 ? 8.193 -6.300 38.479 1.00 92.62 394 ILE A C 1
ATOM 3124 O O . ILE A 1 394 ? 8.665 -5.712 37.507 1.00 92.62 394 ILE A O 1
ATOM 3128 N N . GLU A 1 395 ? 8.923 -7.128 39.227 1.00 94.00 395 GLU A N 1
ATOM 3129 C CA . GLU A 1 395 ? 10.315 -7.469 38.923 1.00 94.00 395 GLU A CA 1
ATOM 3130 C C . GLU A 1 395 ? 10.424 -8.316 37.647 1.00 94.00 395 GLU A C 1
ATOM 3132 O O . GLU A 1 395 ? 11.213 -7.975 36.768 1.00 94.00 395 GLU A O 1
ATOM 3137 N N . GLU A 1 396 ? 9.555 -9.315 37.476 1.00 96.62 396 GLU A N 1
ATOM 3138 C CA . GLU A 1 396 ? 9.468 -10.119 36.248 1.00 96.62 396 GLU A CA 1
ATOM 3139 C C . GLU A 1 396 ? 9.114 -9.261 35.015 1.00 96.62 396 GLU A C 1
ATOM 3141 O O . GLU A 1 396 ? 9.748 -9.377 33.959 1.00 96.62 396 GLU A O 1
ATOM 3146 N N . ASP A 1 397 ? 8.152 -8.341 35.151 1.00 95.62 397 ASP A N 1
ATOM 3147 C CA . ASP A 1 397 ? 7.785 -7.395 34.088 1.00 95.62 397 ASP A CA 1
ATOM 3148 C C . ASP A 1 397 ? 8.933 -6.432 33.746 1.00 95.62 397 ASP A C 1
ATOM 3150 O O . ASP A 1 397 ? 9.146 -6.082 32.581 1.00 95.62 397 ASP A O 1
ATOM 3154 N N . LEU A 1 398 ? 9.688 -5.991 34.753 1.00 96.19 398 LEU A N 1
ATOM 3155 C CA . LEU A 1 398 ? 10.822 -5.089 34.588 1.00 96.19 398 LEU A CA 1
ATOM 3156 C C . LEU A 1 398 ? 11.983 -5.787 33.877 1.00 96.19 398 LEU A C 1
ATOM 3158 O O . LEU A 1 398 ? 12.519 -5.218 32.926 1.00 96.19 398 LEU A O 1
ATOM 3162 N N . ASP A 1 399 ? 12.321 -7.015 34.266 1.00 96.31 399 ASP A N 1
ATOM 3163 C CA . ASP A 1 399 ? 13.346 -7.822 33.598 1.00 96.31 399 ASP A CA 1
ATOM 3164 C C . ASP A 1 399 ? 12.970 -8.088 32.134 1.00 96.31 399 ASP A C 1
ATOM 3166 O O . ASP A 1 399 ? 13.796 -7.930 31.228 1.00 96.31 399 ASP A O 1
ATOM 3170 N N . SER A 1 400 ? 11.693 -8.387 31.871 1.00 96.69 400 SER A N 1
ATOM 3171 C CA . SER A 1 400 ? 11.171 -8.537 30.510 1.00 96.69 400 SER A CA 1
ATOM 3172 C C . SER A 1 400 ? 11.298 -7.247 29.690 1.00 96.69 400 SER A C 1
ATOM 3174 O O . SER A 1 400 ? 11.747 -7.264 28.538 1.00 96.69 400 SER A O 1
ATOM 3176 N N . LEU A 1 401 ? 10.930 -6.095 30.260 1.00 96.06 401 LEU A N 1
ATOM 3177 C CA . LEU A 1 401 ? 11.064 -4.803 29.583 1.00 96.06 401 LEU A CA 1
ATOM 3178 C C . LEU A 1 401 ? 12.526 -4.442 29.314 1.00 96.06 401 LEU A C 1
ATOM 3180 O O . LEU A 1 401 ? 12.820 -3.933 28.233 1.00 96.06 401 LEU A O 1
ATOM 3184 N N . LEU A 1 402 ? 13.437 -4.718 30.248 1.00 95.44 402 LEU A N 1
ATOM 3185 C CA . LEU A 1 402 ? 14.864 -4.454 30.069 1.00 95.44 402 LEU A CA 1
ATOM 3186 C C . LEU A 1 402 ? 15.472 -5.323 28.967 1.00 95.44 402 LEU A C 1
ATOM 3188 O O . LEU A 1 402 ? 16.142 -4.780 28.091 1.00 95.44 402 LEU A O 1
ATOM 3192 N N . ALA A 1 403 ? 15.153 -6.619 28.928 1.00 97.19 403 ALA A N 1
ATOM 3193 C CA . ALA A 1 403 ? 15.578 -7.498 27.838 1.00 97.19 403 ALA A CA 1
ATOM 3194 C C . ALA A 1 403 ? 15.076 -6.995 26.470 1.00 97.19 403 ALA A C 1
ATOM 3196 O O . ALA A 1 403 ? 15.810 -6.990 25.479 1.00 97.19 403 ALA A O 1
ATOM 3197 N N . ASN A 1 404 ? 13.835 -6.498 26.412 1.00 97.06 404 ASN A N 1
ATOM 3198 C CA . ASN A 1 404 ? 13.288 -5.895 25.196 1.00 97.06 404 ASN A CA 1
ATOM 3199 C C . ASN A 1 404 ? 14.009 -4.593 24.802 1.00 97.06 404 ASN A C 1
ATOM 3201 O O . ASN A 1 404 ? 14.218 -4.346 23.613 1.00 97.06 404 ASN A O 1
ATOM 3205 N N . VAL A 1 405 ? 14.383 -3.752 25.769 1.00 96.81 405 VAL A N 1
ATOM 3206 C CA . VAL A 1 405 ? 15.156 -2.524 25.522 1.00 96.81 405 VAL A CA 1
ATOM 3207 C C . VAL A 1 405 ? 16.548 -2.856 24.980 1.00 96.81 405 VAL A C 1
ATOM 3209 O O . VAL A 1 405 ? 16.969 -2.230 24.007 1.00 96.81 405 VAL A O 1
ATOM 3212 N N . GLU A 1 406 ? 17.232 -3.851 25.547 1.00 96.81 406 GLU A N 1
ATOM 3213 C CA . GLU A 1 406 ? 18.538 -4.320 25.064 1.00 96.81 406 GLU A CA 1
ATOM 3214 C C . GLU A 1 406 ? 18.454 -4.848 23.631 1.00 96.81 406 GLU A C 1
ATOM 3216 O O . GLU A 1 406 ? 19.236 -4.432 22.776 1.00 96.81 406 GLU A O 1
ATOM 3221 N N . TYR A 1 407 ? 17.446 -5.670 23.330 1.00 97.31 407 TYR A N 1
ATOM 3222 C CA . TYR A 1 407 ? 17.197 -6.146 21.970 1.00 97.31 407 TYR A CA 1
ATOM 3223 C C . TYR A 1 407 ? 16.997 -4.991 20.979 1.00 97.31 407 TYR A C 1
ATOM 3225 O O . TYR A 1 407 ? 17.599 -4.969 19.904 1.00 97.31 407 TYR A O 1
ATOM 3233 N N . ILE A 1 408 ? 16.170 -3.998 21.325 1.00 97.06 408 ILE A N 1
ATOM 3234 C CA . ILE A 1 408 ? 15.976 -2.823 20.465 1.00 97.06 408 ILE A CA 1
ATOM 3235 C C . ILE A 1 408 ? 17.294 -2.070 20.274 1.00 97.06 408 ILE A C 1
ATOM 3237 O O . ILE A 1 408 ? 17.596 -1.636 19.164 1.00 97.06 408 ILE A O 1
ATOM 3241 N N . GLN A 1 409 ? 18.090 -1.925 21.331 1.00 97.56 409 GLN A N 1
ATOM 3242 C CA . GLN A 1 409 ? 19.370 -1.237 21.258 1.00 97.56 409 GLN A CA 1
ATOM 3243 C C . GLN A 1 409 ? 20.356 -1.951 20.319 1.00 97.56 409 GLN A C 1
ATOM 3245 O O . GLN A 1 409 ? 21.040 -1.266 19.560 1.00 97.56 409 GLN A O 1
ATOM 3250 N N . SER A 1 410 ? 20.388 -3.288 20.297 1.00 97.94 410 SER A N 1
ATOM 3251 C CA . SER A 1 410 ? 21.170 -4.056 19.315 1.00 97.94 410 SER A CA 1
ATOM 3252 C C . SER A 1 410 ? 20.738 -3.760 17.876 1.00 97.94 410 SER A C 1
ATOM 3254 O O . SER A 1 410 ? 21.585 -3.450 17.044 1.00 97.94 410 SER A O 1
ATOM 3256 N N . ASN A 1 411 ? 19.429 -3.744 17.601 1.00 96.38 411 ASN A N 1
ATOM 3257 C CA . ASN A 1 411 ? 18.907 -3.414 16.267 1.00 96.38 411 ASN A CA 1
ATOM 3258 C C . ASN A 1 411 ? 19.250 -1.975 15.843 1.00 96.38 411 ASN A C 1
ATOM 3260 O O . ASN A 1 411 ? 19.564 -1.725 14.682 1.00 96.38 411 ASN A O 1
ATOM 3264 N N . ILE A 1 412 ? 19.218 -1.015 16.777 1.00 96.62 412 ILE A N 1
ATOM 3265 C CA . ILE A 1 412 ? 19.638 0.369 16.504 1.00 96.62 412 ILE A CA 1
ATOM 3266 C C . ILE A 1 412 ? 21.110 0.401 16.081 1.00 96.62 412 ILE A C 1
ATOM 3268 O O . ILE A 1 412 ? 21.443 1.071 15.108 1.00 96.62 412 ILE A O 1
ATOM 3272 N N . VAL A 1 413 ? 21.985 -0.323 16.784 1.00 97.62 413 VAL A N 1
ATOM 3273 C CA . VAL A 1 413 ? 23.419 -0.375 16.459 1.00 97.62 413 VAL A CA 1
ATOM 3274 C C . VAL A 1 413 ? 23.661 -1.032 15.098 1.00 97.62 413 VAL A C 1
ATOM 3276 O O . VAL A 1 413 ? 24.481 -0.545 14.324 1.00 97.62 413 VAL A O 1
ATOM 3279 N N . GLU A 1 414 ? 22.935 -2.101 14.768 1.00 96.38 414 GLU A N 1
ATOM 3280 C CA . GLU A 1 414 ? 23.009 -2.741 13.448 1.00 96.38 414 GLU A CA 1
ATOM 3281 C C . GLU A 1 414 ? 22.618 -1.774 12.321 1.00 96.38 414 GLU A C 1
ATOM 3283 O O . GLU A 1 414 ? 23.383 -1.611 11.369 1.00 96.38 414 GLU A O 1
ATOM 3288 N N . LEU A 1 415 ? 21.501 -1.051 12.471 1.00 95.31 415 LEU A N 1
ATOM 3289 C CA . LEU A 1 415 ? 21.068 -0.035 11.504 1.00 95.31 415 LEU A CA 1
ATOM 3290 C C . LEU A 1 415 ? 22.054 1.132 11.389 1.00 95.31 415 LEU A C 1
ATOM 3292 O O . LEU A 1 415 ? 22.277 1.647 10.297 1.00 95.31 415 LEU A O 1
ATOM 3296 N N . GLN A 1 416 ? 22.668 1.550 12.497 1.00 95.75 416 GLN A N 1
ATOM 3297 C CA . GLN A 1 416 ? 23.711 2.578 12.485 1.00 95.75 416 GLN A CA 1
ATOM 3298 C C . GLN A 1 416 ? 24.941 2.126 11.696 1.00 95.75 416 GLN A C 1
ATOM 3300 O O . GLN A 1 416 ? 25.480 2.906 10.914 1.00 95.75 416 GLN A O 1
ATOM 3305 N N . ASN A 1 417 ? 25.366 0.873 11.862 1.00 95.38 417 ASN A N 1
ATOM 3306 C CA . ASN A 1 417 ? 26.489 0.322 11.106 1.00 95.38 417 ASN A CA 1
ATOM 3307 C C . ASN A 1 417 ? 26.177 0.243 9.607 1.00 95.38 417 ASN A C 1
ATOM 3309 O O . ASN A 1 417 ? 27.032 0.574 8.787 1.00 95.38 417 ASN A O 1
ATOM 3313 N N . GLU A 1 418 ? 24.955 -0.156 9.246 1.00 94.06 418 GLU A N 1
ATOM 3314 C CA . GLU A 1 418 ? 24.508 -0.170 7.852 1.00 94.06 418 GLU A CA 1
ATOM 3315 C C . GLU A 1 418 ? 24.476 1.246 7.259 1.00 94.06 418 GLU A C 1
ATOM 3317 O O . GLU A 1 418 ? 24.981 1.467 6.160 1.00 94.06 418 GLU A O 1
ATOM 3322 N N . LEU A 1 419 ? 23.972 2.226 8.015 1.00 92.12 419 LEU A N 1
ATOM 3323 C CA . LEU A 1 419 ? 23.949 3.631 7.611 1.00 92.12 419 LEU A CA 1
ATOM 3324 C C . LEU A 1 419 ? 25.362 4.174 7.358 1.00 92.12 419 LEU A C 1
ATOM 3326 O O . LEU A 1 419 ? 25.588 4.800 6.328 1.00 92.12 419 LEU A O 1
ATOM 3330 N N . ILE A 1 420 ? 26.310 3.899 8.262 1.00 91.06 420 ILE A N 1
ATOM 3331 C CA . ILE A 1 420 ? 27.718 4.300 8.112 1.00 91.06 420 ILE A CA 1
ATOM 3332 C C . ILE A 1 420 ? 28.326 3.656 6.860 1.00 91.06 420 ILE A C 1
ATOM 3334 O O . ILE A 1 420 ? 28.962 4.342 6.066 1.00 91.06 420 ILE A O 1
ATOM 3338 N N . ALA A 1 421 ? 28.089 2.360 6.633 1.00 90.19 421 ALA A N 1
ATOM 3339 C CA . ALA A 1 421 ? 28.610 1.661 5.458 1.00 90.19 421 ALA A CA 1
ATOM 3340 C C . ALA A 1 421 ? 28.066 2.233 4.135 1.00 90.19 421 ALA A C 1
ATOM 3342 O O . ALA A 1 421 ? 28.794 2.314 3.143 1.00 90.19 421 ALA A O 1
ATOM 3343 N N . VAL A 1 422 ? 26.791 2.631 4.120 1.00 87.75 422 VAL A N 1
ATOM 3344 C CA . VAL A 1 422 ? 26.148 3.282 2.972 1.00 87.75 422 VAL A CA 1
ATOM 3345 C C . VAL A 1 422 ? 26.691 4.703 2.773 1.00 87.75 422 VAL A C 1
ATOM 3347 O O . VAL A 1 422 ? 26.977 5.086 1.638 1.00 87.75 422 VAL A O 1
ATOM 3350 N N . ASP A 1 423 ? 26.906 5.467 3.844 1.00 82.56 423 ASP A N 1
ATOM 3351 C CA . ASP A 1 423 ? 27.425 6.840 3.771 1.00 82.56 423 ASP A CA 1
ATOM 3352 C C . ASP A 1 423 ? 28.897 6.886 3.309 1.00 82.56 423 ASP A C 1
ATOM 3354 O O . ASP A 1 423 ? 29.250 7.670 2.424 1.00 82.56 423 ASP A O 1
ATOM 3358 N N . ASP A 1 424 ? 29.727 5.948 3.783 1.00 79.75 424 ASP A N 1
ATOM 3359 C CA . ASP A 1 424 ? 31.134 5.788 3.381 1.00 79.75 424 ASP A CA 1
ATOM 3360 C C . ASP A 1 424 ? 31.299 5.338 1.912 1.00 79.75 424 ASP A C 1
ATOM 3362 O O . ASP A 1 424 ? 32.383 5.432 1.316 1.00 79.75 424 ASP A O 1
ATOM 3366 N N . SER A 1 425 ? 30.229 4.848 1.277 1.00 70.31 425 SER A N 1
ATOM 3367 C CA . SER A 1 425 ? 30.265 4.338 -0.093 1.00 70.31 425 SER A CA 1
ATOM 3368 C C . SER A 1 425 ? 30.265 5.467 -1.147 1.00 70.31 425 SER A C 1
ATOM 3370 O O . SER A 1 425 ? 29.270 5.767 -1.790 1.00 70.31 425 SER A O 1
ATOM 3372 N N . LYS A 1 426 ? 31.429 6.098 -1.373 1.00 64.50 426 LYS A N 1
ATOM 3373 C CA . LYS A 1 426 ? 31.790 6.943 -2.552 1.00 64.50 426 LYS A CA 1
ATOM 3374 C C . LYS A 1 426 ? 30.874 8.129 -2.923 1.00 64.50 426 LYS A C 1
ATOM 3376 O O . LYS A 1 426 ? 31.149 8.798 -3.924 1.00 64.50 426 LYS A O 1
ATOM 3381 N N . SER A 1 427 ? 29.861 8.451 -2.128 1.00 61.34 427 SER A N 1
ATOM 3382 C CA . SER A 1 427 ? 28.855 9.480 -2.423 1.00 61.34 427 SER A CA 1
ATOM 3383 C C . SER A 1 427 ? 29.468 10.876 -2.662 1.00 61.34 427 SER A C 1
ATOM 3385 O O . SER A 1 427 ? 29.074 11.582 -3.596 1.00 61.34 427 SER A O 1
ATOM 3387 N N . ASP A 1 428 ? 30.517 11.235 -1.919 1.00 61.16 428 ASP A N 1
ATOM 3388 C CA . ASP A 1 428 ? 31.256 12.495 -2.091 1.00 61.16 428 ASP A CA 1
ATOM 3389 C C . ASP A 1 428 ? 32.121 12.532 -3.363 1.00 61.16 428 ASP A C 1
ATOM 3391 O O . ASP A 1 428 ? 32.235 13.567 -4.024 1.00 61.16 428 ASP A O 1
ATOM 3395 N N . SER A 1 429 ? 32.679 11.394 -3.781 1.00 64.06 429 SER A N 1
ATOM 3396 C CA . SER A 1 429 ? 33.469 11.314 -5.018 1.00 64.06 429 SER A CA 1
ATOM 3397 C C . SER A 1 429 ? 32.588 11.533 -6.251 1.00 64.06 429 SER A C 1
ATOM 3399 O O . SER A 1 429 ? 32.972 12.232 -7.194 1.00 64.06 429 SER A O 1
ATOM 3401 N N . ASP A 1 430 ? 31.375 10.977 -6.242 1.00 67.00 430 ASP A N 1
ATOM 3402 C CA . ASP A 1 430 ? 30.456 11.075 -7.374 1.00 67.00 430 ASP A CA 1
ATOM 3403 C C . ASP A 1 430 ? 29.871 12.480 -7.548 1.00 67.00 430 ASP A C 1
ATOM 3405 O O . ASP A 1 430 ? 29.702 12.938 -8.688 1.00 67.00 430 ASP A O 1
ATOM 3409 N N . THR A 1 431 ? 29.642 13.204 -6.446 1.00 67.62 431 THR A N 1
ATOM 3410 C CA . THR A 1 431 ? 29.205 14.608 -6.485 1.00 67.62 431 THR A CA 1
ATOM 3411 C C . THR A 1 431 ? 30.314 15.538 -6.985 1.00 67.62 431 THR A C 1
ATOM 3413 O O . THR A 1 431 ? 30.047 16.397 -7.832 1.00 67.62 431 THR A O 1
ATOM 3416 N N . MET A 1 432 ? 31.568 15.325 -6.568 1.00 67.88 432 MET A N 1
ATOM 3417 C CA . MET A 1 432 ? 32.726 16.080 -7.066 1.00 67.88 432 MET A CA 1
ATOM 3418 C C . MET A 1 432 ? 32.966 15.859 -8.565 1.00 67.88 432 MET A C 1
ATOM 3420 O O . MET A 1 432 ? 33.210 16.811 -9.312 1.00 67.88 432 MET A O 1
ATOM 3424 N N . GLU A 1 433 ? 32.844 14.623 -9.046 1.00 71.31 433 GLU A N 1
ATOM 3425 C CA . GLU A 1 433 ? 32.991 14.325 -10.470 1.00 71.31 433 GLU A CA 1
ATOM 3426 C C . GLU A 1 433 ? 31.819 14.859 -11.316 1.00 71.31 433 GLU A C 1
ATOM 3428 O O . GLU A 1 433 ? 32.030 15.319 -12.441 1.00 71.31 433 GLU A O 1
ATOM 3433 N N . ALA A 1 434 ? 30.583 14.841 -10.803 1.00 73.81 434 ALA A N 1
ATOM 3434 C CA . ALA A 1 434 ? 29.446 15.489 -11.465 1.00 73.81 434 ALA A CA 1
ATOM 3435 C C . ALA A 1 434 ? 29.651 17.014 -11.559 1.00 73.81 434 ALA A C 1
ATOM 3437 O O . ALA A 1 434 ? 29.426 17.610 -12.616 1.00 73.81 434 ALA A O 1
ATOM 3438 N N . HIS A 1 435 ? 30.169 17.635 -10.495 1.00 79.88 435 HIS A N 1
ATOM 3439 C CA . HIS A 1 435 ? 30.523 19.054 -10.464 1.00 79.88 435 HIS A CA 1
ATOM 3440 C C . HIS A 1 435 ? 31.659 19.405 -11.445 1.00 79.88 435 HIS A C 1
ATOM 3442 O O . HIS A 1 435 ? 31.623 20.448 -12.109 1.00 79.88 435 HIS A O 1
ATOM 3448 N N . ALA A 1 436 ? 32.643 18.515 -11.609 1.00 80.50 436 ALA A N 1
ATOM 3449 C CA . ALA A 1 436 ? 33.705 18.666 -12.603 1.00 80.50 436 ALA A CA 1
ATOM 3450 C C . ALA A 1 436 ? 33.159 18.615 -14.040 1.00 80.50 436 ALA A C 1
ATOM 3452 O O . ALA A 1 436 ? 33.541 19.444 -14.868 1.00 80.50 436 ALA A O 1
ATOM 3453 N N . ILE A 1 437 ? 32.215 17.708 -14.331 1.00 73.12 437 ILE A N 1
ATOM 3454 C CA . ILE A 1 437 ? 31.544 17.626 -15.640 1.00 73.12 437 ILE A CA 1
ATOM 3455 C C . ILE A 1 437 ? 30.780 18.918 -15.948 1.00 73.12 437 ILE A C 1
ATOM 3457 O O . ILE A 1 437 ? 30.818 19.379 -17.087 1.00 73.12 437 ILE A O 1
ATOM 3461 N N . ILE A 1 438 ? 30.123 19.515 -14.948 1.00 79.12 438 ILE A N 1
ATOM 3462 C CA . ILE A 1 438 ? 29.397 20.785 -15.091 1.00 79.12 438 ILE A CA 1
ATOM 3463 C C . ILE A 1 438 ? 30.373 21.934 -15.374 1.00 79.12 438 ILE A C 1
ATOM 3465 O O . ILE A 1 438 ? 30.186 22.679 -16.335 1.00 79.12 438 ILE A O 1
ATOM 3469 N N . THR A 1 439 ? 31.448 22.042 -14.589 1.00 82.81 439 THR A N 1
ATOM 3470 C CA . THR A 1 439 ? 32.439 23.127 -14.703 1.00 82.81 439 THR A CA 1
ATOM 3471 C C . THR A 1 439 ? 33.248 23.060 -16.006 1.00 82.81 439 THR A C 1
ATOM 3473 O O . THR A 1 439 ? 33.564 24.088 -16.597 1.00 82.81 439 THR A O 1
ATOM 3476 N N . GLN A 1 440 ? 33.568 21.856 -16.489 1.00 81.75 440 GLN A N 1
ATOM 3477 C CA . GLN A 1 440 ? 34.375 21.633 -17.700 1.00 81.75 440 GLN A CA 1
ATOM 3478 C C . GLN A 1 440 ? 33.519 21.457 -18.971 1.00 81.75 440 GLN A C 1
ATOM 3480 O O . GLN A 1 440 ? 34.012 21.021 -20.018 1.00 81.75 440 GLN A O 1
ATOM 3485 N N . CYS A 1 441 ? 32.219 21.758 -18.902 1.00 82.56 441 CYS A N 1
ATOM 3486 C CA . CYS A 1 441 ? 31.297 21.537 -20.008 1.00 82.56 441 CYS A CA 1
ATOM 3487 C C . CYS A 1 441 ? 31.459 22.591 -21.114 1.00 82.56 441 CYS A C 1
ATOM 3489 O O . CYS A 1 441 ? 31.373 23.795 -20.874 1.00 82.56 441 CYS A O 1
ATOM 3491 N N . ALA A 1 442 ? 31.630 22.151 -22.365 1.00 84.06 442 ALA A N 1
ATOM 3492 C CA . ALA A 1 442 ? 31.588 23.060 -23.507 1.00 84.06 442 ALA A CA 1
ATOM 3493 C C . ALA A 1 442 ? 30.154 23.606 -23.699 1.00 84.06 442 ALA A C 1
ATOM 3495 O O . ALA A 1 442 ? 29.200 22.844 -23.543 1.00 84.06 442 ALA A O 1
ATOM 3496 N N . PRO A 1 443 ? 29.952 24.861 -24.150 1.00 80.31 443 PRO A N 1
ATOM 3497 C CA . PRO A 1 443 ? 28.615 25.468 -24.251 1.00 80.31 443 PRO A CA 1
ATOM 3498 C C . PRO A 1 443 ? 27.608 24.666 -25.094 1.00 80.31 443 PRO A C 1
ATOM 3500 O O . PRO A 1 443 ? 26.406 24.674 -24.838 1.00 80.31 443 PRO A O 1
ATOM 3503 N N . ARG A 1 444 ? 28.095 23.948 -26.115 1.00 77.31 444 ARG A N 1
ATOM 3504 C CA . ARG A 1 444 ? 27.263 23.086 -26.971 1.00 77.31 444 ARG A CA 1
ATOM 3505 C C . ARG A 1 444 ? 26.902 21.753 -26.311 1.00 77.31 444 ARG A C 1
ATOM 3507 O O . ARG A 1 444 ? 25.794 21.275 -26.527 1.00 77.31 444 ARG A O 1
ATOM 3514 N N . ASP A 1 445 ? 27.801 21.191 -25.504 1.00 83.38 445 ASP A N 1
ATOM 3515 C CA . ASP A 1 445 ? 27.516 20.002 -24.692 1.00 83.38 445 ASP A CA 1
ATOM 3516 C C . ASP A 1 445 ? 26.529 20.367 -23.569 1.00 83.38 445 ASP A C 1
ATOM 3518 O O . ASP A 1 445 ? 25.604 19.607 -23.300 1.00 83.38 445 ASP A O 1
ATOM 3522 N N . ALA A 1 446 ? 26.649 21.567 -22.987 1.00 86.06 446 ALA A N 1
ATOM 3523 C CA . ALA A 1 446 ? 25.757 22.063 -21.939 1.00 86.06 446 ALA A CA 1
ATOM 3524 C C . ALA A 1 446 ? 24.299 22.152 -22.412 1.00 86.06 446 ALA A C 1
ATOM 3526 O O . ALA A 1 446 ? 23.402 21.691 -21.710 1.00 86.06 446 ALA A O 1
ATOM 3527 N N . LYS A 1 447 ? 24.057 22.661 -23.631 1.00 86.00 447 LYS A N 1
ATOM 3528 C CA . LYS A 1 447 ? 22.708 22.678 -24.221 1.00 86.00 447 LYS A CA 1
ATOM 3529 C C . LYS A 1 447 ? 22.113 21.267 -24.323 1.00 86.00 447 LYS A C 1
ATOM 3531 O O . LYS A 1 447 ? 20.964 21.071 -23.945 1.00 86.00 447 LYS A O 1
ATOM 3536 N N . TYR A 1 448 ? 22.894 20.298 -24.807 1.00 87.25 448 TYR A N 1
ATOM 3537 C CA . TYR A 1 448 ? 22.451 18.907 -24.950 1.00 87.25 448 TYR A CA 1
ATOM 3538 C C . TYR A 1 448 ? 22.117 18.267 -23.593 1.00 87.25 448 TYR A C 1
ATOM 3540 O O . TYR A 1 448 ? 21.062 17.650 -23.449 1.00 87.25 448 TYR A O 1
ATOM 3548 N N . LEU A 1 449 ? 22.993 18.446 -22.598 1.00 88.56 449 LEU A N 1
ATOM 3549 C CA . LEU A 1 449 ? 22.800 17.916 -21.246 1.00 88.56 449 LEU A CA 1
ATOM 3550 C C . LEU A 1 449 ? 21.570 18.523 -20.564 1.00 88.56 449 LEU A C 1
ATOM 3552 O O . LEU A 1 449 ? 20.808 17.785 -19.956 1.00 88.56 449 LEU A O 1
ATOM 3556 N N . LEU A 1 450 ? 21.343 19.834 -20.695 1.00 89.19 450 LEU A N 1
ATOM 3557 C CA . LEU A 1 450 ? 20.176 20.504 -20.112 1.00 89.19 450 LEU A CA 1
ATOM 3558 C C . LEU A 1 450 ? 18.857 20.029 -20.732 1.00 89.19 450 LEU A C 1
ATOM 3560 O O . LEU A 1 450 ? 17.889 19.806 -20.012 1.00 89.19 450 LEU A O 1
ATOM 3564 N N . GLU A 1 451 ? 18.816 19.837 -22.052 1.00 90.56 451 GLU A N 1
ATOM 3565 C CA . GLU A 1 451 ? 17.624 19.339 -22.751 1.00 90.56 451 GLU A CA 1
ATOM 3566 C C . GLU A 1 451 ? 17.259 17.911 -22.309 1.00 90.56 451 GLU A C 1
ATOM 3568 O O . GLU A 1 451 ? 16.091 17.608 -22.044 1.00 90.56 451 GLU A O 1
ATOM 3573 N N . HIS A 1 452 ? 18.263 17.045 -22.149 1.00 91.38 452 HIS A N 1
ATOM 3574 C CA . HIS A 1 452 ? 18.051 15.677 -21.669 1.00 91.38 452 HIS A CA 1
ATOM 3575 C C . HIS A 1 452 ? 17.744 15.639 -20.169 1.00 91.38 452 HIS A C 1
ATOM 3577 O O . HIS A 1 452 ? 16.876 14.876 -19.757 1.00 91.38 452 HIS A O 1
ATOM 3583 N N . LEU A 1 453 ? 18.361 16.513 -19.367 1.00 92.00 453 LEU A N 1
ATOM 3584 C CA . LEU A 1 453 ? 18.044 16.666 -17.948 1.00 92.00 453 LEU A CA 1
ATOM 3585 C C . LEU A 1 453 ? 16.593 17.083 -17.743 1.00 92.00 453 LEU A C 1
ATOM 3587 O O . LEU A 1 453 ? 15.900 16.480 -16.929 1.00 92.00 453 LEU A O 1
ATOM 3591 N N . MET A 1 454 ? 16.115 18.065 -18.506 1.00 93.62 454 MET A N 1
ATOM 3592 C CA . MET A 1 454 ? 14.717 18.485 -18.469 1.00 93.62 454 MET A CA 1
ATOM 3593 C C . MET A 1 454 ? 13.785 17.324 -18.837 1.00 93.62 454 MET A C 1
ATOM 3595 O O . MET A 1 454 ? 12.830 17.053 -18.114 1.00 93.62 454 MET A O 1
ATOM 3599 N N . THR A 1 455 ? 14.093 16.595 -19.913 1.00 92.81 455 THR A N 1
ATOM 3600 C CA . THR A 1 455 ? 13.288 15.448 -20.368 1.00 92.81 455 THR A CA 1
ATOM 3601 C C . THR A 1 455 ? 13.246 14.327 -19.325 1.00 92.81 455 THR A C 1
ATOM 3603 O O . THR A 1 455 ? 12.174 13.816 -19.005 1.00 92.81 455 THR A O 1
ATOM 3606 N N . MET A 1 456 ? 14.397 13.974 -18.750 1.00 92.44 456 MET A N 1
ATOM 3607 C CA . MET A 1 456 ? 14.503 12.957 -17.705 1.00 92.44 456 MET A CA 1
ATOM 3608 C C . MET A 1 456 ? 13.764 13.379 -16.435 1.00 92.44 456 MET A C 1
ATOM 3610 O O . MET A 1 456 ? 13.010 12.590 -15.878 1.00 92.44 456 MET A O 1
ATOM 3614 N N . THR A 1 457 ? 13.915 14.634 -16.008 1.00 92.31 457 THR A N 1
ATOM 3615 C CA . THR A 1 457 ? 13.248 15.163 -14.807 1.00 92.31 457 THR A CA 1
ATOM 3616 C C . THR A 1 457 ? 11.729 15.160 -14.969 1.00 92.31 457 THR A C 1
ATOM 3618 O O . THR A 1 457 ? 11.019 14.766 -14.048 1.00 92.31 457 THR A O 1
ATOM 3621 N N . LEU A 1 458 ? 11.213 15.531 -16.147 1.00 94.62 458 LEU A N 1
ATOM 3622 C CA . LEU A 1 458 ? 9.780 15.441 -16.445 1.00 94.62 458 LEU A CA 1
ATOM 3623 C C . LEU A 1 458 ? 9.291 13.986 -16.446 1.00 94.62 458 LEU A C 1
ATOM 3625 O O . LEU A 1 458 ? 8.259 13.692 -15.851 1.00 94.62 458 LEU A O 1
ATOM 3629 N N . SER A 1 459 ? 10.044 13.072 -17.066 1.00 92.12 459 SER A N 1
ATOM 3630 C CA . SER A 1 459 ? 9.722 11.638 -17.091 1.00 92.12 459 SER A CA 1
ATOM 3631 C C . SER A 1 459 ? 9.682 11.033 -15.683 1.00 92.12 459 SER A C 1
ATOM 3633 O O . SER A 1 459 ? 8.705 10.383 -15.310 1.00 92.12 459 SER A O 1
ATOM 3635 N N . LEU A 1 460 ? 10.705 11.302 -14.865 1.00 89.94 460 LEU A N 1
ATOM 3636 C CA . LEU A 1 460 ? 10.766 10.873 -13.468 1.00 89.94 460 LEU A CA 1
ATOM 3637 C C . LEU A 1 460 ? 9.648 11.504 -12.631 1.00 89.94 460 LEU A C 1
ATOM 3639 O O . LEU A 1 460 ? 9.041 10.807 -11.826 1.00 89.94 460 LEU A O 1
ATOM 3643 N N . GLY A 1 461 ? 9.329 12.782 -12.852 1.00 91.19 461 GLY A N 1
ATOM 3644 C CA . GLY A 1 461 ? 8.235 13.470 -12.165 1.00 91.19 461 GLY A CA 1
ATOM 3645 C C . GLY A 1 461 ? 6.868 12.844 -12.447 1.00 91.19 461 GLY A C 1
ATOM 3646 O O . GLY A 1 461 ? 6.101 12.604 -11.518 1.00 91.19 461 GLY A O 1
ATOM 3647 N N . VAL A 1 462 ? 6.581 12.501 -13.708 1.00 93.06 462 VAL A N 1
ATOM 3648 C CA . VAL A 1 462 ? 5.342 11.793 -14.074 1.00 93.06 462 VAL A CA 1
ATOM 3649 C C . VAL A 1 462 ? 5.286 10.412 -13.421 1.00 93.06 462 VAL A C 1
ATOM 3651 O O . VAL A 1 462 ? 4.261 10.064 -12.837 1.00 93.06 462 VAL A O 1
ATOM 3654 N N . LYS A 1 463 ? 6.382 9.642 -13.460 1.00 87.75 463 LYS A N 1
ATOM 3655 C CA . LYS A 1 463 ? 6.453 8.325 -12.802 1.00 87.75 463 LYS A CA 1
ATOM 3656 C C . LYS A 1 463 ? 6.252 8.428 -11.286 1.00 87.75 463 LYS A C 1
ATOM 3658 O O . LYS A 1 463 ? 5.516 7.628 -10.716 1.00 87.75 463 LYS A O 1
ATOM 3663 N N . ALA A 1 464 ? 6.866 9.416 -10.636 1.00 88.38 464 ALA A N 1
ATOM 3664 C CA . ALA A 1 464 ? 6.732 9.640 -9.199 1.00 88.38 464 ALA A CA 1
ATOM 3665 C C . ALA A 1 464 ? 5.291 10.004 -8.805 1.00 88.38 464 ALA A C 1
ATOM 3667 O O . ALA A 1 464 ? 4.768 9.465 -7.831 1.00 88.38 464 ALA A O 1
ATOM 3668 N N . GLU A 1 465 ? 4.616 10.858 -9.582 1.00 93.81 465 GLU A N 1
ATOM 3669 C CA . GLU A 1 465 ? 3.213 11.208 -9.331 1.00 93.81 465 GLU A CA 1
ATOM 3670 C C . GLU A 1 465 ? 2.275 10.016 -9.564 1.00 93.81 465 GLU A C 1
ATOM 3672 O O . GLU A 1 465 ? 1.361 9.789 -8.771 1.00 93.81 465 GLU A O 1
ATOM 3677 N N . GLN A 1 466 ? 2.529 9.199 -10.593 1.00 88.31 466 GLN A N 1
ATOM 3678 C CA . GLN A 1 466 ? 1.794 7.950 -10.817 1.00 88.31 466 GLN A CA 1
ATOM 3679 C C . GLN A 1 466 ? 1.916 7.009 -9.613 1.00 88.31 466 GLN A C 1
ATOM 3681 O O . GLN A 1 466 ? 0.894 6.557 -9.094 1.00 88.31 466 GLN A O 1
ATOM 3686 N N . GLN A 1 467 ? 3.134 6.783 -9.110 1.00 89.06 467 GLN A N 1
ATOM 3687 C CA . GLN A 1 467 ? 3.362 5.952 -7.924 1.00 89.06 467 GLN A CA 1
ATOM 3688 C C . GLN A 1 467 ? 2.711 6.543 -6.666 1.00 89.06 467 GLN A C 1
ATOM 3690 O O . GLN A 1 467 ? 2.038 5.831 -5.923 1.00 89.06 467 GLN A O 1
ATOM 3695 N N . SER A 1 468 ? 2.817 7.858 -6.454 1.00 89.50 468 SER A N 1
ATOM 3696 C CA . SER A 1 468 ? 2.154 8.540 -5.335 1.00 89.50 468 SER A CA 1
ATOM 3697 C C . SER A 1 468 ? 0.625 8.422 -5.409 1.00 89.50 468 SER A C 1
ATOM 3699 O O . SER A 1 468 ? -0.033 8.227 -4.387 1.00 89.50 468 SER A O 1
ATOM 3701 N N . SER A 1 469 ? 0.043 8.493 -6.610 1.00 87.12 469 SER A N 1
ATOM 3702 C CA . SER A 1 469 ? -1.399 8.323 -6.812 1.00 87.12 469 SER A CA 1
ATOM 3703 C C . SER A 1 469 ? -1.874 6.896 -6.511 1.00 87.12 469 SER A C 1
ATOM 3705 O O . SER A 1 469 ? -2.920 6.719 -5.883 1.00 87.12 469 SER A O 1
ATOM 3707 N N . LEU A 1 470 ? -1.077 5.888 -6.882 1.00 89.62 470 LEU A N 1
ATOM 3708 C CA . LEU A 1 470 ? -1.346 4.485 -6.578 1.00 89.62 470 LEU A CA 1
ATOM 3709 C C . LEU A 1 470 ? -1.256 4.233 -5.070 1.00 89.62 470 LEU A C 1
ATOM 3711 O O . LEU A 1 470 ? -2.186 3.662 -4.499 1.00 89.62 470 LEU A O 1
ATOM 3715 N N . ALA A 1 471 ? -0.203 4.727 -4.412 1.00 83.19 471 ALA A N 1
ATOM 3716 C CA . ALA A 1 471 ? -0.045 4.633 -2.961 1.00 83.19 471 ALA A CA 1
ATOM 3717 C C . ALA A 1 471 ? -1.238 5.258 -2.220 1.00 83.19 471 ALA A C 1
ATOM 3719 O O . ALA A 1 471 ? -1.838 4.604 -1.372 1.00 83.19 471 ALA A O 1
ATOM 3720 N N . ARG A 1 472 ? -1.679 6.462 -2.619 1.00 90.94 472 ARG A N 1
ATOM 3721 C CA . ARG A 1 472 ? -2.888 7.109 -2.071 1.00 90.94 472 ARG A CA 1
ATOM 3722 C C . ARG A 1 472 ? -4.148 6.260 -2.248 1.00 90.94 472 ARG A C 1
ATOM 3724 O O . ARG A 1 472 ? -4.987 6.204 -1.350 1.00 90.94 472 ARG A O 1
ATOM 3731 N N . SER A 1 473 ? -4.300 5.599 -3.396 1.00 88.31 473 SER A N 1
ATOM 3732 C CA . SER A 1 473 ? -5.439 4.709 -3.637 1.00 88.31 473 SER A CA 1
ATOM 3733 C C . SER A 1 473 ? -5.394 3.458 -2.755 1.00 88.31 473 SER A C 1
ATOM 3735 O O . SER A 1 473 ? -6.443 3.040 -2.262 1.00 88.31 473 SER A O 1
ATOM 3737 N N . LEU A 1 474 ? -4.214 2.867 -2.546 1.00 87.31 474 LEU A N 1
ATOM 3738 C CA . LEU A 1 474 ? -4.038 1.720 -1.653 1.00 87.31 474 LEU A CA 1
ATOM 3739 C C . LEU A 1 474 ? -4.245 2.103 -0.186 1.00 87.31 474 LEU A C 1
ATOM 3741 O O . LEU A 1 474 ? -4.953 1.391 0.517 1.00 87.31 474 LEU A O 1
ATOM 3745 N N . GLU A 1 475 ? -3.723 3.246 0.260 1.00 88.81 475 GLU A N 1
ATOM 3746 C CA . GLU A 1 475 ? -3.952 3.768 1.613 1.00 88.81 475 GLU A CA 1
ATOM 3747 C C . GLU A 1 475 ? -5.440 4.016 1.882 1.00 88.81 475 GLU A C 1
ATOM 3749 O O . GLU A 1 475 ? -5.943 3.681 2.952 1.00 88.81 475 GLU A O 1
ATOM 3754 N N . ALA A 1 476 ? -6.181 4.547 0.904 1.00 86.31 476 ALA A N 1
ATOM 3755 C CA . ALA A 1 476 ? -7.627 4.709 1.028 1.00 86.31 476 ALA A CA 1
ATOM 3756 C C . ALA A 1 476 ? -8.342 3.356 1.175 1.00 86.31 476 ALA A C 1
ATOM 3758 O O . ALA A 1 476 ? -9.238 3.224 2.007 1.00 86.31 476 ALA A O 1
ATOM 3759 N N . ARG A 1 477 ? -7.924 2.334 0.415 1.00 86.00 477 ARG A N 1
ATOM 3760 C CA . ARG A 1 477 ? -8.458 0.970 0.550 1.00 86.00 477 ARG A CA 1
ATOM 3761 C C . ARG A 1 477 ? -8.121 0.360 1.909 1.00 86.00 477 ARG A C 1
ATOM 3763 O O . ARG A 1 477 ? -9.010 -0.215 2.535 1.00 86.00 477 ARG A O 1
ATOM 3770 N N . LEU A 1 478 ? -6.884 0.518 2.378 1.00 82.56 478 LEU A N 1
ATOM 3771 C CA . LEU A 1 478 ? -6.454 0.059 3.697 1.00 82.56 478 LEU A CA 1
ATOM 3772 C C . LEU A 1 478 ? -7.322 0.691 4.787 1.00 82.56 478 LEU A C 1
ATOM 3774 O O . LEU A 1 478 ? -7.923 -0.046 5.557 1.00 82.56 478 LEU A O 1
ATOM 3778 N N . ARG A 1 479 ? -7.502 2.019 4.767 1.00 87.94 479 ARG A N 1
ATOM 3779 C CA . ARG A 1 479 ? -8.384 2.725 5.711 1.00 87.94 479 ARG A CA 1
ATOM 3780 C C . ARG A 1 479 ? -9.803 2.178 5.698 1.00 87.94 479 ARG A C 1
ATOM 3782 O O . ARG A 1 479 ? -10.349 1.875 6.748 1.00 87.94 479 ARG A O 1
ATOM 3789 N N . THR A 1 480 ? -10.384 1.963 4.515 1.00 76.75 480 THR A N 1
ATOM 3790 C CA . THR A 1 480 ? -11.725 1.361 4.446 1.00 76.75 480 THR A CA 1
ATOM 3791 C C . THR A 1 480 ? -11.764 -0.057 5.019 1.00 76.75 480 THR A C 1
ATOM 3793 O O . THR A 1 480 ? -12.776 -0.457 5.587 1.00 76.75 480 THR A O 1
ATOM 3796 N N . SER A 1 481 ? -10.682 -0.831 4.894 1.00 74.44 481 SER A N 1
ATOM 3797 C CA . SER A 1 481 ? -10.571 -2.159 5.503 1.00 74.44 481 SER A CA 1
ATOM 3798 C C . SER A 1 481 ? -10.406 -2.086 7.023 1.00 74.44 481 SER A C 1
ATOM 3800 O O . SER A 1 481 ? -11.013 -2.887 7.731 1.00 74.44 481 SER A O 1
ATOM 3802 N N . GLU A 1 482 ? -9.618 -1.136 7.527 1.00 86.06 482 GLU A N 1
ATOM 3803 C CA . GLU A 1 482 ? -9.431 -0.875 8.959 1.00 86.06 482 GLU A CA 1
ATOM 3804 C C . GLU A 1 482 ? -10.752 -0.448 9.610 1.00 86.06 482 GLU A C 1
ATOM 3806 O O . GLU A 1 482 ? -11.174 -1.073 10.582 1.00 86.06 482 GLU A O 1
ATOM 3811 N N . ASP A 1 483 ? -11.474 0.502 9.007 1.00 82.31 483 ASP A N 1
ATOM 3812 C CA . ASP A 1 483 ? -12.802 0.938 9.457 1.00 82.31 483 ASP A CA 1
ATOM 3813 C C . ASP A 1 483 ? -13.791 -0.244 9.517 1.00 82.31 483 ASP A C 1
ATOM 3815 O O . ASP A 1 483 ? -14.558 -0.403 10.472 1.00 82.31 483 ASP A O 1
ATOM 3819 N N . ASN A 1 484 ? -13.753 -1.130 8.515 1.00 75.12 484 ASN A N 1
ATOM 3820 C CA . ASN A 1 484 ? -14.576 -2.341 8.494 1.00 75.12 484 ASN A CA 1
ATOM 3821 C C . ASN A 1 484 ? -14.190 -3.330 9.610 1.00 75.12 484 ASN A C 1
ATOM 3823 O O . ASN A 1 484 ? -15.071 -3.943 10.221 1.00 75.12 484 ASN A O 1
ATOM 3827 N N . ALA A 1 485 ? -12.897 -3.487 9.905 1.00 76.38 485 ALA A N 1
ATOM 3828 C CA . ALA A 1 485 ? -12.415 -4.342 10.989 1.00 76.38 485 ALA A CA 1
ATOM 3829 C C . ALA A 1 485 ? -12.775 -3.778 12.378 1.00 76.38 485 ALA A C 1
ATOM 3831 O O . ALA A 1 485 ? -13.157 -4.532 13.278 1.00 76.38 485 ALA A O 1
ATOM 3832 N N . GLU A 1 486 ? -12.729 -2.457 12.561 1.00 77.19 486 GLU A N 1
ATOM 3833 C CA . GLU A 1 486 ? -13.195 -1.803 13.788 1.00 77.19 486 GLU A CA 1
ATOM 3834 C C . GLU A 1 486 ? -14.700 -1.989 13.995 1.00 77.19 486 GLU A C 1
ATOM 3836 O O . GLU A 1 486 ? -15.141 -2.340 15.098 1.00 77.19 486 GLU A O 1
ATOM 3841 N N . LEU A 1 487 ? -15.492 -1.855 12.926 1.00 78.12 487 LEU A N 1
ATOM 3842 C CA . LEU A 1 487 ? -16.916 -2.179 12.953 1.00 78.12 487 LEU A CA 1
ATOM 3843 C C . LEU A 1 487 ? -17.138 -3.631 13.396 1.00 78.12 487 LEU A C 1
ATOM 3845 O O . LEU A 1 487 ? -17.936 -3.867 14.304 1.00 78.12 487 LEU A O 1
ATOM 3849 N N . MET A 1 488 ? -16.389 -4.599 12.860 1.00 70.69 488 MET A N 1
ATOM 3850 C CA . MET A 1 488 ? -16.461 -6.002 13.297 1.00 70.69 488 MET A CA 1
ATOM 3851 C C . MET A 1 488 ? -16.160 -6.191 14.781 1.00 70.69 488 MET A C 1
ATOM 3853 O O . MET A 1 488 ? -16.905 -6.873 15.491 1.00 70.69 488 MET A O 1
ATOM 3857 N N . LYS A 1 489 ? -15.103 -5.549 15.278 1.00 73.00 489 LYS A N 1
ATOM 3858 C CA . LYS A 1 489 ? -14.740 -5.594 16.696 1.00 73.00 489 LYS A CA 1
ATOM 3859 C C . LYS A 1 489 ? -15.849 -5.013 17.579 1.00 73.00 489 LYS A C 1
ATOM 3861 O O . LYS A 1 489 ? -16.105 -5.539 18.662 1.00 73.00 489 LYS A O 1
ATOM 3866 N N . SER A 1 490 ? -16.552 -3.983 17.102 1.00 70.50 490 SER A N 1
ATOM 3867 C CA . SER A 1 490 ? -17.695 -3.394 17.806 1.00 70.50 490 SER A CA 1
ATOM 3868 C C . SER A 1 490 ? -18.910 -4.333 17.881 1.00 70.50 490 SER A C 1
ATOM 3870 O O . SER A 1 490 ? -19.573 -4.378 18.916 1.00 70.50 490 SER A O 1
ATOM 3872 N N . PHE A 1 491 ? -19.163 -5.140 16.842 1.00 65.50 491 PHE A N 1
ATOM 3873 C CA . PHE A 1 491 ? -20.234 -6.148 16.836 1.00 65.50 491 PHE A CA 1
ATOM 3874 C C . PHE A 1 491 ? -19.887 -7.396 17.660 1.00 65.50 491 PHE A C 1
ATOM 3876 O O . PHE A 1 491 ? -20.783 -8.026 18.219 1.00 65.50 491 PHE A O 1
ATOM 3883 N N . SER A 1 492 ? -18.600 -7.743 17.755 1.00 55.47 492 SER A N 1
ATOM 3884 C CA . SER A 1 492 ? -18.115 -8.888 18.535 1.00 55.47 492 SER A CA 1
ATOM 3885 C C . SER A 1 492 ? -17.895 -8.578 20.022 1.00 55.47 492 SER A C 1
ATOM 3887 O O . SER A 1 492 ? -17.701 -9.511 20.803 1.00 55.47 492 SER A O 1
ATOM 3889 N N . SER A 1 493 ? -17.891 -7.307 20.441 1.00 45.41 493 SER A N 1
ATOM 3890 C CA . SER A 1 493 ? -17.739 -6.953 21.855 1.00 45.41 493 SER A CA 1
ATOM 3891 C C . SER A 1 493 ? -19.018 -7.320 22.624 1.00 45.41 493 SER A C 1
ATOM 3893 O O . SER A 1 493 ? -20.086 -6.782 22.315 1.00 45.41 493 SER A O 1
ATOM 3895 N N . PRO A 1 494 ? -18.966 -8.223 23.623 1.00 48.16 494 PRO A N 1
ATOM 3896 C CA . PRO A 1 494 ? -20.139 -8.599 24.400 1.00 48.16 494 PRO A CA 1
ATOM 3897 C C . PRO A 1 494 ? -20.538 -7.449 25.334 1.00 48.16 494 PRO A C 1
ATOM 3899 O O . PRO A 1 494 ? -20.191 -7.413 26.511 1.00 48.16 494 PRO A O 1
ATOM 3902 N N . GLN A 1 495 ? -21.317 -6.500 24.821 1.00 50.25 495 GLN A N 1
ATOM 3903 C CA . GLN A 1 495 ? -22.029 -5.501 25.617 1.00 50.25 495 GLN A CA 1
ATOM 3904 C C . GLN A 1 495 ? -23.254 -6.134 26.292 1.00 50.25 495 GLN A C 1
ATOM 3906 O O . GLN A 1 495 ? -24.382 -5.753 26.007 1.00 50.25 495 GLN A O 1
ATOM 3911 N N . VAL A 1 496 ? -23.057 -7.117 27.180 1.00 43.19 496 VAL A N 1
ATOM 3912 C CA . VAL A 1 496 ? -24.092 -7.525 28.147 1.00 43.19 496 VAL A CA 1
ATOM 3913 C C . VAL A 1 496 ? -23.456 -8.026 29.450 1.00 43.19 496 VAL A C 1
ATOM 3915 O O . VAL A 1 496 ? -23.519 -9.203 29.790 1.00 43.19 496 VAL A O 1
ATOM 3918 N N . SER A 1 497 ? -22.908 -7.114 30.247 1.00 41.44 497 SER A N 1
ATOM 3919 C CA . SER A 1 497 ? -22.886 -7.269 31.705 1.00 41.44 497 SER A CA 1
ATOM 3920 C C . SER A 1 497 ? -24.019 -6.422 32.294 1.00 41.44 497 SER A C 1
ATOM 3922 O O . SER A 1 497 ? -23.822 -5.342 32.842 1.00 41.44 497 SER A O 1
ATOM 3924 N N . HIS A 1 498 ? -25.261 -6.900 32.139 1.00 41.97 498 HIS A N 1
ATOM 3925 C CA . HIS A 1 498 ? -26.411 -6.294 32.813 1.00 41.97 498 HIS A CA 1
ATOM 3926 C C . HIS A 1 498 ? -26.430 -6.703 34.306 1.00 41.97 498 HIS A C 1
ATOM 3928 O O . HIS A 1 498 ? -26.442 -7.904 34.591 1.00 41.97 498 HIS A O 1
ATOM 3934 N N . PRO A 1 499 ? -26.534 -5.763 35.272 1.00 40.41 499 PRO A N 1
ATOM 3935 C CA . PRO A 1 499 ? -26.429 -6.041 36.718 1.00 40.41 499 PRO A CA 1
ATOM 3936 C C . PRO A 1 499 ? -27.589 -6.833 37.359 1.00 40.41 499 PRO A C 1
ATOM 3938 O O . PRO A 1 499 ? -27.692 -6.898 38.580 1.00 40.41 499 PRO A O 1
ATOM 3941 N N . LEU A 1 500 ? -28.506 -7.412 36.580 1.00 38.78 500 LEU A N 1
ATOM 3942 C CA . LEU A 1 500 ? -29.780 -7.942 37.092 1.00 38.78 500 LEU A CA 1
ATOM 3943 C C . LEU A 1 500 ? -29.806 -9.457 37.344 1.00 38.78 500 LEU A C 1
ATOM 3945 O O . LEU A 1 500 ? -30.767 -9.950 37.929 1.00 38.78 500 LEU A O 1
ATOM 3949 N N . MET A 1 501 ? -28.755 -10.196 36.974 1.00 43.22 501 MET A N 1
ATOM 3950 C CA . MET A 1 50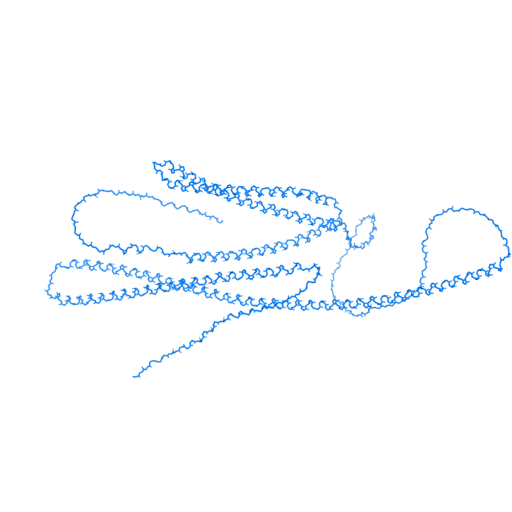1 ? -28.677 -11.643 37.241 1.00 43.22 501 MET A CA 1
ATOM 3951 C C . MET A 1 501 ? -28.146 -11.989 38.646 1.00 43.22 501 MET A C 1
ATOM 3953 O O . MET A 1 501 ? -28.291 -13.128 39.084 1.00 43.22 501 MET A O 1
ATOM 3957 N N . ALA A 1 502 ? -27.601 -11.023 39.395 1.00 39.56 502 ALA A N 1
ATOM 3958 C CA . ALA A 1 502 ? -27.075 -11.257 40.746 1.00 39.56 502 ALA A CA 1
ATOM 3959 C C . ALA A 1 502 ? -28.151 -11.256 41.857 1.00 39.56 502 ALA A C 1
ATOM 3961 O O . ALA A 1 502 ? -27.872 -11.651 42.985 1.00 39.56 502 ALA A O 1
ATOM 3962 N N . ALA A 1 503 ? -29.394 -10.856 41.564 1.00 38.62 503 ALA A N 1
ATOM 3963 C CA . ALA A 1 503 ? -30.421 -10.617 42.587 1.00 38.62 503 ALA A CA 1
ATOM 3964 C C . ALA A 1 503 ? -31.496 -11.718 42.699 1.00 38.62 503 ALA A C 1
ATOM 3966 O O . ALA A 1 503 ? -32.599 -11.465 43.175 1.00 38.62 503 ALA A O 1
ATOM 3967 N N . SER A 1 504 ? -31.221 -12.948 42.253 1.00 37.44 504 SER A N 1
ATOM 3968 C CA . SER A 1 504 ? -32.176 -14.071 42.347 1.00 37.44 504 SER A CA 1
ATOM 3969 C C . SER A 1 504 ? -31.597 -15.304 43.036 1.00 37.44 504 SER A C 1
ATOM 3971 O O . SER A 1 504 ? -31.821 -16.428 42.604 1.00 37.44 504 SER A O 1
ATOM 3973 N N . ARG A 1 505 ? -30.873 -15.118 44.142 1.00 41.75 505 ARG A N 1
ATOM 3974 C CA . ARG A 1 505 ? -30.654 -16.174 45.143 1.00 41.75 505 ARG A CA 1
ATOM 3975 C C . ARG A 1 505 ? -30.560 -15.538 46.522 1.00 41.75 505 ARG A C 1
ATOM 3977 O O . ARG A 1 505 ? -29.479 -15.115 46.893 1.00 41.75 505 ARG A O 1
ATOM 3984 N N . THR A 1 506 ? -31.682 -15.431 47.239 1.00 42.22 506 THR A N 1
ATOM 3985 C CA . THR A 1 506 ? -31.780 -15.453 48.722 1.00 42.22 506 THR A CA 1
ATOM 3986 C C . THR A 1 506 ? -33.130 -14.916 49.212 1.00 42.22 506 THR A C 1
ATOM 3988 O O . THR A 1 506 ? -33.185 -13.881 49.850 1.00 42.22 506 THR A O 1
ATOM 3991 N N . VAL A 1 507 ? -34.241 -15.635 49.004 1.00 35.00 507 VAL A N 1
ATOM 3992 C CA . VAL A 1 507 ? -35.382 -15.529 49.940 1.00 35.00 507 VAL A CA 1
ATOM 3993 C C . VAL A 1 507 ? -36.139 -16.856 49.992 1.00 35.00 507 VAL A C 1
ATOM 3995 O O . VAL A 1 507 ? -37.137 -17.025 49.308 1.00 35.00 507 VAL A O 1
ATOM 3998 N N . THR A 1 508 ? -35.695 -17.778 50.847 1.00 37.38 508 THR A N 1
ATOM 3999 C CA . THR A 1 508 ? -36.588 -18.705 51.569 1.00 37.38 508 THR A CA 1
ATOM 4000 C C . THR A 1 508 ? -35.898 -19.183 52.849 1.00 37.38 508 THR A C 1
ATOM 4002 O O . THR A 1 508 ? -35.216 -20.202 52.821 1.00 37.38 508 THR A O 1
ATOM 4005 N N . LYS A 1 509 ? -36.065 -18.467 53.970 1.00 33.81 509 LYS A N 1
ATOM 4006 C CA . LYS A 1 509 ? -36.496 -19.056 55.257 1.00 33.81 509 LYS A CA 1
ATOM 4007 C C . LYS A 1 509 ? -36.657 -17.976 56.325 1.00 33.81 509 LYS A C 1
ATOM 4009 O O . LYS A 1 509 ? -35.704 -17.344 56.763 1.00 33.81 509 LYS A O 1
ATOM 4014 N N . SER A 1 510 ? -37.889 -17.812 56.767 1.00 35.81 510 SER A N 1
ATOM 4015 C CA . SER A 1 510 ? -38.279 -17.140 57.996 1.00 35.81 510 SER A CA 1
ATOM 4016 C C . SER A 1 510 ? -37.977 -18.027 59.213 1.00 35.81 510 SER A C 1
ATOM 4018 O O . SER A 1 510 ? -38.381 -19.191 59.234 1.00 35.81 510 SER A O 1
ATOM 4020 N N . ARG A 1 511 ? -37.328 -17.471 60.251 1.00 33.91 511 ARG A N 1
ATOM 4021 C CA . ARG A 1 511 ? -37.613 -17.763 61.675 1.00 33.91 511 ARG A CA 1
ATOM 4022 C C . ARG A 1 511 ? -36.866 -16.817 62.637 1.00 33.91 511 ARG A C 1
ATOM 4024 O O . ARG A 1 511 ? -35.654 -16.868 62.739 1.00 33.91 511 ARG A O 1
ATOM 4031 N N . SER A 1 512 ? -37.656 -16.003 63.345 1.00 35.91 512 SER A N 1
ATOM 4032 C CA . SER A 1 512 ? -37.631 -15.730 64.798 1.00 35.91 512 SER A CA 1
ATOM 4033 C C . SER A 1 512 ? -36.295 -15.582 65.555 1.00 35.91 512 SER A C 1
ATOM 4035 O O . SER A 1 512 ? -35.674 -16.590 65.869 1.00 35.91 512 SER A O 1
ATOM 4037 N N . ALA A 1 513 ? -36.020 -14.355 66.025 1.00 34.09 513 ALA A N 1
ATOM 4038 C CA . ALA A 1 513 ? -35.588 -13.929 67.382 1.00 34.09 513 ALA A CA 1
ATOM 4039 C C . ALA A 1 513 ? -34.971 -12.516 67.223 1.00 34.09 513 ALA A C 1
ATOM 4041 O O . ALA A 1 513 ? -34.161 -12.312 66.334 1.00 34.09 513 ALA A O 1
ATOM 4042 N N . GLY A 1 514 ? -35.411 -11.441 67.882 1.00 34.31 514 GLY A N 1
ATOM 4043 C CA . GLY A 1 514 ? -35.365 -11.235 69.327 1.00 34.31 514 GLY A CA 1
ATOM 4044 C C . GLY A 1 514 ? -33.986 -10.688 69.729 1.00 34.31 514 GLY A C 1
ATOM 4045 O O . GLY A 1 514 ? -33.080 -11.480 69.938 1.00 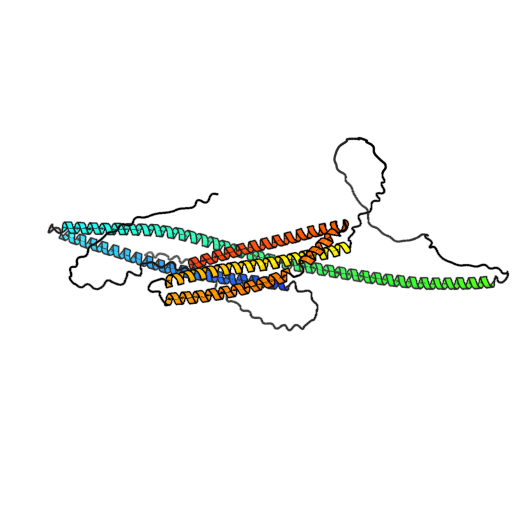34.31 514 GLY A O 1
ATOM 4046 N N . GLY A 1 515 ? -33.815 -9.364 69.847 1.00 31.75 515 GLY A N 1
ATOM 4047 C CA . GLY A 1 515 ? -32.566 -8.786 70.371 1.00 31.75 515 GLY A CA 1
ATOM 4048 C C . GLY A 1 515 ? -32.416 -7.279 70.160 1.00 31.75 515 GLY A C 1
ATOM 4049 O O . GLY A 1 515 ? -32.377 -6.807 69.032 1.00 31.75 515 GLY A O 1
ATOM 4050 N N . ARG A 1 516 ? -32.352 -6.535 71.268 1.00 38.59 516 ARG A N 1
ATOM 4051 C CA . ARG A 1 516 ? -32.087 -5.090 71.364 1.00 38.59 516 ARG A CA 1
ATOM 4052 C C . ARG A 1 516 ? -30.612 -4.795 71.064 1.00 38.59 516 ARG A C 1
ATOM 4054 O O . ARG A 1 516 ? -29.765 -5.610 71.405 1.00 38.59 516 ARG A O 1
ATOM 4061 N N . GLY A 1 517 ? -30.303 -3.598 70.569 1.00 33.12 517 GLY A N 1
ATOM 4062 C CA . GLY A 1 517 ? -28.926 -3.101 70.511 1.00 33.12 517 GLY A CA 1
ATOM 4063 C C . GLY A 1 517 ? -28.834 -1.699 69.920 1.00 33.12 517 GLY A C 1
ATOM 4064 O O . GLY A 1 517 ? -29.204 -1.483 68.776 1.00 33.12 517 GLY A O 1
ATOM 4065 N N . VAL A 1 518 ? -28.393 -0.760 70.749 1.00 41.47 518 VAL A N 1
ATOM 4066 C CA . VAL A 1 518 ? -28.215 0.681 70.518 1.00 41.47 518 VAL A CA 1
ATOM 4067 C C . VAL A 1 518 ? -26.985 0.946 69.636 1.00 41.47 518 VAL A C 1
ATOM 4069 O O . VAL A 1 518 ? -25.990 0.244 69.774 1.00 41.47 518 VAL A O 1
ATOM 4072 N N . GLY A 1 519 ? -27.024 1.986 68.792 1.00 31.78 519 GLY A N 1
ATOM 4073 C CA . GLY A 1 519 ? -25.841 2.477 68.071 1.00 31.78 519 GLY A CA 1
ATOM 4074 C C . GLY A 1 519 ? -26.133 3.590 67.057 1.00 31.78 519 GLY A C 1
ATOM 4075 O O . GLY A 1 519 ? -26.317 3.327 65.877 1.00 31.78 519 GLY A O 1
ATOM 4076 N N . VAL A 1 520 ? -26.173 4.835 67.531 1.00 37.00 520 VAL A N 1
ATOM 4077 C CA . VAL A 1 520 ? -25.878 6.080 66.773 1.00 37.00 520 VAL A CA 1
ATOM 4078 C C . VAL A 1 520 ? -24.343 6.269 66.947 1.00 37.00 520 VAL A C 1
ATOM 4080 O O . VAL A 1 520 ? -23.879 5.816 68.000 1.00 37.00 520 VAL A O 1
ATOM 4083 N N . PRO A 1 521 ? -23.525 6.911 66.067 1.00 49.31 521 PRO A N 1
ATOM 4084 C CA . PRO A 1 521 ? -23.856 8.161 65.375 1.00 49.31 521 PRO A CA 1
ATOM 4085 C C . PRO A 1 521 ? -23.145 8.481 64.023 1.00 49.31 521 PRO A C 1
ATOM 4087 O O . PRO A 1 521 ? -22.323 7.734 63.511 1.00 49.31 521 PRO A O 1
ATOM 4090 N N . VAL A 1 522 ? -23.446 9.703 63.555 1.00 35.66 522 VAL A N 1
ATOM 4091 C CA . VAL A 1 522 ? -22.635 10.656 62.758 1.00 35.66 522 VAL A CA 1
ATOM 4092 C C . VAL A 1 522 ? -22.827 10.692 61.238 1.00 35.66 522 VAL A C 1
ATOM 4094 O O . VAL A 1 522 ? -22.367 9.848 60.479 1.00 35.66 522 VAL A O 1
ATOM 4097 N N . ALA A 1 523 ? -23.451 11.797 60.825 1.00 40.16 523 ALA A N 1
ATOM 4098 C CA . ALA A 1 523 ? -23.377 12.400 59.506 1.00 40.16 523 ALA A CA 1
ATOM 4099 C C . ALA A 1 523 ? -22.064 13.182 59.346 1.00 40.16 523 ALA A C 1
ATOM 4101 O O . ALA A 1 523 ? -21.675 13.914 60.257 1.00 40.16 523 ALA A O 1
ATOM 4102 N N . LEU A 1 524 ? -21.446 13.092 58.169 1.00 36.47 524 LEU A N 1
ATOM 4103 C CA . LEU A 1 524 ? -20.487 14.076 57.678 1.00 36.47 524 LEU A CA 1
ATOM 4104 C C . LEU A 1 524 ? -20.810 14.378 56.214 1.00 36.47 524 LEU A C 1
ATOM 4106 O O . LEU A 1 524 ? -20.720 13.512 55.344 1.00 36.47 524 LEU A O 1
ATOM 4110 N N . ASP A 1 525 ? -21.220 15.624 55.996 1.00 36.31 525 ASP A N 1
ATOM 4111 C CA . ASP A 1 525 ? -21.228 16.300 54.708 1.00 36.31 525 ASP A CA 1
ATOM 4112 C C . ASP A 1 525 ? -19.812 16.322 54.124 1.00 36.31 525 ASP A C 1
ATOM 4114 O O . ASP A 1 525 ? -18.862 16.697 54.813 1.00 36.31 525 ASP A O 1
ATOM 4118 N N . PHE A 1 526 ? -19.682 16.028 52.829 1.00 32.75 526 PHE A N 1
ATOM 4119 C CA . PHE A 1 526 ? -18.589 16.576 52.035 1.00 32.75 526 PHE A CA 1
ATOM 4120 C C . PHE A 1 526 ? -19.109 17.087 50.693 1.00 32.75 526 PHE A C 1
ATOM 4122 O O . PHE A 1 526 ? -19.755 16.394 49.909 1.00 32.75 526 PHE A O 1
ATOM 4129 N N . ARG A 1 527 ? -18.827 18.369 50.500 1.00 35.56 527 ARG A N 1
ATOM 4130 C CA . ARG A 1 527 ? -19.128 19.256 49.385 1.00 35.56 527 ARG A CA 1
ATOM 4131 C C . ARG A 1 527 ? -17.794 19.534 48.694 1.00 35.56 527 ARG A C 1
ATOM 4133 O O . ARG A 1 527 ? -16.878 19.914 49.410 1.00 35.56 527 ARG A O 1
ATOM 4140 N N . SER A 1 528 ? -17.706 19.390 47.369 1.00 35.78 528 SER A N 1
ATOM 4141 C CA . SER A 1 528 ? -16.702 19.989 46.448 1.00 35.78 528 SER A CA 1
ATOM 4142 C C . SER A 1 528 ? -16.505 19.049 45.247 1.00 35.78 528 SER A C 1
ATOM 4144 O O . SER A 1 528 ? -16.580 17.840 45.419 1.00 35.78 528 SER A O 1
ATOM 4146 N N . GLU A 1 529 ? -16.279 19.450 43.999 1.00 38.03 529 GLU A N 1
ATOM 4147 C CA . GLU A 1 529 ? -16.349 20.708 43.251 1.00 38.03 529 GLU A CA 1
ATOM 4148 C C . GLU A 1 529 ? -16.359 20.261 41.783 1.00 38.03 529 GLU A C 1
ATOM 4150 O O . GLU A 1 529 ? -15.557 19.426 41.366 1.00 38.03 529 GLU A O 1
ATOM 4155 N N . ASN A 1 530 ? -17.276 20.806 40.989 1.00 37.12 530 ASN A N 1
ATOM 4156 C CA . ASN A 1 530 ? -17.234 20.672 39.539 1.00 37.12 530 ASN A CA 1
ATOM 4157 C C . ASN A 1 530 ? -16.175 21.657 39.023 1.00 37.12 530 ASN A C 1
ATOM 4159 O O . ASN A 1 530 ? -16.431 22.860 38.998 1.00 37.12 530 ASN A O 1
ATOM 4163 N N . SER A 1 531 ? -15.009 21.164 38.604 1.00 37.72 531 SER A N 1
ATOM 4164 C CA . SER A 1 531 ? -14.052 21.937 37.804 1.00 37.72 531 SER A CA 1
ATOM 4165 C C . SER A 1 531 ? -14.011 21.371 36.389 1.00 37.72 531 SER A C 1
ATOM 4167 O O . SER A 1 531 ? -13.282 20.436 36.074 1.00 37.72 531 SER A O 1
ATOM 4169 N N . SER A 1 532 ? -14.865 21.926 35.536 1.00 37.69 532 SER A N 1
ATOM 4170 C CA . SER A 1 532 ? -14.852 21.726 34.092 1.00 37.69 532 SER A CA 1
ATOM 4171 C C . SER A 1 532 ? -14.143 22.915 33.443 1.00 37.69 532 SER A C 1
ATOM 4173 O O . SER A 1 532 ? -14.760 23.958 33.230 1.00 37.69 532 SER A O 1
ATOM 4175 N N . GLN A 1 533 ? -12.854 22.763 33.131 1.00 39.47 533 GLN A N 1
ATOM 4176 C CA . GLN A 1 533 ? -12.148 23.621 32.177 1.00 39.47 533 GLN A CA 1
ATOM 4177 C C . GLN A 1 533 ? -12.165 22.937 30.806 1.00 39.47 533 GLN A C 1
ATOM 4179 O O . GLN A 1 533 ? -11.416 21.999 30.552 1.00 39.47 533 GLN A O 1
ATOM 4184 N N . GLY A 1 534 ? -13.060 23.396 29.930 1.00 40.56 534 GLY A N 1
ATOM 4185 C CA . GLY A 1 534 ? -12.994 23.124 28.498 1.00 40.56 534 GLY A CA 1
ATOM 4186 C C . GLY A 1 534 ? -12.127 24.186 27.829 1.00 40.56 534 GLY A C 1
ATOM 4187 O O . GLY A 1 534 ? -12.465 25.367 27.872 1.00 40.56 534 GLY A O 1
ATOM 4188 N N . MET A 1 535 ? -11.011 23.764 27.231 1.00 40.38 535 MET A N 1
ATOM 4189 C CA . MET A 1 535 ? -10.224 24.579 26.307 1.00 40.38 535 MET A CA 1
ATOM 4190 C C . MET A 1 535 ? -11.013 24.801 25.015 1.00 40.38 535 MET A C 1
ATOM 4192 O O . MET A 1 535 ? -11.359 23.859 24.303 1.00 40.38 535 MET A O 1
ATOM 4196 N N . THR A 1 536 ? -11.255 26.069 24.712 1.00 43.19 536 THR A N 1
ATOM 4197 C CA . THR A 1 536 ? -11.734 26.568 23.426 1.00 43.19 536 THR A CA 1
ATOM 4198 C C . THR A 1 536 ? -10.578 26.547 22.424 1.00 43.19 536 THR A C 1
ATOM 4200 O O . THR A 1 536 ? -9.606 27.280 22.600 1.00 43.19 536 THR A O 1
ATOM 4203 N N . LEU A 1 537 ? -10.675 25.731 21.370 1.00 41.94 537 LEU A N 1
ATOM 4204 C CA . LEU A 1 537 ? -9.831 25.870 20.180 1.00 41.94 537 LEU A CA 1
ATOM 4205 C C . LEU A 1 537 ? -10.417 26.990 19.305 1.00 41.94 537 LEU A C 1
ATOM 4207 O O . LEU A 1 537 ? -11.574 26.913 18.892 1.00 41.94 537 LEU A O 1
ATOM 4211 N N . TYR A 1 538 ? -9.622 28.028 19.057 1.00 42.31 538 TYR A N 1
ATOM 4212 C CA . TYR A 1 538 ? -9.890 29.043 18.040 1.00 42.31 538 TYR A CA 1
ATOM 4213 C C . TYR A 1 538 ? -9.636 28.457 16.641 1.00 42.31 538 TYR A C 1
ATOM 4215 O O . TYR A 1 538 ? -8.670 27.716 16.451 1.00 42.31 538 TYR A O 1
ATOM 4223 N N . ILE A 1 539 ? -10.523 28.797 15.701 1.00 51.91 539 ILE A N 1
ATOM 4224 C CA . ILE A 1 539 ? -10.330 28.671 14.246 1.00 51.91 539 ILE A CA 1
ATOM 4225 C C . ILE A 1 539 ? -9.449 29.822 13.769 1.00 51.91 539 ILE A C 1
ATOM 4227 O O . ILE A 1 539 ? -9.684 30.954 14.260 1.00 51.91 539 ILE A O 1
#

Organism: Geodia barretti (NCBI:txid519541)

Radius of gyration: 53.15 Å; chains: 1; bounding box: 147×92×161 Å

Sequence (539 aa):
MYKPAIFMISLPPLPAPCHILQESSEEDLTVQGSDSSDDSEEEIDDSASLASSVADLSSEINLKEQLVDQLEKAQTNLHVMRQQYEEKMSLLQTQIKNIESERDKVLKDIASKRSQSGGVSSKDVKARYEKQLGGLRGELKTLKMAKKEHSKALKKNAQNENELRRLKADLLEMKKARVKLLNQMRAEASRKKQEEARHTRHVSQLKKESTKKEHKIQSLEADAQRKAIIMKRRADELALLRRQTRMRHSASNSSLSSTSSSSSHPHPSHPLSSHSSASGGVGVSGEAESSETTSVVFRDRPSVKTLATKFERNSSHRKSSVFTSTSARKKWRNFEKKITDAIMNRLTVATLSKDMDRWIEKRDRLSRRADELRYHRSHLLKESSPDPEELQSIEEDLDSLLANVEYIQSNIVELQNELIAVDDSKSDSDTMEAHAIITQCAPRDAKYLLEHLMTMTLSLGVKAEQQSSLARSLEARLRTSEDNAELMKSFSSPQVSHPLMAASRTVTKSRSAGGRGVGVPVALDFRSENSSQGMTLYI

InterPro domains:
  IPR027640 Kinesin-like protein [PTHR47969] (28-507)
  IPR056532 KIF21A/B, second helical domain [PF23203] (324-479)

Foldseek 3Di:
DDDDDDPDPDDDDDDDDPDDPPPDDDDDDDDDDDDDDDDDPVPVVVVVVVVVVVVVVVVVVVVVVVLVVVVVVLVVVVVVVVVVVVVVVVVVVVVVVVVVVVVVVVVVVVVVVVVPDDDDCPPVVVVVVVVVVVVVVVVVVVVVVVVVVVVVVVVVVVVVVVVVVVVVVVVVVVVVVVVVVVVVVVVVVVVVVVVVVVVVVVVVVVVVVVVVVVVVVVVVVVVVVVVVVVVVVVVVVVVVVVVVVVVVVVVVPPDDDDDDDDDDDDDDDDDDDDDDDDDDDDDDDDDDDDDDDDDDDDDDDDDDDDDDDDDDPPPPPPDPPPDDPPVLVVLLVLLVVLVVLLVVLVVLLVVLVVVLVVLVVVLVVLVVVLVVLVVVLVVLVPDPDRDPVVNVVSVVVNVVSVVVSVVSVVVSVVSVVVSVVSVPPCNVVSVVVSVVCVVPPDPVSVVVNVVVVVVVVVVVVVVVVVVVVVVVVVVVVVVVVVVVVVVSVVSPPPPDPDPPPVPPPDDDDDDDDDDDDDDDDDDDDDDDDDDDDDDDDDD

pLDDT: mean 70.54, std 23.19, range [24.81, 97.94]

Secondary structure (DSSP, 8-state):
--PPP-----PPPPPPP--------------------S--TTHHHHHHHHHHHHHHHHHHHHHHHHHHHHHHHHHHHHHHHHHHHHHHHHHHHHHHHHHHHHHHHHHHHHHHHHTT--SSTHHHHHHHHHHHHHHHHHHHHHHHHHHHHHHHHHHHHHHHHHHHHHHHHHHHHHHHHHHHHHHHHHHHHHHHHHHHHHHHHHHHHHHHHHHHHHHHHHHHHHHHHHHHHHHHHHHHHHHHHHHHHHHHHHHT-----------------PPP-----------------------------------------------------HHHHHHHHHHHHHHHHHHHHHHHHHHHHHHHHHHHHHHHHHHHHHHHHHHHHHHHTTSSS--HHHHHHHHHHHHHHHHHHHHHHHHHHHHHHHHHHHHTSSHHHHHHHHHHHHHT--HHHHHHHHHHHHHHHHHHHHHHHHHHHHHHHHHHHHHHHHHHHHHHHHHHS-----TTGGGSS----------------------------------